Protein AF-A0A0B7NE65-F1 (afdb_monomer)

Solvent-accessible surface area (backbone atoms only — not comparable to full-atom values): 29705 Å² total; per-residue (Å²): 138,86,82,89,79,86,80,83,50,75,72,54,64,51,56,71,70,69,66,91,74,81,71,69,71,64,73,72,73,80,68,88,80,85,67,91,84,66,87,79,91,77,86,83,87,83,93,81,86,91,81,90,82,89,79,88,82,78,85,80,80,84,73,88,73,82,73,85,33,60,54,91,70,78,78,95,78,90,85,87,84,86,86,84,89,81,89,85,83,88,81,86,88,61,82,59,57,63,51,51,24,54,46,53,41,48,52,52,18,42,62,80,30,40,68,38,46,48,52,29,51,49,27,68,76,70,42,53,74,69,39,45,76,51,70,30,49,70,39,45,50,51,24,55,51,48,27,53,50,40,45,46,51,40,60,76,70,49,46,68,35,95,80,60,50,72,69,56,38,52,54,48,50,56,50,50,53,61,46,50,57,51,53,51,52,52,61,44,62,76,53,69,84,60,91,84,93,86,91,89,83,92,90,84,93,90,91,88,87,88,89,88,86,90,82,81,90,69,95,70,88,51,53,46,34,44,31,39,70,38,58,70,64,50,70,74,42,83,54,65,64,29,48,55,32,48,51,48,13,50,43,42,55,73,72,63,61,48,72,26,37,38,34,30,25,38,79,33,57,24,75,61,103,64,32,31,42,24,35,39,33,57,61,52,51,73,33,54,75,72,77,96,68,68,69,71,67,78,68,61,81,80,94,58,35,23,36,39,76,55,29,53,48,52,34,52,37,33,41,73,68,72,41,49,49,48,78,43,78,83,40,38,42,37,47,50,47,39,43,48,56,40,16,43,74,74,40,81,80,61,19,45,24,48,31,37,36,56,61,65,80,56,41,57,60,30,20,50,54,7,47,41,47,28,68,43,53,71,70,48,32,31,50,32,14,20,26,27,59,18,53,23,74,94,46,27,80,80,50,34,96,43,81,48,51,68,68,53,61,48,49,36,49,52,50,48,44,38,50,47,72,50,56,49,70,57,22,53,56,54,55,53,44,48,82,73,38,97,51,28,68,70,30,28,72,62,50,50,34,48,42,19,56,26,25,40,59,24,34,36,50,83,44,55,27,44,78,76,38,82,42,59,55,20,43,35,28,38,44,11,46,21,21,41,62,66,84,88,62,82,72,88,84,72,101,62,88,60,56,91,126

Organism: NCBI:txid35722

Structure (mmCIF, N/CA/C/O backbone):
data_AF-A0A0B7NE65-F1
#
_entry.id   AF-A0A0B7NE65-F1
#
loop_
_atom_site.group_PDB
_atom_site.id
_atom_site.type_symbol
_atom_site.label_atom_id
_atom_site.label_alt_id
_atom_site.label_comp_id
_atom_site.label_asym_id
_atom_site.label_entity_id
_atom_site.label_seq_id
_atom_site.pdbx_PDB_ins_code
_atom_site.Cartn_x
_atom_site.Cartn_y
_atom_site.Cartn_z
_atom_site.occupancy
_atom_site.B_iso_or_equiv
_atom_site.auth_seq_id
_atom_site.auth_comp_id
_atom_site.auth_asym_id
_atom_site.auth_atom_id
_atom_site.pdbx_PDB_model_num
ATOM 1 N N . MET A 1 1 ? 63.600 9.825 -6.329 1.00 33.47 1 MET A N 1
ATOM 2 C CA . MET A 1 1 ? 63.298 9.579 -7.758 1.00 33.47 1 MET A CA 1
ATOM 3 C C . MET A 1 1 ? 61.828 9.212 -7.859 1.00 33.47 1 MET A C 1
ATOM 5 O O . MET A 1 1 ? 61.384 8.433 -7.027 1.00 33.47 1 MET A O 1
ATOM 9 N N . SER A 1 2 ? 61.085 9.791 -8.804 1.00 29.98 2 SER A N 1
ATOM 10 C CA . SER A 1 2 ? 59.698 9.396 -9.095 1.00 29.98 2 SER A CA 1
ATOM 11 C C . SER A 1 2 ? 59.676 8.514 -10.341 1.00 29.98 2 SER A C 1
ATOM 13 O O . SER A 1 2 ? 60.486 8.738 -11.237 1.00 29.98 2 SER A O 1
ATOM 15 N N . ASN A 1 3 ? 58.755 7.553 -10.406 1.00 31.64 3 ASN A N 1
ATOM 16 C CA . ASN A 1 3 ? 58.482 6.758 -11.603 1.00 31.64 3 ASN A CA 1
ATOM 17 C C . ASN A 1 3 ? 56.979 6.804 -11.891 1.00 31.64 3 ASN A C 1
ATOM 19 O O . ASN A 1 3 ? 56.195 6.119 -11.234 1.00 31.64 3 ASN A O 1
ATOM 23 N N . ASN A 1 4 ? 56.586 7.600 -12.885 1.00 34.75 4 ASN A N 1
ATOM 24 C CA . ASN A 1 4 ? 55.219 7.591 -13.393 1.00 34.75 4 ASN A CA 1
ATOM 25 C C . ASN A 1 4 ? 54.920 6.252 -14.085 1.00 34.75 4 ASN A C 1
ATOM 27 O O . ASN A 1 4 ? 55.723 5.752 -14.872 1.00 34.75 4 ASN A O 1
ATOM 31 N N . LYS A 1 5 ? 53.712 5.732 -13.867 1.00 37.12 5 LYS A N 1
ATOM 32 C CA . LYS A 1 5 ? 53.008 4.906 -14.852 1.00 37.12 5 LYS A CA 1
ATOM 33 C C . LYS A 1 5 ? 51.706 5.617 -15.180 1.00 37.12 5 LYS A C 1
ATOM 35 O O . LYS A 1 5 ? 50.824 5.705 -14.331 1.00 37.12 5 LYS A O 1
ATOM 40 N N . GLU A 1 6 ? 51.620 6.159 -16.386 1.00 37.78 6 GLU A N 1
ATOM 41 C CA . GLU A 1 6 ? 50.415 6.832 -16.861 1.00 37.78 6 GLU A CA 1
ATOM 42 C C . GLU A 1 6 ? 49.294 5.806 -17.065 1.00 37.78 6 GLU A C 1
ATOM 44 O O . GLU A 1 6 ? 49.491 4.761 -17.687 1.00 37.78 6 GLU A O 1
ATOM 49 N N . GLN A 1 7 ? 48.108 6.100 -16.533 1.00 41.56 7 GLN A N 1
ATOM 50 C CA . GLN A 1 7 ? 46.897 5.352 -16.852 1.00 41.56 7 GLN A CA 1
ATOM 51 C C . GLN A 1 7 ? 46.282 5.958 -18.116 1.00 41.56 7 GLN A C 1
ATOM 53 O O . GLN A 1 7 ? 45.764 7.073 -18.083 1.00 41.56 7 GLN A O 1
ATOM 58 N N . ALA A 1 8 ? 46.346 5.229 -19.233 1.00 39.53 8 ALA A N 1
ATOM 59 C CA . ALA A 1 8 ? 45.651 5.617 -20.457 1.00 39.53 8 ALA A CA 1
ATOM 60 C C . ALA A 1 8 ? 44.134 5.672 -20.209 1.00 39.53 8 ALA A C 1
ATOM 62 O O . ALA A 1 8 ? 43.569 4.785 -19.565 1.00 39.53 8 ALA A O 1
ATOM 63 N N . SER A 1 9 ? 43.467 6.711 -20.713 1.00 48.25 9 SER A N 1
ATOM 64 C CA . SER A 1 9 ? 42.038 6.898 -20.466 1.00 48.25 9 SER A CA 1
ATOM 65 C C . SER A 1 9 ? 41.181 6.078 -21.437 1.00 48.25 9 SER A C 1
ATOM 67 O O . SER A 1 9 ? 41.606 5.744 -22.547 1.00 48.25 9 SER A O 1
ATOM 69 N N . ALA A 1 10 ? 39.912 5.845 -21.087 1.00 35.72 10 ALA A N 1
ATOM 70 C CA . ALA A 1 10 ? 38.934 5.270 -22.018 1.00 35.72 10 ALA A CA 1
ATOM 71 C C . ALA A 1 10 ? 38.805 6.086 -23.326 1.00 35.72 10 ALA A C 1
ATOM 73 O O . ALA A 1 10 ? 38.468 5.540 -24.374 1.00 35.72 10 ALA A O 1
ATOM 74 N N . ARG A 1 11 ? 39.137 7.386 -23.299 1.00 39.72 11 ARG A N 1
ATOM 75 C CA . ARG A 1 11 ? 39.134 8.266 -24.476 1.00 39.72 11 ARG A CA 1
ATOM 76 C C . ARG A 1 11 ? 40.265 7.949 -25.457 1.00 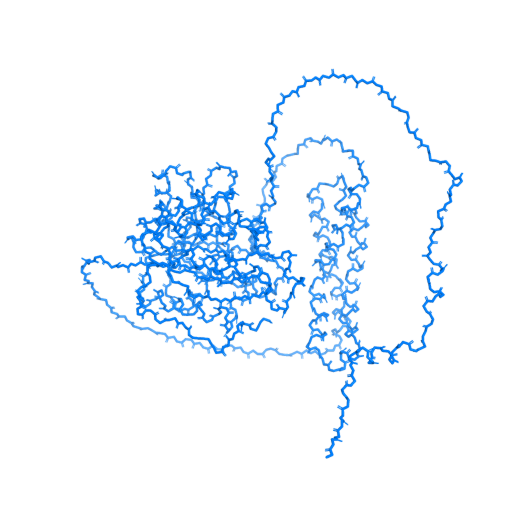39.72 11 ARG A C 1
ATOM 78 O O . ARG A 1 11 ? 40.136 8.254 -26.639 1.00 39.72 11 ARG A O 1
ATOM 85 N N . ASP A 1 12 ? 41.347 7.336 -24.990 1.00 44.00 12 ASP A N 1
ATOM 86 C CA . ASP A 1 12 ? 42.492 6.948 -25.816 1.00 44.00 12 ASP A CA 1
ATOM 87 C C . ASP A 1 12 ? 42.305 5.536 -26.391 1.00 44.00 12 ASP A C 1
ATOM 89 O O . ASP A 1 12 ? 42.650 5.303 -27.547 1.00 44.00 12 ASP A O 1
ATOM 93 N N . TYR A 1 13 ? 41.612 4.655 -25.656 1.00 42.56 13 TYR A N 1
ATOM 94 C CA . TYR A 1 13 ? 41.092 3.378 -26.168 1.00 42.56 13 TYR A CA 1
ATOM 95 C C . TYR A 1 13 ? 40.043 3.560 -27.285 1.00 42.56 13 TYR A C 1
ATOM 97 O O . TYR A 1 13 ? 39.963 2.756 -28.209 1.00 42.56 13 TYR A O 1
ATOM 105 N N . ILE A 1 14 ? 39.261 4.647 -27.249 1.00 41.56 14 ILE A N 1
ATOM 106 C CA . ILE A 1 14 ? 38.345 5.003 -28.347 1.00 41.56 14 ILE A CA 1
ATOM 107 C C . ILE A 1 14 ? 39.122 5.498 -29.581 1.00 41.56 14 ILE A C 1
ATOM 109 O O . ILE A 1 14 ? 38.777 5.139 -30.703 1.00 41.56 14 ILE A O 1
ATOM 113 N N . LYS A 1 15 ? 40.204 6.276 -29.411 1.00 40.56 15 LYS A N 1
ATOM 114 C CA . LYS A 1 15 ? 40.998 6.801 -30.543 1.00 40.56 15 LYS A CA 1
ATOM 115 C C . LYS A 1 15 ? 41.689 5.709 -31.365 1.00 40.56 15 LYS A C 1
ATOM 117 O O . LYS A 1 15 ? 41.863 5.903 -32.566 1.00 40.56 15 LYS A O 1
ATOM 122 N N . SER A 1 16 ? 42.084 4.583 -30.763 1.00 44.62 16 SER A N 1
ATOM 123 C CA . SER A 1 16 ? 42.705 3.476 -31.508 1.00 44.62 16 SER A CA 1
ATOM 124 C C . SER A 1 16 ? 41.733 2.755 -32.449 1.00 44.62 16 SER A C 1
ATOM 126 O O . SER A 1 16 ? 42.187 2.158 -33.418 1.00 44.62 16 SER A O 1
ATOM 128 N N . TYR A 1 17 ? 40.420 2.860 -32.215 1.00 35.50 17 TYR A N 1
ATOM 129 C CA . TYR A 1 17 ? 39.368 2.260 -33.047 1.00 35.50 17 TYR A CA 1
ATOM 130 C C . TYR A 1 17 ? 38.884 3.141 -34.217 1.00 35.50 17 TYR A C 1
ATOM 132 O O . TYR A 1 17 ? 38.036 2.706 -34.988 1.00 35.50 17 TYR A O 1
ATOM 140 N N . VAL A 1 18 ? 39.396 4.372 -34.359 1.00 41.44 18 VAL A N 1
ATOM 141 C CA . VAL A 1 18 ? 38.928 5.362 -35.361 1.00 41.44 18 VAL A CA 1
ATOM 142 C C . VAL A 1 18 ? 39.932 5.546 -36.518 1.00 41.44 18 VAL A C 1
ATOM 144 O O . VAL A 1 18 ? 39.808 6.451 -37.339 1.00 41.44 18 VAL A O 1
ATOM 147 N N . LYS A 1 19 ? 40.926 4.659 -36.642 1.00 43.72 19 LYS A N 1
ATOM 148 C CA . LYS A 1 19 ? 41.647 4.478 -37.911 1.00 43.72 19 LYS A CA 1
ATOM 149 C C . LYS A 1 19 ? 40.949 3.402 -38.743 1.00 43.72 19 LYS A C 1
ATOM 151 O O . LYS A 1 19 ? 40.596 2.360 -38.213 1.00 43.72 19 LYS A O 1
ATOM 156 N N . GLU A 1 20 ? 40.818 3.681 -40.041 1.00 45.44 20 GLU A N 1
ATOM 157 C CA . GLU A 1 20 ? 40.264 2.795 -41.082 1.00 45.44 20 GLU A CA 1
ATOM 158 C C . GLU A 1 20 ? 38.726 2.653 -41.137 1.00 45.44 20 GLU A C 1
ATOM 160 O O . GLU A 1 20 ? 38.174 1.561 -41.213 1.00 45.44 20 GLU A O 1
ATOM 165 N N . SER A 1 21 ? 38.017 3.784 -41.242 1.00 36.94 21 SER A N 1
ATOM 166 C CA . SER A 1 21 ? 36.983 3.967 -42.289 1.00 36.94 21 SER A CA 1
ATOM 167 C C . SER A 1 21 ? 36.576 5.446 -42.432 1.00 36.94 21 SER A C 1
ATOM 169 O O . SER A 1 21 ? 36.473 6.165 -41.442 1.00 36.94 21 SER A O 1
ATOM 171 N N . ASN A 1 22 ? 36.375 5.926 -43.668 1.00 41.88 22 ASN A N 1
ATOM 172 C CA . ASN A 1 22 ? 35.962 7.314 -43.931 1.00 41.88 22 ASN A CA 1
ATOM 173 C C . ASN A 1 22 ? 34.449 7.475 -43.708 1.00 41.88 22 ASN A C 1
ATOM 175 O O . ASN A 1 22 ? 33.655 6.844 -44.404 1.00 41.88 22 ASN A O 1
ATOM 179 N N . SER A 1 23 ? 34.051 8.375 -42.808 1.00 39.97 23 SER A N 1
ATOM 180 C CA . SER A 1 23 ? 32.645 8.715 -42.525 1.00 39.97 23 SER A CA 1
ATOM 181 C C . SER A 1 23 ? 31.916 9.406 -43.683 1.00 39.97 23 SER A C 1
ATOM 183 O O . SER A 1 23 ? 30.690 9.338 -43.787 1.00 39.97 23 SER A O 1
ATOM 185 N N . ASP A 1 24 ? 32.662 10.092 -44.546 1.00 43.69 24 ASP A N 1
ATOM 186 C CA . ASP A 1 24 ? 32.107 11.187 -45.349 1.00 43.69 24 ASP A CA 1
ATOM 187 C C . ASP A 1 24 ? 31.412 10.718 -46.638 1.00 43.69 24 ASP A C 1
ATOM 189 O O . ASP A 1 24 ? 30.569 11.432 -47.179 1.00 43.69 24 ASP A O 1
ATOM 193 N N . ASP A 1 25 ? 31.708 9.501 -47.108 1.00 41.88 25 ASP A N 1
ATOM 194 C CA . ASP A 1 25 ? 31.077 8.917 -48.302 1.00 41.88 25 ASP A CA 1
ATOM 195 C C . ASP A 1 25 ? 29.655 8.386 -48.029 1.00 41.88 25 ASP A C 1
ATOM 197 O O . ASP A 1 25 ? 28.815 8.348 -48.930 1.00 41.88 25 ASP A O 1
ATOM 201 N N . TYR A 1 26 ? 29.350 8.025 -46.776 1.00 37.31 26 TYR A N 1
ATOM 202 C CA . TYR A 1 26 ? 28.028 7.518 -46.388 1.00 37.31 26 TYR A CA 1
ATOM 203 C C . TYR A 1 26 ? 26.978 8.642 -46.342 1.00 37.31 26 TYR A C 1
ATOM 205 O O . TYR A 1 26 ? 25.860 8.489 -46.831 1.00 37.31 26 TYR A O 1
ATOM 213 N N . LEU A 1 27 ? 27.353 9.811 -45.810 1.00 36.09 27 LEU A N 1
ATOM 214 C CA . LEU A 1 27 ? 26.441 10.946 -45.618 1.00 36.09 27 LEU A CA 1
ATOM 215 C C . LEU A 1 27 ? 26.025 11.652 -46.921 1.00 36.09 27 LEU A C 1
ATOM 217 O O . LEU A 1 27 ? 25.054 12.405 -46.911 1.00 36.09 27 LEU A O 1
ATOM 221 N N . GLN A 1 28 ? 26.715 11.414 -48.043 1.00 45.34 28 GLN A N 1
ATOM 222 C CA . GLN A 1 28 ? 26.391 12.049 -49.329 1.00 45.34 28 GLN A CA 1
ATOM 223 C C . GLN A 1 28 ? 25.392 11.266 -50.197 1.00 45.34 28 GLN A C 1
ATOM 225 O O . GLN A 1 28 ? 24.875 11.829 -51.163 1.00 45.34 28 GLN A O 1
ATOM 230 N N . LYS A 1 29 ? 25.119 9.988 -49.892 1.00 44.00 29 LYS A N 1
ATOM 231 C CA . LYS A 1 29 ? 24.385 9.084 -50.801 1.00 44.00 29 LYS A CA 1
ATOM 232 C C . LYS A 1 29 ? 22.888 8.926 -50.512 1.00 44.00 29 LYS A C 1
ATOM 234 O O . LYS A 1 29 ? 22.142 8.686 -51.455 1.00 44.00 29 LYS A O 1
ATOM 239 N N . GLU A 1 30 ? 22.429 9.124 -49.273 1.00 41.19 30 GLU A N 1
ATOM 240 C CA . GLU A 1 30 ? 21.010 8.953 -48.901 1.00 41.19 30 GLU A CA 1
ATOM 241 C C . GLU A 1 30 ? 20.409 10.157 -48.148 1.00 41.19 30 GLU A C 1
ATOM 243 O O . GLU A 1 30 ? 19.975 10.052 -47.002 1.00 41.19 30 GLU A O 1
ATOM 248 N N . GLN A 1 31 ? 20.318 11.315 -48.814 1.00 34.69 31 GLN A N 1
ATOM 249 C CA . GLN A 1 31 ? 19.383 12.378 -48.411 1.00 34.69 31 GLN A CA 1
ATOM 250 C C . GLN A 1 31 ? 18.617 12.940 -49.624 1.00 34.69 31 GLN A C 1
ATOM 252 O O . GLN A 1 31 ? 19.247 13.358 -50.601 1.00 34.69 31 GLN A O 1
ATOM 257 N N . PRO A 1 32 ? 17.269 12.991 -49.592 1.00 36.78 32 PRO A N 1
ATOM 258 C CA . PRO A 1 32 ? 16.486 13.606 -50.657 1.00 36.78 32 PRO A CA 1
ATOM 259 C C . PRO A 1 32 ? 16.660 15.130 -50.628 1.00 36.78 32 PRO A C 1
ATOM 261 O O . PRO A 1 32 ? 16.410 15.778 -49.612 1.00 36.78 32 PRO A O 1
ATOM 264 N N . ARG A 1 33 ? 17.068 15.723 -51.755 1.00 38.75 33 ARG A N 1
ATOM 265 C CA . ARG A 1 33 ? 17.182 17.183 -51.877 1.00 38.75 33 ARG A CA 1
ATOM 266 C C . ARG A 1 33 ? 15.801 17.819 -52.029 1.00 38.75 33 ARG A C 1
ATOM 268 O O . ARG A 1 33 ? 15.032 17.433 -52.905 1.00 38.75 33 ARG A O 1
ATOM 275 N N . TYR A 1 34 ? 15.525 18.822 -51.200 1.00 41.94 34 TYR A N 1
ATOM 276 C CA . TYR A 1 34 ? 14.385 19.719 -51.369 1.00 41.94 34 TYR A CA 1
ATOM 277 C C . TYR A 1 34 ? 14.595 20.609 -52.603 1.00 41.94 34 TYR A C 1
ATOM 279 O O . TYR A 1 34 ? 15.663 21.201 -52.765 1.00 41.94 34 TYR A O 1
ATOM 287 N N . ASP A 1 35 ? 13.579 20.699 -53.458 1.00 47.12 35 ASP A N 1
ATOM 288 C CA . ASP A 1 35 ? 13.567 21.533 -54.661 1.00 47.12 35 ASP A CA 1
ATOM 289 C C . ASP A 1 35 ? 12.651 22.749 -54.424 1.00 47.12 35 ASP A C 1
ATOM 291 O O . ASP A 1 35 ? 11.429 22.582 -54.376 1.00 47.12 35 ASP A O 1
ATOM 295 N N . PRO A 1 36 ? 13.203 23.969 -54.268 1.00 41.38 36 PRO A N 1
ATOM 296 C CA . PRO A 1 36 ? 12.419 25.171 -53.991 1.00 41.38 36 PRO A CA 1
ATOM 297 C C . PRO A 1 36 ? 11.637 25.698 -55.207 1.00 41.38 36 PRO A C 1
ATOM 299 O O . PRO A 1 36 ? 10.967 26.720 -55.081 1.00 41.38 36 PRO A O 1
ATOM 302 N N . THR A 1 37 ? 11.722 25.059 -56.382 1.00 45.84 37 THR A N 1
ATOM 303 C CA . THR A 1 37 ? 11.039 25.523 -57.605 1.00 45.84 37 THR A CA 1
ATOM 304 C C . THR A 1 37 ? 9.625 24.965 -57.787 1.00 45.84 37 THR A C 1
ATOM 306 O O . THR A 1 37 ? 8.898 25.434 -58.662 1.00 45.84 37 THR A O 1
ATOM 309 N N . LYS A 1 38 ? 9.195 23.998 -56.962 1.00 38.34 38 LYS A N 1
ATOM 310 C CA . LYS A 1 38 ? 7.837 23.433 -57.021 1.00 38.34 38 LYS A CA 1
ATOM 311 C C . LYS A 1 38 ? 6.830 24.274 -56.222 1.00 38.34 38 LYS A C 1
ATOM 313 O O . LYS A 1 38 ? 6.997 24.397 -55.008 1.00 38.34 38 LYS A O 1
ATOM 318 N N . PRO A 1 39 ? 5.756 24.793 -56.849 1.00 36.12 39 PRO A N 1
ATOM 319 C CA . PRO A 1 39 ? 4.655 25.413 -56.121 1.00 36.12 39 PRO A CA 1
ATOM 320 C C . PRO A 1 39 ? 3.944 24.402 -55.215 1.00 36.12 39 PRO A C 1
ATOM 322 O O . PRO A 1 39 ? 3.766 23.242 -55.586 1.00 36.12 39 PRO A O 1
ATOM 325 N N . ILE A 1 40 ? 3.495 24.868 -54.052 1.00 42.94 40 ILE A N 1
ATOM 326 C CA . ILE A 1 40 ? 2.564 24.148 -53.179 1.00 42.94 40 ILE A CA 1
ATOM 327 C C . ILE A 1 40 ? 1.201 24.821 -53.353 1.00 42.94 40 ILE A C 1
ATOM 329 O O . ILE A 1 40 ? 1.088 26.030 -53.153 1.00 42.94 40 ILE A O 1
ATOM 333 N N . GLU A 1 41 ? 0.181 24.064 -53.757 1.00 33.12 41 GLU A N 1
ATOM 334 C CA . GLU A 1 41 ? -1.177 24.595 -53.894 1.00 33.12 41 GLU A CA 1
ATOM 335 C C . GLU A 1 41 ? -1.814 24.835 -52.517 1.00 33.12 41 GLU A C 1
ATOM 337 O O . GLU A 1 41 ? -1.786 23.970 -51.640 1.00 33.12 41 GLU A O 1
ATOM 342 N N . SER A 1 42 ? -2.409 26.017 -52.345 1.00 35.34 42 SER A N 1
ATOM 343 C CA . SER A 1 42 ? -3.073 26.447 -51.111 1.00 35.34 42 SER A CA 1
ATOM 344 C C . SER A 1 42 ? -4.588 26.542 -51.328 1.00 35.34 42 SER A C 1
ATOM 346 O O . SER A 1 42 ? -5.008 27.282 -52.223 1.00 35.34 42 SER A O 1
ATOM 348 N N . PRO A 1 43 ? -5.428 25.868 -50.519 1.00 33.25 43 PRO A N 1
ATOM 349 C CA . PRO A 1 43 ? -6.880 26.020 -50.596 1.00 33.25 43 PRO A CA 1
ATOM 350 C C . PRO A 1 43 ? -7.336 27.445 -50.244 1.00 33.25 43 PRO A C 1
ATOM 352 O O . PRO A 1 43 ? -6.836 28.055 -49.299 1.00 33.25 43 PRO A O 1
ATOM 355 N N . GLN A 1 44 ? -8.320 27.963 -50.982 1.00 31.06 44 GLN A N 1
ATOM 356 C CA . GLN A 1 44 ? -9.018 29.213 -50.654 1.00 31.06 44 GLN A CA 1
ATOM 357 C C . GLN A 1 44 ? -10.027 28.989 -49.505 1.00 31.06 44 GLN A C 1
ATOM 359 O O . GLN A 1 44 ? -10.695 27.954 -49.496 1.00 31.06 44 GLN A O 1
ATOM 364 N N . PRO A 1 45 ? -10.194 29.939 -48.565 1.00 36.22 45 PRO A N 1
ATOM 365 C CA . PRO A 1 45 ? -11.204 29.853 -47.512 1.00 36.22 45 PRO A CA 1
ATOM 366 C C . PRO A 1 45 ? -12.572 30.397 -47.963 1.00 36.22 45 PRO A C 1
ATOM 368 O O . PRO A 1 45 ? -12.660 31.473 -48.553 1.00 36.22 45 PRO A O 1
ATOM 371 N N . THR A 1 46 ? -13.655 29.704 -47.606 1.00 30.39 46 THR A N 1
ATOM 372 C CA . THR A 1 46 ? -15.038 30.218 -47.681 1.00 30.39 46 THR A CA 1
ATOM 373 C C . THR A 1 46 ? -15.516 30.697 -46.300 1.00 30.39 46 THR A C 1
ATOM 375 O O . THR A 1 46 ? -15.318 29.958 -45.334 1.00 30.39 46 THR A O 1
ATOM 378 N N . PRO A 1 47 ? -16.149 31.881 -46.169 1.00 38.78 47 PRO A N 1
ATOM 379 C CA . PRO A 1 47 ? -16.491 32.461 -44.866 1.00 38.78 47 PRO A CA 1
ATOM 380 C C . PRO A 1 47 ? -17.941 32.199 -44.413 1.00 38.78 47 PRO A C 1
ATOM 382 O O . PRO A 1 47 ? -18.882 32.556 -45.116 1.00 38.78 47 PRO A O 1
ATOM 385 N N . VAL A 1 48 ? -18.097 31.665 -43.197 1.00 30.61 48 VAL A N 1
ATOM 386 C CA . VAL A 1 48 ? -19.309 31.676 -42.345 1.00 30.61 48 VAL A CA 1
ATOM 387 C C . VAL A 1 48 ? -18.760 31.682 -40.906 1.00 30.61 48 VAL A C 1
ATOM 389 O O . VAL A 1 48 ? -18.075 30.736 -40.535 1.00 30.61 48 VAL A O 1
ATOM 392 N N . GLU A 1 49 ? -18.686 32.801 -40.183 1.00 29.14 49 GLU A N 1
ATOM 393 C CA . GLU A 1 49 ? -19.730 33.602 -39.500 1.00 29.14 49 GLU A CA 1
ATOM 394 C C . GLU A 1 49 ? -19.587 33.394 -37.975 1.00 29.14 49 GLU A C 1
ATOM 396 O O . GLU A 1 49 ? -19.104 32.351 -37.536 1.00 29.14 49 GLU A O 1
ATOM 401 N N . GLN A 1 50 ? -19.860 34.422 -37.164 1.00 33.91 50 GLN A N 1
ATOM 402 C CA . GLN A 1 50 ? -19.488 34.447 -35.742 1.00 33.91 50 GLN A CA 1
ATOM 403 C C . GLN A 1 50 ? -20.714 34.357 -34.830 1.00 33.91 50 GLN A C 1
ATOM 405 O O . GLN A 1 50 ? -21.548 35.256 -34.853 1.00 33.91 50 GLN A O 1
ATOM 410 N N . GLU A 1 51 ? -20.733 33.382 -33.919 1.00 27.89 51 GLU A N 1
ATOM 411 C CA . GLU A 1 51 ? -21.522 33.476 -32.687 1.00 27.89 51 GLU A CA 1
ATOM 412 C C . GLU A 1 51 ? -20.621 33.385 -31.450 1.00 27.89 51 GLU A C 1
ATOM 414 O O . GLU A 1 51 ? -19.651 32.627 -31.396 1.00 27.89 51 GLU A O 1
ATOM 419 N N . LEU A 1 52 ? -20.943 34.210 -30.454 1.00 29.84 52 LEU A N 1
ATOM 420 C CA . LEU A 1 52 ? -20.280 34.268 -29.156 1.00 29.84 52 LEU A CA 1
ATOM 421 C C . LEU A 1 52 ? -21.087 33.455 -28.146 1.00 29.84 52 LEU A C 1
ATOM 423 O O . LEU A 1 52 ? -22.164 33.886 -27.740 1.00 29.84 52 LEU A O 1
ATOM 427 N N . ILE A 1 53 ? -20.529 32.345 -27.663 1.00 26.36 53 ILE A N 1
ATOM 428 C CA . ILE A 1 53 ? -20.959 31.739 -26.398 1.00 26.36 53 ILE A CA 1
ATOM 429 C C . ILE A 1 53 ? -19.734 31.574 -25.505 1.00 26.36 53 ILE A C 1
ATOM 431 O O . ILE A 1 53 ? -18.779 30.873 -25.835 1.00 26.36 53 ILE A O 1
ATOM 435 N N . SER A 1 54 ? -19.769 32.252 -24.364 1.00 29.77 54 SER A N 1
ATOM 436 C CA . SER A 1 54 ? -18.823 32.082 -23.270 1.00 29.77 54 SER A CA 1
ATOM 437 C C . SER A 1 54 ? -19.384 31.094 -22.255 1.00 29.77 54 SER A C 1
ATOM 439 O O . SER A 1 54 ? -20.448 31.372 -21.711 1.00 29.77 54 SER A O 1
ATOM 441 N N . GLU A 1 55 ? -18.645 30.039 -21.911 1.00 26.95 55 GLU A N 1
ATOM 442 C CA . GLU A 1 55 ? -18.654 29.502 -20.543 1.00 26.95 55 GLU A CA 1
ATOM 443 C C . GLU A 1 55 ? -17.449 28.592 -20.261 1.00 26.95 55 GLU A C 1
ATOM 445 O O . GLU A 1 55 ? -16.666 28.255 -21.151 1.00 26.95 55 GLU A O 1
ATOM 450 N N . SER A 1 56 ? -17.228 28.285 -18.982 1.00 34.44 56 SER A N 1
ATOM 451 C CA . SER A 1 56 ? -15.995 27.675 -18.479 1.00 34.44 56 SER A CA 1
ATOM 452 C C . SER A 1 56 ? -15.978 26.150 -18.610 1.00 34.44 56 SER A C 1
ATOM 454 O O . SER A 1 56 ? -16.713 25.460 -17.904 1.00 34.44 56 SER A O 1
ATOM 456 N N . ALA A 1 57 ? -15.058 25.613 -19.411 1.00 25.53 57 ALA A N 1
ATOM 457 C CA . ALA A 1 57 ? -14.759 24.183 -19.427 1.00 25.53 57 ALA A CA 1
ATOM 458 C C . ALA A 1 57 ? -13.715 23.824 -18.351 1.00 25.53 57 ALA A C 1
ATOM 460 O O . ALA A 1 57 ? -12.533 24.143 -18.485 1.00 25.53 57 ALA A O 1
ATOM 461 N N . GLN A 1 58 ? -14.137 23.125 -17.293 1.00 27.27 58 GLN A N 1
ATOM 462 C CA . GLN A 1 58 ? -13.209 22.393 -16.427 1.00 27.27 58 GLN A CA 1
ATOM 463 C C . GLN A 1 58 ? -12.692 21.169 -17.191 1.00 27.27 58 GLN A C 1
ATOM 465 O O . GLN A 1 58 ? -13.477 20.328 -17.622 1.00 27.27 58 GLN A O 1
ATOM 470 N N . THR A 1 59 ? -11.376 21.052 -17.369 1.00 25.25 59 THR A N 1
ATOM 471 C CA . THR A 1 59 ? -10.767 19.915 -18.072 1.00 25.25 59 THR A CA 1
ATOM 472 C C . THR A 1 59 ? -10.704 18.685 -17.167 1.00 25.25 59 THR A C 1
ATOM 474 O O . THR A 1 59 ? -9.698 18.453 -16.495 1.00 25.25 59 THR A O 1
ATOM 477 N N . SER A 1 60 ? -11.771 17.884 -17.151 1.00 26.11 60 SER A N 1
ATOM 478 C CA . SER A 1 60 ? -11.753 16.532 -16.583 1.00 26.11 60 SER A CA 1
ATOM 479 C C . SER A 1 60 ? -10.871 15.625 -17.447 1.00 26.11 60 SER A C 1
ATOM 481 O O . SER A 1 60 ? -11.286 15.186 -18.521 1.00 26.11 60 SER A O 1
ATOM 483 N N . VAL A 1 61 ? -9.641 15.364 -17.001 1.00 27.61 61 VAL A N 1
ATOM 484 C CA . VAL A 1 61 ? -8.729 14.450 -17.698 1.00 27.61 61 VAL A CA 1
ATOM 485 C C . VAL A 1 61 ? -9.041 13.021 -17.263 1.00 27.61 61 VAL A C 1
ATOM 487 O O . VAL A 1 61 ? -8.670 12.613 -16.166 1.00 27.61 61 VAL A O 1
ATOM 490 N N . HIS A 1 62 ? -9.725 12.262 -18.119 1.00 25.28 62 HIS A N 1
ATOM 491 C CA . HIS A 1 62 ? -9.818 10.814 -17.951 1.00 25.28 62 HIS A CA 1
ATOM 492 C C . HIS A 1 62 ? -8.494 10.160 -18.358 1.00 25.28 62 HIS A C 1
ATOM 494 O O . HIS A 1 62 ? -7.968 10.423 -19.441 1.00 25.28 62 HIS A O 1
ATOM 500 N N . TYR A 1 63 ? -7.989 9.281 -17.496 1.00 29.58 63 TYR A N 1
ATOM 501 C CA . TYR A 1 63 ? -6.860 8.398 -17.772 1.00 29.58 63 TYR A CA 1
ATOM 502 C C . TYR A 1 63 ? -7.348 6.947 -17.892 1.00 29.58 63 TYR A C 1
ATOM 504 O O . TYR A 1 63 ? -8.441 6.605 -17.441 1.00 29.58 63 TYR A O 1
ATOM 512 N N . ASN A 1 64 ? -6.548 6.088 -18.527 1.00 28.70 64 ASN A N 1
ATOM 513 C CA . ASN A 1 64 ? -6.906 4.684 -18.724 1.00 28.70 64 ASN A CA 1
ATOM 514 C C . ASN A 1 64 ? -6.887 3.930 -17.388 1.00 28.70 64 ASN A C 1
ATOM 516 O O . ASN A 1 64 ? -5.818 3.649 -16.852 1.00 28.70 64 ASN A O 1
ATOM 520 N N . VAL A 1 65 ? -8.068 3.561 -16.890 1.00 32.16 65 VAL A N 1
ATOM 521 C CA . VAL A 1 65 ? -8.224 2.670 -15.732 1.00 32.16 65 VAL A CA 1
ATOM 522 C C . VAL A 1 65 ? -7.535 1.332 -16.021 1.00 32.16 65 VAL A C 1
ATOM 524 O O . VAL A 1 65 ? -7.759 0.733 -17.076 1.00 32.16 65 VAL A O 1
ATOM 527 N N . HIS A 1 66 ? -6.739 0.827 -15.075 1.00 35.59 66 HIS A N 1
ATOM 528 C CA . HIS A 1 66 ? -6.212 -0.535 -15.143 1.00 35.59 66 HIS A CA 1
ATOM 529 C C . HIS A 1 66 ? -7.367 -1.547 -15.063 1.00 35.59 66 HIS A C 1
ATOM 531 O O . HIS A 1 66 ? -7.919 -1.817 -13.996 1.00 35.59 66 HIS A O 1
ATOM 537 N N . LEU A 1 67 ? -7.761 -2.085 -16.221 1.00 32.97 67 LEU A N 1
ATOM 538 C CA . LEU A 1 67 ? -8.837 -3.068 -16.326 1.00 32.97 67 LEU A CA 1
ATOM 539 C C . LEU A 1 67 ? -8.427 -4.373 -15.615 1.00 32.97 67 LEU A C 1
ATOM 541 O O . LEU A 1 67 ? -7.404 -4.957 -15.981 1.00 32.97 67 LEU A O 1
ATOM 545 N N . PRO A 1 68 ? -9.201 -4.860 -14.626 1.00 34.41 68 PRO A N 1
ATOM 546 C CA . PRO A 1 68 ? -8.823 -6.035 -13.851 1.00 34.41 68 PRO A CA 1
ATOM 547 C C . PRO A 1 68 ? -8.894 -7.305 -14.705 1.00 34.41 68 PRO A C 1
ATOM 549 O O . PRO A 1 68 ? -9.956 -7.693 -15.195 1.00 34.41 68 PRO A O 1
ATOM 552 N N . THR A 1 69 ? -7.762 -7.993 -14.838 1.00 35.75 69 THR A N 1
ATOM 553 C CA . THR A 1 69 ? -7.662 -9.283 -15.523 1.00 35.75 69 THR A CA 1
ATOM 554 C C . THR A 1 69 ? -7.654 -10.437 -14.524 1.00 35.75 69 THR A C 1
ATOM 556 O O . THR A 1 69 ? -6.751 -10.567 -13.693 1.00 35.75 69 THR A O 1
ATOM 559 N N . GLN A 1 70 ? -8.638 -11.333 -14.644 1.00 46.22 70 GLN A N 1
ATOM 560 C CA . GLN A 1 70 ? -8.521 -12.687 -14.089 1.00 46.22 70 GLN A CA 1
ATOM 561 C C . GLN A 1 70 ? -7.355 -13.429 -14.769 1.00 46.22 70 GLN A C 1
ATOM 563 O O . GLN A 1 70 ? -6.832 -12.961 -15.781 1.00 46.22 70 GLN A O 1
ATOM 568 N N . ASN A 1 71 ? -6.935 -14.569 -14.205 1.00 39.66 71 ASN A N 1
ATOM 569 C CA . ASN A 1 71 ? -5.758 -15.311 -14.670 1.00 39.66 71 ASN A CA 1
ATOM 570 C C . ASN A 1 71 ? -5.740 -15.448 -16.215 1.00 39.66 71 ASN A C 1
ATOM 572 O O . ASN A 1 71 ? -6.684 -16.014 -16.774 1.00 39.66 71 ASN A O 1
ATOM 576 N N . PRO A 1 72 ? -4.691 -14.963 -16.916 1.00 43.66 72 PRO A N 1
ATOM 577 C CA . PRO A 1 72 ? -4.625 -15.006 -18.380 1.00 43.66 72 PRO A CA 1
ATOM 578 C C . PRO A 1 72 ? -4.547 -16.435 -18.950 1.00 43.66 72 PRO A C 1
ATOM 580 O O . PRO A 1 72 ? -4.676 -16.626 -20.160 1.00 43.66 72 PRO A O 1
ATOM 583 N N . ILE A 1 73 ? -4.351 -17.446 -18.097 1.00 38.53 73 ILE A N 1
ATOM 584 C CA . ILE A 1 73 ? -4.511 -18.863 -18.418 1.00 38.53 73 ILE A CA 1
ATOM 585 C C . ILE A 1 73 ? -5.955 -19.272 -18.061 1.00 38.53 73 ILE A C 1
ATOM 587 O O . ILE A 1 73 ? -6.275 -19.378 -16.875 1.00 38.53 73 ILE A O 1
ATOM 591 N N . PRO A 1 74 ? -6.842 -19.528 -19.043 1.00 37.03 74 PRO A N 1
ATOM 592 C CA . PRO A 1 74 ? -8.248 -19.796 -18.762 1.00 37.03 74 PRO A CA 1
ATOM 593 C C . PRO A 1 74 ? -8.454 -21.141 -18.056 1.00 37.03 74 PRO A C 1
ATOM 595 O O . PRO A 1 74 ? -8.063 -22.199 -18.560 1.00 37.03 74 PRO A O 1
ATOM 598 N N . SER A 1 75 ? -9.169 -21.114 -16.932 1.00 41.66 75 SER A N 1
ATOM 599 C CA . SER A 1 75 ? -9.895 -22.281 -16.435 1.00 41.66 75 SER A CA 1
ATOM 600 C C . SER A 1 75 ? -11.031 -22.618 -17.412 1.00 41.66 75 SER A C 1
ATOM 602 O O . SER A 1 75 ? -11.771 -21.746 -17.865 1.00 41.66 75 SER A O 1
ATOM 604 N N . ASN A 1 76 ? -11.156 -23.893 -17.786 1.00 35.56 76 ASN A N 1
ATOM 605 C CA . ASN A 1 76 ? -12.165 -24.331 -18.753 1.00 35.56 76 ASN A CA 1
ATOM 606 C C . ASN A 1 76 ? -13.563 -24.384 -18.118 1.00 35.56 76 ASN A C 1
ATOM 608 O O . ASN A 1 76 ? -13.922 -25.416 -17.559 1.00 35.56 76 ASN A O 1
ATOM 612 N N . ASP A 1 77 ? -14.378 -23.342 -18.301 1.00 33.41 77 ASP A N 1
ATOM 613 C CA . ASP A 1 77 ? -15.842 -23.475 -18.278 1.00 33.41 77 ASP A CA 1
ATOM 614 C C . ASP A 1 77 ? -16.558 -22.449 -19.187 1.00 33.41 77 ASP A C 1
ATOM 616 O O . ASP A 1 77 ? -15.904 -21.683 -19.897 1.00 33.41 77 ASP A O 1
ATOM 620 N N . ARG A 1 78 ? -17.893 -22.548 -19.339 1.00 34.19 78 ARG A N 1
ATOM 621 C CA . ARG A 1 78 ? -18.522 -22.365 -20.671 1.00 34.19 78 ARG A CA 1
ATOM 622 C C . ARG A 1 78 ? -19.818 -21.518 -20.750 1.00 34.19 78 ARG A C 1
ATOM 624 O O . ARG A 1 78 ? -20.799 -21.864 -20.098 1.00 34.19 78 ARG A O 1
ATOM 631 N N . LYS A 1 79 ? -19.866 -20.634 -21.775 1.00 32.78 79 LYS A N 1
ATOM 632 C CA . LYS A 1 79 ? -21.022 -20.071 -22.556 1.00 32.78 79 LYS A CA 1
ATOM 633 C C . LYS A 1 79 ? -21.496 -18.623 -22.283 1.00 32.78 79 LYS A C 1
ATOM 635 O O . LYS A 1 79 ? -21.886 -18.284 -21.175 1.00 32.78 79 LYS A O 1
ATOM 640 N N . ASP A 1 80 ? -21.626 -17.857 -23.376 1.00 32.75 80 ASP A N 1
ATOM 641 C CA . ASP A 1 80 ? -22.358 -16.577 -23.502 1.00 32.75 80 ASP A CA 1
ATOM 642 C C . ASP A 1 80 ? -23.895 -16.738 -23.569 1.00 32.75 80 ASP A C 1
ATOM 644 O O . ASP A 1 80 ? -24.399 -17.841 -23.821 1.00 32.75 80 ASP A O 1
ATOM 648 N N . PRO A 1 81 ? -24.650 -15.615 -23.522 1.00 37.25 81 PRO A N 1
ATOM 649 C CA . PRO A 1 81 ? -25.376 -15.221 -24.743 1.00 37.25 81 PRO A CA 1
ATOM 650 C C . PRO A 1 81 ? -25.470 -13.699 -25.054 1.00 37.25 81 PRO A C 1
ATOM 652 O O . PRO A 1 81 ? -26.103 -12.939 -24.334 1.00 37.25 81 PRO A O 1
ATOM 655 N N . LYS A 1 82 ? -24.942 -13.318 -26.231 1.00 33.41 82 LYS A N 1
ATOM 656 C CA . LYS A 1 82 ? -25.374 -12.267 -27.200 1.00 33.41 82 LYS A CA 1
ATOM 657 C C . LYS A 1 82 ? -26.139 -11.001 -26.732 1.00 33.41 82 LYS A C 1
ATOM 659 O O . LYS A 1 82 ? -27.292 -11.082 -26.321 1.00 33.41 82 LYS A O 1
ATOM 664 N N . LEU A 1 83 ? -25.609 -9.828 -27.115 1.00 29.80 83 LEU A N 1
ATOM 665 C CA . LEU A 1 83 ? -26.357 -8.565 -27.313 1.00 29.80 83 LEU A CA 1
ATOM 666 C C . LEU A 1 83 ? -26.515 -8.197 -28.812 1.00 29.80 83 LEU A C 1
ATOM 668 O O . LEU A 1 83 ? -25.904 -8.827 -29.679 1.00 29.80 83 LEU A O 1
ATOM 672 N N . GLN A 1 84 ? -27.352 -7.194 -29.114 1.00 31.61 84 GLN A N 1
ATOM 673 C CA . GLN A 1 84 ? -27.629 -6.669 -30.468 1.00 31.61 84 GLN A CA 1
ATOM 674 C C . GLN A 1 84 ? -26.785 -5.411 -30.801 1.00 31.61 84 GLN A C 1
ATOM 676 O O . GLN A 1 84 ? -26.271 -4.785 -29.876 1.00 31.61 84 GLN A O 1
ATOM 681 N N . PRO A 1 85 ? -26.602 -5.041 -32.090 1.00 37.22 85 PRO A N 1
ATOM 682 C CA . PRO A 1 85 ? -25.682 -3.971 -32.492 1.00 37.22 85 PRO A CA 1
ATOM 683 C C . PRO A 1 85 ? -26.306 -2.565 -32.506 1.00 37.22 85 PRO A C 1
ATOM 685 O O . PRO A 1 85 ? -27.442 -2.374 -32.939 1.00 37.22 85 PRO A O 1
ATOM 688 N N . GLU A 1 86 ? -25.503 -1.572 -32.126 1.00 30.38 86 GLU A N 1
ATOM 689 C CA . GLU A 1 86 ? -25.822 -0.142 -32.203 1.00 30.38 86 GLU A CA 1
ATOM 690 C C . GLU A 1 86 ? -25.259 0.509 -33.490 1.00 30.38 86 GLU A C 1
ATOM 692 O O . GLU A 1 86 ? -24.415 -0.070 -34.183 1.00 30.38 86 GLU A O 1
ATOM 697 N N . LYS A 1 87 ? -25.776 1.688 -33.866 1.00 33.28 87 LYS A N 1
ATOM 698 C CA . LYS A 1 87 ? -25.503 2.334 -35.164 1.00 33.28 87 LYS A CA 1
ATOM 699 C C . LYS A 1 87 ? -24.124 3.002 -35.224 1.00 33.28 87 LYS A C 1
ATOM 701 O O . LYS A 1 87 ? -23.652 3.570 -34.249 1.00 33.28 87 LYS A O 1
ATOM 706 N N . GLN A 1 88 ? -23.524 2.996 -36.414 1.00 35.53 88 GLN A N 1
ATOM 707 C CA . GLN A 1 88 ? -22.264 3.685 -36.708 1.00 35.53 88 GLN A CA 1
ATOM 708 C C . GLN A 1 88 ? -22.501 5.088 -37.284 1.00 35.53 88 GLN A C 1
ATOM 710 O O . GLN A 1 88 ? -23.440 5.294 -38.051 1.00 35.53 88 GLN A O 1
ATOM 715 N N . GLN A 1 89 ? -21.597 6.011 -36.958 1.00 35.28 89 GLN A N 1
ATOM 716 C CA . GLN A 1 89 ? -21.324 7.235 -37.719 1.00 35.28 89 GLN A CA 1
ATOM 717 C C . GLN A 1 89 ? -19.982 7.069 -38.457 1.00 35.28 89 GLN A C 1
ATOM 719 O O . GLN A 1 89 ? -19.171 6.222 -38.073 1.00 35.28 89 GLN A O 1
ATOM 724 N N . GLU A 1 90 ? -19.757 7.833 -39.527 1.00 36.81 90 GLU A N 1
ATOM 725 C CA . GLU A 1 90 ? -18.538 7.736 -40.345 1.00 36.81 90 GLU A CA 1
ATOM 726 C C . GLU A 1 90 ? -17.417 8.667 -39.829 1.00 36.81 90 GLU A C 1
ATOM 728 O O . GLU A 1 90 ? -17.707 9.806 -39.458 1.00 36.81 90 GLU A O 1
ATOM 733 N N . PRO A 1 91 ? -16.146 8.216 -39.795 1.00 47.88 91 PRO A N 1
ATOM 734 C CA . PRO A 1 91 ? -15.023 9.005 -39.288 1.00 47.88 91 PRO A CA 1
ATOM 735 C C . PRO A 1 91 ? -14.324 9.853 -40.367 1.00 47.88 91 PRO A C 1
ATOM 737 O O . PRO A 1 91 ? -14.262 9.489 -41.542 1.00 47.88 91 PRO A O 1
ATOM 740 N N . VAL A 1 92 ? -13.706 10.953 -39.930 1.00 47.34 92 VAL A N 1
ATOM 741 C CA . VAL A 1 92 ? -12.793 11.796 -40.725 1.00 47.34 92 VAL A CA 1
ATOM 742 C C . VAL A 1 92 ? -11.352 11.524 -40.276 1.00 47.34 92 VAL A C 1
ATOM 744 O O . VAL A 1 92 ? -11.108 11.359 -39.086 1.00 47.34 92 VAL A O 1
ATOM 747 N N . TRP A 1 93 ? -10.406 11.467 -41.217 1.00 51.53 93 TRP A N 1
ATOM 748 C CA . TRP A 1 93 ? -9.016 11.044 -40.989 1.00 51.53 93 TRP A CA 1
ATOM 749 C C . TRP A 1 93 ? -8.015 12.209 -41.014 1.00 51.53 93 TRP A C 1
ATOM 751 O O . TRP A 1 93 ? -8.175 13.167 -41.771 1.00 51.53 93 TRP A O 1
ATOM 761 N N . ALA A 1 94 ? -6.929 12.094 -40.246 1.00 53.09 94 ALA A N 1
ATOM 762 C CA . ALA A 1 94 ? -5.823 13.046 -40.223 1.00 53.09 94 ALA A CA 1
ATOM 763 C C . ALA A 1 94 ? -4.435 12.369 -40.239 1.00 53.09 94 ALA A C 1
ATOM 765 O O . ALA A 1 94 ? -4.243 11.190 -39.951 1.00 53.09 94 ALA A O 1
ATOM 766 N N . ALA A 1 95 ? -3.403 13.148 -40.580 1.00 50.69 95 ALA A N 1
ATOM 767 C CA . ALA A 1 95 ? -2.024 12.655 -40.677 1.00 50.69 95 ALA A CA 1
ATOM 768 C C . ALA A 1 95 ? -1.349 12.364 -39.315 1.00 50.69 95 ALA A C 1
ATOM 770 O O . ALA A 1 95 ? -0.232 11.842 -39.287 1.00 50.69 95 ALA A O 1
ATOM 771 N N . ARG A 1 96 ? -1.996 12.712 -38.191 1.00 45.84 96 ARG A N 1
ATOM 772 C CA . ARG A 1 96 ? -1.524 12.397 -36.829 1.00 45.84 96 ARG A CA 1
ATOM 773 C C . ARG A 1 96 ? -1.835 10.946 -36.475 1.00 45.84 96 ARG A C 1
ATOM 775 O O . ARG A 1 96 ? -0.932 10.217 -36.077 1.00 45.84 96 ARG A O 1
ATOM 782 N N . ASP A 1 97 ? -3.045 10.510 -36.794 1.00 62.66 97 ASP A N 1
ATOM 783 C CA . ASP A 1 97 ? -3.590 9.175 -36.563 1.00 62.66 97 ASP A CA 1
ATOM 784 C C . ASP A 1 97 ? -2.662 8.101 -37.162 1.00 62.66 97 ASP A C 1
ATOM 786 O O . ASP A 1 97 ? -2.258 7.159 -36.489 1.00 62.66 97 ASP A O 1
ATOM 790 N N . PHE A 1 98 ? -2.192 8.299 -38.401 1.00 69.88 98 PHE A N 1
ATOM 791 C CA . PHE A 1 98 ? -1.229 7.401 -39.057 1.00 69.88 98 PHE A CA 1
ATOM 792 C C . PHE A 1 98 ? 0.185 7.415 -38.443 1.00 69.88 98 PHE A C 1
ATOM 794 O O . PHE A 1 98 ? 0.962 6.478 -38.655 1.00 69.88 98 PHE A O 1
ATOM 801 N N . LYS A 1 99 ? 0.568 8.464 -37.705 1.00 71.06 99 LYS A N 1
ATOM 802 C CA . LYS A 1 99 ? 1.826 8.500 -36.939 1.00 71.06 99 LYS A CA 1
ATOM 803 C C . LYS A 1 99 ? 1.667 7.734 -35.626 1.00 71.06 99 LYS A C 1
ATOM 805 O O . LYS A 1 99 ? 2.559 6.964 -35.275 1.00 71.06 99 LYS A O 1
ATOM 810 N N . GLU A 1 100 ? 0.539 7.913 -34.950 1.00 72.94 100 GLU A N 1
ATOM 811 C CA . GLU A 1 100 ? 0.179 7.217 -33.712 1.00 72.94 100 GLU A CA 1
ATOM 812 C C . GLU A 1 100 ? -0.010 5.715 -33.970 1.00 72.94 100 GLU A C 1
ATOM 814 O O . GLU A 1 100 ? 0.692 4.916 -33.355 1.00 72.94 100 GLU A O 1
ATOM 819 N N . GLN A 1 101 ? -0.761 5.321 -35.007 1.00 83.62 101 GLN A N 1
ATOM 820 C CA . GLN A 1 101 ? -0.859 3.936 -35.497 1.00 83.62 101 GLN A CA 1
ATOM 821 C C . GLN A 1 101 ? 0.521 3.305 -35.761 1.00 83.62 101 GLN A C 1
ATOM 823 O O . GLN A 1 101 ? 0.766 2.143 -35.438 1.00 83.62 101 GLN A O 1
ATOM 828 N N . ARG A 1 102 ? 1.467 4.056 -36.344 1.00 80.88 102 ARG A N 1
ATOM 829 C CA . ARG A 1 102 ? 2.837 3.562 -36.579 1.00 80.88 102 ARG A CA 1
ATOM 830 C C . ARG A 1 102 ? 3.648 3.388 -35.293 1.00 80.88 102 ARG A C 1
ATOM 832 O O . ARG A 1 102 ? 4.589 2.592 -35.312 1.00 80.88 102 ARG A O 1
ATOM 839 N N . SER A 1 103 ? 3.303 4.106 -34.226 1.00 77.19 103 SER A N 1
ATOM 840 C CA . SER A 1 103 ? 3.846 3.905 -32.881 1.00 77.19 103 SER A CA 1
ATOM 841 C C . SER A 1 103 ? 3.207 2.677 -32.232 1.00 77.19 103 SER A C 1
ATOM 843 O O . SER A 1 103 ? 3.924 1.763 -31.851 1.00 77.19 103 SER A O 1
ATOM 845 N N . GLU A 1 104 ? 1.877 2.576 -32.240 1.00 85.12 104 GLU A N 1
ATOM 846 C CA . GLU A 1 104 ? 1.115 1.418 -31.746 1.00 85.12 104 GLU A CA 1
ATOM 847 C C . GLU A 1 104 ? 1.579 0.093 -32.371 1.00 85.12 104 GLU A C 1
ATOM 849 O O . GLU A 1 104 ? 1.855 -0.878 -31.667 1.00 85.12 104 GLU A O 1
ATOM 854 N N . ILE A 1 105 ? 1.748 0.057 -33.699 1.00 85.62 105 ILE A N 1
ATOM 855 C CA . ILE A 1 105 ? 2.304 -1.100 -34.417 1.00 85.62 105 ILE A CA 1
ATOM 856 C C . ILE A 1 105 ? 3.751 -1.376 -33.983 1.00 85.62 105 ILE A C 1
ATOM 858 O O . ILE A 1 105 ? 4.153 -2.538 -33.924 1.00 85.62 105 ILE A O 1
ATOM 862 N N . HIS A 1 106 ? 4.557 -0.348 -33.693 1.00 82.75 106 HIS A N 1
ATOM 863 C CA . HIS A 1 106 ? 5.932 -0.538 -33.233 1.00 82.75 106 HIS A CA 1
ATOM 864 C C . HIS A 1 106 ? 5.980 -1.154 -31.835 1.00 82.75 106 HIS A C 1
ATOM 866 O O . HIS A 1 106 ? 6.650 -2.177 -31.680 1.00 82.75 106 HIS A O 1
ATOM 872 N N . GLU A 1 107 ? 5.280 -0.561 -30.869 1.00 80.19 107 GLU A N 1
ATOM 873 C CA . GLU A 1 107 ? 5.253 -1.022 -29.481 1.00 80.19 107 GLU A CA 1
ATOM 874 C C . GLU A 1 107 ? 4.632 -2.414 -29.397 1.00 80.19 107 GLU A C 1
ATOM 876 O O . GLU A 1 107 ? 5.273 -3.336 -28.906 1.00 80.19 107 GLU A O 1
ATOM 881 N N . THR A 1 108 ? 3.472 -2.637 -30.025 1.00 82.81 108 THR A N 1
ATOM 882 C CA . THR A 1 108 ? 2.813 -3.956 -30.046 1.00 82.81 108 THR A CA 1
ATOM 883 C C . THR A 1 108 ? 3.710 -5.042 -30.665 1.00 82.81 108 THR A C 1
ATOM 885 O O . THR A 1 108 ? 3.720 -6.181 -30.198 1.00 82.81 108 THR A O 1
ATOM 888 N N . SER A 1 109 ? 4.532 -4.705 -31.671 1.00 83.38 109 SER A N 1
ATOM 889 C CA . SER A 1 109 ? 5.517 -5.647 -32.238 1.00 83.38 109 SER A CA 1
ATOM 890 C C . SER A 1 109 ? 6.675 -5.964 -31.289 1.00 83.38 109 SER A C 1
ATOM 892 O O . SER A 1 109 ? 7.254 -7.045 -31.393 1.00 83.38 109 SER A O 1
ATOM 894 N N . LEU A 1 110 ? 7.038 -5.041 -30.390 1.00 77.69 110 LEU A N 1
ATOM 895 C CA . LEU A 1 110 ? 7.981 -5.309 -29.304 1.00 77.69 110 LEU A CA 1
ATOM 896 C C . LEU A 1 110 ? 7.306 -6.165 -28.224 1.00 77.69 110 LEU A C 1
ATOM 898 O O . LEU A 1 110 ? 7.862 -7.195 -27.860 1.00 77.69 110 LEU A O 1
ATOM 902 N N . THR A 1 111 ? 6.090 -5.812 -27.789 1.00 78.94 111 THR A N 1
ATOM 903 C CA . THR A 1 111 ? 5.315 -6.530 -26.759 1.00 78.94 111 THR A CA 1
ATOM 904 C C . THR A 1 111 ? 5.118 -8.010 -27.096 1.00 78.94 111 THR A C 1
ATOM 906 O O . THR A 1 111 ? 5.411 -8.868 -26.269 1.00 78.94 111 THR A O 1
ATOM 909 N N . ILE A 1 112 ? 4.694 -8.342 -28.323 1.00 83.75 112 ILE A N 1
ATOM 910 C CA . ILE A 1 112 ? 4.449 -9.742 -28.735 1.00 83.75 112 ILE A CA 1
ATOM 911 C C . ILE A 1 112 ? 5.737 -10.595 -28.720 1.00 83.75 112 ILE A C 1
ATOM 913 O O . ILE A 1 112 ? 5.672 -11.820 -28.572 1.00 83.75 112 ILE A O 1
ATOM 917 N N . CYS A 1 113 ? 6.901 -9.955 -28.865 1.00 89.31 113 CYS A N 1
ATOM 918 C CA . CYS A 1 113 ? 8.222 -10.580 -28.959 1.00 89.31 113 CYS A CA 1
ATOM 919 C C . CYS A 1 113 ? 9.131 -10.244 -27.756 1.00 89.31 113 CYS A C 1
ATOM 921 O O . CYS A 1 113 ? 10.354 -10.390 -27.851 1.00 89.31 113 CYS A O 1
ATOM 923 N N . ALA A 1 114 ? 8.556 -9.762 -26.646 1.00 80.19 114 ALA A N 1
ATOM 924 C CA . ALA A 1 114 ? 9.301 -9.194 -25.523 1.00 80.19 114 ALA A CA 1
ATOM 925 C C . ALA A 1 114 ? 10.175 -10.226 -24.794 1.00 80.19 114 ALA A C 1
ATOM 927 O O . ALA A 1 114 ? 11.292 -9.907 -24.400 1.00 80.19 114 ALA A O 1
ATOM 928 N N . ASP A 1 115 ? 9.735 -11.480 -24.700 1.00 80.94 115 ASP A N 1
ATOM 929 C CA . ASP A 1 115 ? 10.518 -12.579 -24.125 1.00 80.94 115 ASP A CA 1
ATOM 930 C C . ASP A 1 115 ? 11.743 -12.932 -24.986 1.00 80.94 115 ASP A C 1
ATOM 932 O O . ASP A 1 115 ? 12.806 -13.270 -24.466 1.00 80.94 115 ASP A O 1
ATOM 936 N N . LEU A 1 116 ? 11.654 -12.801 -26.313 1.00 82.69 116 LEU A N 1
ATOM 937 C CA . LEU A 1 116 ? 12.814 -12.968 -27.195 1.00 82.69 116 LEU A CA 1
ATOM 938 C C . LEU A 1 116 ? 13.795 -11.790 -27.075 1.00 82.69 116 LEU A C 1
ATOM 940 O O . LEU A 1 116 ? 15.001 -11.986 -27.236 1.00 82.69 116 LEU A O 1
ATOM 944 N N . HIS A 1 117 ? 13.299 -10.590 -26.753 1.00 81.69 117 HIS A N 1
ATOM 945 C CA . HIS A 1 117 ? 14.133 -9.437 -26.410 1.00 81.69 117 HIS A CA 1
ATOM 946 C C . HIS A 1 117 ? 14.824 -9.623 -25.048 1.00 81.69 117 HIS A C 1
ATOM 948 O O . HIS A 1 117 ? 16.031 -9.417 -24.945 1.00 81.69 117 HIS A O 1
ATOM 954 N N . GLU A 1 118 ? 14.097 -10.094 -24.031 1.00 81.69 118 GLU A N 1
ATOM 955 C CA . GLU A 1 118 ? 14.639 -10.469 -22.719 1.00 81.69 118 GLU A CA 1
ATOM 956 C C . GLU A 1 118 ? 15.775 -11.489 -22.882 1.00 81.69 118 GLU A C 1
ATOM 958 O O . GLU A 1 118 ? 16.908 -11.203 -22.508 1.00 81.69 118 GLU A O 1
ATOM 963 N N . ASN A 1 119 ? 15.530 -12.609 -23.575 1.00 81.88 119 ASN A N 1
ATOM 964 C CA . ASN A 1 119 ? 16.541 -13.640 -23.850 1.00 81.88 119 ASN A CA 1
ATOM 965 C C . ASN A 1 119 ? 17.809 -13.098 -24.548 1.00 81.88 119 ASN A C 1
ATOM 967 O O . ASN A 1 119 ? 18.911 -13.601 -24.309 1.00 81.88 119 ASN A O 1
ATOM 971 N N . LEU A 1 120 ? 17.679 -12.082 -25.409 1.00 84.94 120 LEU A N 1
ATOM 972 C CA . LEU A 1 120 ? 18.815 -11.401 -26.034 1.00 84.94 120 LEU A CA 1
ATOM 973 C C . LEU A 1 120 ? 19.618 -10.582 -25.011 1.00 84.94 120 LEU A C 1
ATOM 975 O O . LEU A 1 120 ? 20.844 -10.700 -24.958 1.00 84.94 120 LEU A O 1
ATOM 979 N N . MET A 1 121 ? 18.943 -9.801 -24.168 1.00 81.19 121 MET A N 1
ATOM 980 C CA . MET A 1 121 ? 19.585 -8.992 -23.126 1.00 81.19 121 MET A CA 1
ATOM 981 C C . MET A 1 121 ? 20.236 -9.875 -22.050 1.00 81.19 121 MET A C 1
ATOM 983 O O . MET A 1 121 ? 21.414 -9.685 -21.738 1.00 81.19 121 MET A O 1
ATOM 987 N N . THR A 1 122 ? 19.547 -10.928 -21.594 1.00 83.88 122 THR A N 1
ATOM 988 C CA . THR A 1 122 ? 20.089 -11.949 -20.683 1.00 83.88 122 THR A CA 1
ATOM 989 C C . THR A 1 122 ? 21.333 -12.621 -21.265 1.00 83.88 122 THR A C 1
ATOM 991 O O . THR A 1 122 ? 22.275 -12.900 -20.528 1.00 83.88 122 THR A O 1
ATOM 994 N N . CYS A 1 123 ? 21.403 -12.842 -22.582 1.00 77.56 123 CYS A N 1
ATOM 995 C CA . CYS A 1 123 ? 22.616 -13.359 -23.215 1.00 77.56 123 CYS A CA 1
ATOM 996 C C . CYS A 1 123 ? 23.784 -12.352 -23.147 1.00 77.56 123 CYS A C 1
ATOM 998 O O . CYS A 1 123 ? 24.901 -12.731 -22.781 1.00 77.56 123 CYS A O 1
ATOM 1000 N N . PHE A 1 124 ? 23.553 -11.060 -23.399 1.00 75.94 124 PHE A N 1
ATOM 1001 C CA . PHE A 1 124 ? 24.603 -10.042 -23.242 1.00 75.94 124 PHE A CA 1
ATOM 1002 C C . PHE A 1 124 ? 25.060 -9.873 -21.782 1.00 75.94 124 PHE A C 1
ATOM 1004 O O . PHE A 1 124 ? 26.250 -9.662 -21.529 1.00 75.94 124 PHE A O 1
ATOM 1011 N N . GLN A 1 125 ? 24.156 -10.023 -20.811 1.00 77.44 125 GLN A N 1
ATOM 1012 C CA . GLN A 1 125 ? 24.451 -9.911 -19.377 1.00 77.44 125 GLN A CA 1
ATOM 1013 C C . GLN A 1 125 ? 25.105 -11.182 -18.800 1.00 77.44 125 GLN A C 1
ATOM 1015 O O . GLN A 1 125 ? 26.149 -11.089 -18.151 1.00 77.44 125 GLN A O 1
ATOM 1020 N N . HIS A 1 126 ? 24.593 -12.374 -19.117 1.00 81.69 126 HIS A N 1
ATOM 1021 C CA . HIS A 1 126 ? 24.925 -13.642 -18.441 1.00 81.69 126 HIS A CA 1
ATOM 1022 C C . HIS A 1 126 ? 25.319 -14.808 -19.371 1.00 81.69 126 HIS A C 1
ATOM 1024 O O . HIS A 1 126 ? 25.704 -15.866 -18.877 1.00 81.69 126 HIS A O 1
ATOM 1030 N N . GLY A 1 127 ? 25.258 -14.640 -20.697 1.00 76.00 127 GLY A N 1
ATOM 1031 C CA . GLY A 1 127 ? 25.698 -15.652 -21.668 1.00 76.00 127 GLY A CA 1
ATOM 1032 C C . GLY A 1 127 ? 27.192 -15.982 -21.565 1.00 76.00 127 GLY A C 1
ATOM 1033 O O . GLY A 1 127 ? 27.968 -15.249 -20.943 1.00 76.00 127 GLY A O 1
ATOM 1034 N N . SER A 1 128 ? 27.624 -17.086 -22.182 1.00 82.50 128 SER A N 1
ATOM 1035 C CA . SER A 1 128 ? 29.033 -17.487 -22.125 1.00 82.50 128 SER A CA 1
ATOM 1036 C C . SER A 1 128 ? 29.932 -16.491 -22.863 1.00 82.50 128 SER A C 1
ATOM 1038 O O . SER A 1 128 ? 29.484 -15.716 -23.712 1.00 82.50 128 SER A O 1
ATOM 1040 N N . TRP A 1 129 ? 31.239 -16.541 -22.590 1.00 60.16 129 TRP A N 1
ATOM 1041 C CA . TRP A 1 129 ? 32.222 -15.726 -23.313 1.00 60.16 129 TRP A CA 1
ATOM 1042 C C . TRP A 1 129 ? 32.119 -15.900 -24.840 1.00 60.16 129 TRP A C 1
ATOM 1044 O O . TRP A 1 129 ? 32.225 -14.920 -25.573 1.00 60.16 129 TRP A O 1
ATOM 1054 N N . TRP A 1 130 ? 31.823 -17.115 -25.317 1.00 51.19 130 TRP A N 1
ATOM 1055 C CA . TRP A 1 130 ? 31.620 -17.399 -26.741 1.00 51.19 130 TRP A CA 1
ATOM 1056 C C . TRP A 1 130 ? 30.326 -16.803 -27.306 1.00 51.19 130 TRP A C 1
ATOM 1058 O O . TRP A 1 130 ? 30.326 -16.361 -28.455 1.00 51.19 130 TRP A O 1
ATOM 1068 N N . ASP A 1 131 ? 29.244 -16.758 -26.525 1.00 64.50 131 ASP A N 1
ATOM 1069 C CA . ASP A 1 131 ? 27.974 -16.159 -26.959 1.00 64.50 131 ASP A CA 1
ATOM 1070 C C . ASP A 1 131 ? 28.114 -14.640 -27.080 1.00 64.50 131 ASP A C 1
ATOM 1072 O O . ASP A 1 131 ? 27.734 -14.051 -28.094 1.00 64.50 131 ASP A O 1
ATOM 1076 N N . LYS A 1 132 ? 28.759 -14.010 -26.089 1.00 70.56 132 LYS A N 1
ATOM 1077 C CA . LYS A 1 132 ? 29.049 -12.570 -26.092 1.00 70.56 132 LYS A CA 1
ATOM 1078 C C . LYS A 1 132 ? 30.039 -12.183 -27.193 1.00 70.56 132 LYS A C 1
ATOM 1080 O O . LYS A 1 132 ? 29.815 -11.191 -27.878 1.00 70.56 132 LYS A O 1
ATOM 1085 N N . ALA A 1 133 ? 31.078 -12.989 -27.434 1.00 59.50 133 ALA A N 1
ATOM 1086 C CA . ALA A 1 133 ? 32.003 -12.797 -28.557 1.00 59.50 133 ALA A CA 1
ATOM 1087 C C . ALA A 1 133 ? 31.317 -12.934 -29.933 1.00 59.50 133 ALA A C 1
ATOM 1089 O O . ALA A 1 133 ? 31.774 -12.347 -30.910 1.00 59.50 133 ALA A O 1
ATOM 1090 N N . LYS A 1 134 ? 30.198 -13.668 -30.007 1.00 73.69 134 LYS A N 1
ATOM 1091 C CA . LYS A 1 134 ? 29.309 -13.753 -31.177 1.00 73.69 134 LYS A CA 1
ATOM 1092 C C . LYS A 1 134 ? 28.123 -12.781 -31.113 1.00 73.69 134 LYS A C 1
ATOM 1094 O O . LYS A 1 134 ? 27.147 -12.988 -31.826 1.00 73.69 134 LYS A O 1
ATOM 1099 N N . MET A 1 135 ? 28.167 -11.751 -30.264 1.00 75.19 135 MET A N 1
ATOM 1100 C CA . MET A 1 135 ? 27.103 -10.746 -30.110 1.00 75.19 135 MET A CA 1
ATOM 1101 C C . MET A 1 135 ? 25.690 -11.339 -29.918 1.00 75.19 135 MET A C 1
ATOM 1103 O O . MET A 1 135 ? 24.701 -10.762 -30.374 1.00 75.19 135 MET A O 1
ATOM 1107 N N . CYS A 1 136 ? 25.597 -12.500 -29.257 1.00 78.88 136 CYS A N 1
ATOM 1108 C CA . CYS A 1 136 ? 24.349 -13.222 -28.999 1.00 78.88 136 CYS A CA 1
ATOM 1109 C C . CYS A 1 136 ? 23.510 -13.493 -30.263 1.00 78.88 136 CYS A C 1
ATOM 1111 O O . CYS A 1 136 ? 22.281 -13.390 -30.245 1.00 78.88 136 CYS A O 1
ATOM 1113 N N . GLU A 1 137 ? 24.177 -13.826 -31.378 1.00 81.44 137 GLU A N 1
ATOM 1114 C CA . GLU A 1 137 ? 23.557 -13.879 -32.708 1.00 81.44 137 GLU A CA 1
ATOM 1115 C C . GLU A 1 137 ? 22.333 -14.810 -32.798 1.00 81.44 137 GLU A C 1
ATOM 1117 O O . GLU A 1 137 ? 21.386 -14.474 -33.502 1.00 81.44 137 GLU A O 1
ATOM 1122 N N . GLU A 1 138 ? 22.278 -15.933 -32.064 1.00 82.25 138 GLU A N 1
ATOM 1123 C CA . GLU A 1 138 ? 21.097 -16.815 -32.100 1.00 82.25 138 GLU A CA 1
ATOM 1124 C C . GLU A 1 138 ? 19.870 -16.146 -31.454 1.00 82.25 138 GLU A C 1
ATOM 1126 O O . GLU A 1 138 ? 18.780 -16.144 -32.025 1.00 82.25 138 GLU A O 1
ATOM 1131 N N . GLN A 1 139 ? 20.029 -15.550 -30.271 1.00 86.94 139 GLN A N 1
ATOM 1132 C CA . GLN A 1 139 ? 18.964 -14.835 -29.563 1.00 86.94 139 GLN A CA 1
ATOM 1133 C C . GLN A 1 139 ? 18.529 -13.596 -30.363 1.00 86.94 139 GLN A C 1
ATOM 1135 O O . GLN A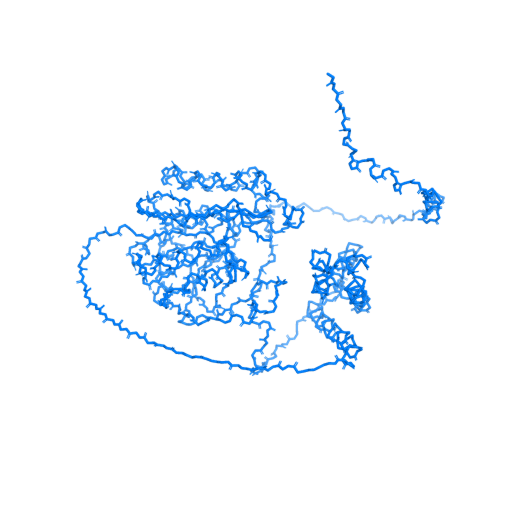 1 139 ? 17.337 -13.352 -30.554 1.00 86.94 139 GLN A O 1
ATOM 1140 N N . LYS A 1 140 ? 19.509 -12.878 -30.923 1.00 83.50 140 LYS A N 1
ATOM 1141 C CA . LYS A 1 140 ? 19.337 -11.713 -31.798 1.00 83.50 140 LYS A CA 1
ATOM 1142 C C . LYS A 1 140 ? 18.535 -12.071 -33.045 1.00 83.50 140 LYS A C 1
ATOM 1144 O O . LYS A 1 140 ? 17.557 -11.393 -33.356 1.00 83.50 140 LYS A O 1
ATOM 1149 N N . GLN A 1 141 ? 18.888 -13.164 -33.721 1.00 86.50 141 GLN A N 1
ATOM 1150 C CA . GLN A 1 141 ? 18.169 -13.646 -34.896 1.00 86.50 141 GLN A CA 1
ATOM 1151 C C . GLN A 1 141 ? 16.712 -13.993 -34.561 1.00 86.50 141 GLN A C 1
ATOM 1153 O O . GLN A 1 141 ? 15.818 -13.623 -35.323 1.00 86.50 141 GLN A O 1
ATOM 1158 N N . LYS A 1 142 ? 16.443 -14.642 -33.419 1.00 86.81 142 LYS A N 1
ATOM 1159 C CA . LYS A 1 142 ? 15.073 -14.994 -32.998 1.00 86.81 142 LYS A CA 1
ATOM 1160 C C . LYS A 1 142 ? 14.221 -13.758 -32.729 1.00 86.81 142 LYS A C 1
ATOM 1162 O O . LYS A 1 142 ? 13.141 -13.644 -33.312 1.00 86.81 142 LYS A O 1
ATOM 1167 N N . PHE A 1 143 ? 14.730 -12.816 -31.930 1.00 89.00 143 PHE A N 1
ATOM 1168 C CA . PHE A 1 143 ? 14.060 -11.545 -31.651 1.00 89.00 143 PHE A CA 1
ATOM 1169 C C . PHE A 1 143 ? 13.720 -10.791 -32.943 1.00 89.00 143 PHE A C 1
ATOM 1171 O O . PHE A 1 143 ? 12.550 -10.510 -33.198 1.00 89.00 143 PHE A O 1
ATOM 1178 N N . TRP A 1 144 ? 14.710 -10.542 -33.807 1.00 87.19 144 TRP A N 1
ATOM 1179 C CA . TRP A 1 144 ? 14.488 -9.814 -35.060 1.00 87.19 144 TRP A CA 1
ATOM 1180 C C . TRP A 1 144 ? 13.594 -10.572 -36.050 1.00 87.19 144 TRP A C 1
ATOM 1182 O O . TRP A 1 144 ? 12.865 -9.933 -36.808 1.00 87.19 144 TRP A O 1
ATOM 1192 N N . THR A 1 145 ? 13.582 -11.909 -36.033 1.00 90.62 145 THR A N 1
ATOM 1193 C CA . THR A 1 145 ? 12.641 -12.708 -36.841 1.00 90.62 145 THR A CA 1
ATOM 1194 C C . THR A 1 145 ? 11.202 -12.510 -36.365 1.00 90.62 145 THR A C 1
ATOM 1196 O O . THR A 1 145 ? 10.330 -12.230 -37.187 1.00 90.62 145 THR A O 1
ATOM 1199 N N . CYS A 1 146 ? 10.950 -12.598 -35.054 1.00 88.25 146 CYS A N 1
ATOM 1200 C CA . CYS A 1 146 ? 9.624 -12.362 -34.479 1.00 88.25 146 CYS A CA 1
ATOM 1201 C C . CYS A 1 146 ? 9.164 -10.916 -34.717 1.00 88.25 146 CYS A C 1
ATOM 1203 O O . CYS A 1 146 ? 8.118 -10.692 -35.327 1.00 88.25 146 CYS A O 1
ATOM 1205 N N . TYR A 1 147 ? 9.973 -9.934 -34.312 1.00 90.75 147 TYR A N 1
ATOM 1206 C CA . TYR A 1 147 ? 9.626 -8.515 -34.376 1.00 90.75 147 TYR A CA 1
ATOM 1207 C C . TYR A 1 147 ? 9.330 -8.051 -35.809 1.00 90.75 147 TYR A C 1
ATOM 1209 O O . TYR A 1 147 ? 8.312 -7.400 -36.046 1.00 90.75 147 TYR A O 1
ATOM 1217 N N . ASN A 1 148 ? 10.157 -8.429 -36.793 1.00 91.31 148 ASN A N 1
ATOM 1218 C CA . ASN A 1 148 ? 9.905 -8.058 -38.189 1.00 91.31 148 ASN A CA 1
ATOM 1219 C C . ASN A 1 148 ? 8.662 -8.759 -38.763 1.00 91.31 148 ASN A C 1
ATOM 1221 O O . ASN A 1 148 ? 7.935 -8.148 -39.549 1.00 91.31 148 ASN A O 1
ATOM 1225 N N . ALA A 1 149 ? 8.380 -10.005 -38.363 1.00 91.38 149 ALA A N 1
ATOM 1226 C CA . ALA A 1 149 ? 7.164 -10.705 -38.774 1.00 91.38 149 ALA A CA 1
ATOM 1227 C C . ALA A 1 149 ? 5.898 -10.053 -38.192 1.00 91.38 149 ALA A C 1
ATOM 1229 O O . ALA A 1 149 ? 4.938 -9.843 -38.932 1.00 91.38 149 ALA A O 1
ATOM 1230 N N . GLN A 1 150 ? 5.911 -9.663 -36.913 1.00 92.25 150 GLN A N 1
ATOM 1231 C CA . GLN A 1 150 ? 4.785 -8.969 -36.275 1.00 92.25 150 GLN A CA 1
ATOM 1232 C C . GLN A 1 150 ? 4.582 -7.561 -36.840 1.00 92.25 150 GLN A C 1
ATOM 1234 O O . GLN A 1 150 ? 3.472 -7.209 -37.233 1.00 92.25 150 GLN A O 1
ATOM 1239 N N . LYS A 1 151 ? 5.663 -6.789 -37.001 1.00 90.69 151 LYS A N 1
ATOM 1240 C CA . LYS A 1 151 ? 5.617 -5.433 -37.569 1.00 90.69 151 LYS A CA 1
ATOM 1241 C C . LYS A 1 151 ? 5.137 -5.411 -39.017 1.00 90.69 151 LYS A C 1
ATOM 1243 O O . LYS A 1 151 ? 4.501 -4.447 -39.442 1.00 90.69 151 LYS A O 1
ATOM 1248 N N . LYS A 1 152 ? 5.409 -6.483 -39.768 1.00 92.56 152 LYS A N 1
ATOM 1249 C CA . LYS A 1 152 ? 4.816 -6.723 -41.085 1.00 92.56 152 LYS A CA 1
ATOM 1250 C C . LYS A 1 152 ? 3.330 -7.080 -40.964 1.00 92.56 152 LYS A C 1
ATOM 1252 O O . LYS A 1 152 ? 2.510 -6.373 -41.541 1.00 92.56 152 LYS A O 1
ATOM 1257 N N . PHE A 1 153 ? 2.984 -8.111 -40.189 1.00 93.25 153 PHE A N 1
ATOM 1258 C CA . PHE A 1 153 ? 1.610 -8.600 -40.036 1.00 93.25 153 PHE A CA 1
ATOM 1259 C C . PHE A 1 153 ? 0.637 -7.502 -39.585 1.00 93.25 153 PHE A C 1
ATOM 1261 O O . PHE A 1 153 ? -0.344 -7.244 -40.275 1.00 93.25 153 PHE A O 1
ATOM 1268 N N . LEU A 1 154 ? 0.937 -6.811 -38.480 1.00 89.12 154 LEU A N 1
ATOM 1269 C CA . LEU A 1 154 ? 0.090 -5.756 -37.911 1.00 89.12 154 LEU A CA 1
ATOM 1270 C C . LEU A 1 154 ? -0.135 -4.596 -38.895 1.00 89.12 154 LEU A C 1
ATOM 1272 O O . LEU A 1 154 ? -1.225 -4.030 -38.941 1.00 89.12 154 LEU A O 1
ATOM 1276 N N . LYS A 1 155 ? 0.864 -4.282 -39.732 1.00 89.69 155 LYS A N 1
ATOM 1277 C CA . LYS A 1 155 ? 0.737 -3.290 -40.807 1.00 89.69 155 LYS A CA 1
ATOM 1278 C C . LYS A 1 155 ? -0.114 -3.800 -41.977 1.00 89.69 155 LYS A C 1
ATOM 1280 O O . LYS A 1 155 ? -0.897 -3.032 -42.523 1.00 89.69 155 LYS A O 1
ATOM 1285 N N . GLU A 1 156 ? 0.028 -5.066 -42.368 1.00 90.25 156 GLU A N 1
ATOM 1286 C CA . GLU A 1 156 ? -0.746 -5.676 -43.463 1.00 90.25 156 GLU A CA 1
ATOM 1287 C C . GLU A 1 156 ? -2.236 -5.841 -43.123 1.00 90.25 156 GLU A C 1
ATOM 1289 O O . GLU A 1 156 ? -3.071 -5.763 -44.019 1.00 90.25 156 GLU A O 1
ATOM 1294 N N . VAL A 1 157 ? -2.582 -6.008 -41.841 1.00 89.06 157 VAL A N 1
ATOM 1295 C CA . VAL A 1 157 ? -3.978 -6.098 -41.364 1.00 89.06 157 VAL A CA 1
ATOM 1296 C C . VAL A 1 157 ? -4.536 -4.780 -40.806 1.00 89.06 157 VAL A C 1
ATOM 1298 O O . VAL A 1 157 ? -5.608 -4.786 -40.209 1.00 89.06 157 VAL A O 1
ATOM 1301 N N . ASN A 1 158 ? -3.832 -3.657 -41.000 1.00 87.44 158 ASN A N 1
ATOM 1302 C CA . ASN A 1 158 ? -4.242 -2.318 -40.554 1.00 87.44 158 ASN A CA 1
ATOM 1303 C C . ASN A 1 158 ? -4.562 -2.218 -39.044 1.00 87.44 158 ASN A C 1
ATOM 1305 O O . ASN A 1 158 ? -5.514 -1.544 -38.662 1.00 87.44 158 ASN A O 1
ATOM 1309 N N . TYR A 1 159 ? -3.793 -2.878 -38.172 1.00 87.88 159 TYR A N 1
ATOM 1310 C CA . TYR A 1 159 ? -3.955 -2.773 -36.712 1.00 87.88 159 TYR A CA 1
ATOM 1311 C C . TYR A 1 159 ? -3.925 -1.310 -36.240 1.00 87.88 159 TYR A C 1
ATOM 1313 O O . TYR A 1 159 ? -3.113 -0.531 -36.747 1.00 87.88 159 TYR A O 1
ATOM 1321 N N . LYS A 1 160 ? -4.794 -0.942 -35.288 1.00 84.69 160 LYS A N 1
ATOM 1322 C CA . LYS A 1 160 ? -4.978 0.431 -34.775 1.00 84.69 160 LYS A CA 1
ATOM 1323 C C . LYS A 1 160 ? -5.261 1.462 -35.875 1.00 84.69 160 LYS A C 1
ATOM 1325 O O . LYS A 1 160 ? -4.881 2.625 -35.773 1.00 84.69 160 LYS A O 1
ATOM 1330 N N . GLY A 1 161 ? -5.893 1.025 -36.965 1.00 83.06 161 GLY A N 1
ATOM 1331 C CA . GLY A 1 161 ? -6.286 1.902 -38.063 1.00 83.06 161 GLY A CA 1
ATOM 1332 C C . GLY A 1 161 ? -7.438 2.835 -37.674 1.00 83.06 161 GLY A C 1
ATOM 1333 O O . GLY A 1 161 ? -8.296 2.429 -36.893 1.00 83.06 161 GLY A O 1
ATOM 1334 N N . PRO A 1 162 ? -7.532 4.044 -38.263 1.00 72.44 162 PRO A N 1
ATOM 1335 C CA . PRO A 1 162 ? -8.500 5.083 -37.870 1.00 72.44 162 PRO A CA 1
ATOM 1336 C C . PRO A 1 162 ? -9.982 4.744 -38.141 1.00 72.44 162 PRO A C 1
ATOM 1338 O O . PRO A 1 162 ? -10.861 5.567 -37.902 1.00 72.44 162 PRO A O 1
ATOM 1341 N N . VAL A 1 163 ? -10.271 3.544 -38.654 1.00 73.88 163 VAL A N 1
ATOM 1342 C CA . VAL A 1 163 ? -11.627 3.015 -38.891 1.00 73.88 163 VAL A CA 1
ATOM 1343 C C . VAL A 1 163 ? -11.905 1.707 -38.140 1.00 73.88 163 VAL A C 1
ATOM 1345 O O . VAL A 1 163 ? -13.031 1.215 -38.189 1.00 73.88 163 VAL A O 1
ATOM 1348 N N . ASN A 1 164 ? -10.903 1.129 -37.468 1.00 77.44 164 ASN A N 1
ATOM 1349 C CA . ASN A 1 164 ? -11.059 -0.121 -36.730 1.00 77.44 164 ASN A CA 1
ATOM 1350 C C . ASN A 1 164 ? -11.840 0.134 -35.439 1.00 77.44 164 ASN A C 1
ATOM 1352 O O . ASN A 1 164 ? -11.564 1.083 -34.704 1.00 77.44 164 ASN A O 1
ATOM 1356 N N . LYS A 1 165 ? -12.753 -0.771 -35.095 1.00 78.19 165 LYS A N 1
ATOM 1357 C CA . LYS A 1 165 ? -13.297 -0.844 -33.736 1.00 78.19 165 LYS A CA 1
ATOM 1358 C C . LYS A 1 165 ? -12.309 -1.565 -32.825 1.00 78.19 165 LYS A C 1
ATOM 1360 O O . LYS A 1 165 ? -11.622 -2.492 -33.246 1.00 78.19 165 LYS A O 1
ATOM 1365 N N . GLU A 1 166 ? -12.326 -1.234 -31.538 1.00 75.38 166 GLU A N 1
ATOM 1366 C CA . GLU A 1 166 ? -11.488 -1.881 -30.517 1.00 75.38 166 GLU A CA 1
ATOM 1367 C C . GLU A 1 166 ? -11.594 -3.421 -30.542 1.00 75.38 166 GLU A C 1
ATOM 1369 O O . GLU A 1 166 ? -10.596 -4.129 -30.441 1.00 75.38 166 GLU A O 1
ATOM 1374 N N . LYS A 1 167 ? -12.798 -3.960 -30.779 1.00 71.62 167 LYS A N 1
ATOM 1375 C CA . LYS A 1 167 ? -13.013 -5.404 -30.950 1.00 71.62 167 LYS A CA 1
ATOM 1376 C C . LYS A 1 167 ? -12.230 -5.994 -32.133 1.00 71.62 167 LYS A C 1
ATOM 1378 O O . LYS A 1 167 ? -11.743 -7.118 -32.038 1.00 71.62 167 LYS A O 1
ATOM 1383 N N . GLU A 1 168 ? -12.128 -5.268 -33.240 1.00 76.44 168 GLU A N 1
ATOM 1384 C CA . GLU A 1 168 ? -11.431 -5.711 -34.452 1.00 76.44 168 GLU A CA 1
ATOM 1385 C C . GLU A 1 168 ? -9.913 -5.676 -34.232 1.00 76.44 168 GLU A C 1
ATOM 1387 O O . GLU A 1 168 ? -9.231 -6.640 -34.580 1.00 76.44 168 GLU A O 1
ATOM 1392 N N . ASP A 1 169 ? -9.402 -4.651 -33.541 1.00 81.69 169 ASP A N 1
ATOM 1393 C CA . ASP A 1 169 ? -8.016 -4.609 -33.055 1.00 81.69 169 ASP A CA 1
ATOM 1394 C C . ASP A 1 169 ? -7.702 -5.760 -32.089 1.00 81.69 169 ASP A C 1
ATOM 1396 O O . ASP A 1 169 ? -6.668 -6.410 -32.228 1.00 81.69 169 ASP A O 1
ATOM 1400 N N . ASN A 1 170 ? -8.600 -6.070 -31.150 1.00 76.75 170 ASN A N 1
ATOM 1401 C CA . ASN A 1 170 ? -8.431 -7.181 -30.208 1.00 76.75 170 ASN A CA 1
ATOM 1402 C C . ASN A 1 170 ? -8.459 -8.548 -30.926 1.00 76.75 170 ASN A C 1
ATOM 1404 O O . ASN A 1 170 ? -7.674 -9.445 -30.603 1.00 76.75 170 ASN A O 1
ATOM 1408 N N . GLU A 1 171 ? -9.289 -8.714 -31.963 1.00 82.06 171 GLU A N 1
ATOM 1409 C CA . GLU A 1 171 ? -9.244 -9.892 -32.838 1.00 82.06 171 GLU A CA 1
ATOM 1410 C C . GLU A 1 171 ? -7.958 -9.967 -33.676 1.00 82.06 171 GLU A C 1
ATOM 1412 O O . GLU A 1 171 ? -7.432 -11.065 -33.885 1.00 82.06 171 GLU A O 1
ATOM 1417 N N . ILE A 1 172 ? -7.437 -8.834 -34.155 1.00 85.94 172 ILE A N 1
ATOM 1418 C CA . ILE A 1 172 ? -6.152 -8.740 -34.859 1.00 85.94 172 ILE A CA 1
ATOM 1419 C C . ILE A 1 172 ? -4.997 -9.120 -33.927 1.00 85.94 172 ILE A C 1
ATOM 1421 O O . ILE A 1 172 ? -4.167 -9.954 -34.293 1.00 85.94 172 ILE A O 1
ATOM 1425 N N . LEU A 1 173 ? -4.970 -8.580 -32.710 1.00 84.19 173 LEU A N 1
ATOM 1426 C CA . LEU A 1 173 ? -3.953 -8.852 -31.698 1.00 84.19 173 LEU A CA 1
ATOM 1427 C C . LEU A 1 173 ? -3.938 -10.340 -31.313 1.00 84.19 173 LEU A C 1
ATOM 1429 O O . LEU A 1 173 ? -2.883 -10.975 -31.287 1.00 84.19 173 LEU A O 1
ATOM 1433 N N . LEU A 1 174 ? -5.114 -10.955 -31.147 1.00 82.62 174 LEU A N 1
ATOM 1434 C CA . LEU A 1 174 ? -5.237 -12.399 -30.927 1.00 82.62 174 LEU A CA 1
ATOM 1435 C C . LEU A 1 174 ? -4.734 -13.237 -32.122 1.00 82.62 174 LEU A C 1
ATOM 1437 O O . LEU A 1 174 ? -4.243 -14.353 -31.932 1.00 82.62 174 LEU A O 1
ATOM 1441 N N . ARG A 1 175 ? -4.833 -12.732 -33.361 1.00 88.88 175 ARG A N 1
ATOM 1442 C CA . ARG A 1 175 ? -4.229 -13.368 -34.551 1.00 88.88 175 ARG A CA 1
ATOM 1443 C C . ARG A 1 175 ? -2.706 -13.171 -34.583 1.00 88.88 175 ARG A C 1
ATOM 1445 O O . ARG A 1 175 ? -2.007 -14.091 -35.000 1.00 88.88 175 ARG A O 1
ATOM 1452 N N . ALA A 1 176 ? -2.203 -12.037 -34.092 1.00 83.44 176 ALA A N 1
ATOM 1453 C CA . ALA A 1 176 ? -0.779 -11.716 -33.992 1.00 83.44 176 ALA A CA 1
ATOM 1454 C C . ALA A 1 176 ? -0.048 -12.641 -32.996 1.00 83.44 176 ALA A C 1
ATOM 1456 O O . ALA A 1 176 ? 0.957 -13.263 -33.351 1.00 83.44 176 ALA A O 1
ATOM 1457 N N . TYR A 1 177 ? -0.612 -12.863 -31.802 1.00 83.19 177 TYR A N 1
ATOM 1458 C CA . TYR A 1 177 ? -0.099 -13.868 -30.856 1.00 83.19 177 TYR A CA 1
ATOM 1459 C C . TYR A 1 177 ? -0.120 -15.289 -31.452 1.00 83.19 177 TYR A C 1
ATOM 1461 O O . TYR A 1 177 ? 0.900 -15.975 -31.455 1.00 83.19 177 TYR A O 1
ATOM 1469 N N . LYS A 1 178 ? -1.217 -15.692 -32.112 1.00 86.25 178 LYS A N 1
ATOM 1470 C CA . LYS A 1 178 ? -1.305 -16.987 -32.827 1.00 86.25 178 LYS A CA 1
ATOM 1471 C C . LYS A 1 178 ? -0.342 -17.117 -34.019 1.00 86.25 178 LYS A C 1
ATOM 1473 O O . LYS A 1 178 ? -0.146 -18.227 -34.520 1.00 86.25 178 LYS A O 1
ATOM 1478 N N . LEU A 1 179 ? 0.226 -16.016 -34.516 1.00 86.88 179 LEU A N 1
ATOM 1479 C CA . LEU A 1 179 ? 1.319 -16.019 -35.492 1.00 86.88 179 LEU A CA 1
ATOM 1480 C C . LEU A 1 179 ? 2.676 -16.208 -34.796 1.00 86.88 179 LEU A C 1
ATOM 1482 O O . LEU A 1 179 ? 3.475 -17.014 -35.270 1.00 86.88 179 LEU A O 1
ATOM 1486 N N . ARG A 1 180 ? 2.902 -15.550 -33.650 1.00 89.19 180 ARG A N 1
ATOM 1487 C CA . ARG A 1 180 ? 4.089 -15.745 -32.797 1.00 89.19 180 ARG A CA 1
ATOM 1488 C C . ARG A 1 180 ? 4.233 -17.212 -32.377 1.00 89.19 180 ARG A C 1
ATOM 1490 O O . ARG A 1 180 ? 5.273 -17.805 -32.645 1.00 89.19 180 ARG A O 1
ATOM 1497 N N . ASP A 1 181 ? 3.163 -17.843 -31.893 1.00 83.69 181 ASP A N 1
ATOM 1498 C CA . ASP A 1 181 ? 3.166 -19.269 -31.518 1.00 83.69 181 ASP A CA 1
ATOM 1499 C C . ASP A 1 181 ? 3.601 -20.192 -32.671 1.00 83.69 181 ASP A C 1
ATOM 1501 O O . ASP A 1 181 ? 4.289 -21.193 -32.467 1.00 83.69 181 ASP A O 1
ATOM 1505 N N . LYS A 1 182 ? 3.207 -19.868 -33.911 1.00 85.69 182 LYS A N 1
ATOM 1506 C CA . LYS A 1 182 ? 3.573 -20.646 -35.106 1.00 85.69 182 LYS A CA 1
ATOM 1507 C C . LYS A 1 182 ? 5.034 -20.449 -35.496 1.00 85.69 182 LYS A C 1
ATOM 1509 O O . LYS A 1 182 ? 5.666 -21.417 -35.916 1.00 85.69 182 LYS A O 1
ATOM 1514 N N . ILE A 1 183 ? 5.558 -19.230 -35.362 1.00 83.81 183 ILE A N 1
ATOM 1515 C CA . ILE A 1 183 ? 6.974 -18.919 -35.596 1.00 83.81 183 ILE A CA 1
ATOM 1516 C C . ILE A 1 183 ? 7.833 -19.688 -34.584 1.00 83.81 183 ILE A C 1
ATOM 1518 O O . ILE A 1 183 ? 8.755 -20.399 -34.985 1.00 83.81 183 ILE A O 1
ATOM 1522 N N . ASP A 1 184 ? 7.470 -19.652 -33.302 1.00 78.94 184 ASP A N 1
ATOM 1523 C CA . ASP A 1 184 ? 8.174 -20.383 -32.244 1.00 78.94 184 ASP A CA 1
ATOM 1524 C C . ASP A 1 184 ? 8.124 -21.898 -32.472 1.00 78.94 184 ASP A C 1
ATOM 1526 O O . ASP A 1 184 ? 9.153 -22.568 -32.410 1.00 78.94 184 ASP A O 1
ATOM 1530 N N . GLN A 1 185 ? 6.962 -22.459 -32.827 1.00 78.44 185 GLN A N 1
ATOM 1531 C CA . GLN A 1 185 ? 6.843 -23.884 -33.160 1.00 78.44 185 GLN A CA 1
ATOM 1532 C C . GLN A 1 185 ? 7.680 -24.290 -34.384 1.00 78.44 185 GLN A C 1
ATOM 1534 O O . GLN A 1 185 ? 8.157 -25.425 -34.443 1.00 78.44 185 GLN A O 1
ATOM 1539 N N . GLN A 1 186 ? 7.879 -23.401 -35.363 1.00 77.69 186 GLN A N 1
ATOM 1540 C CA . GLN A 1 186 ? 8.773 -23.653 -36.498 1.00 77.69 186 GLN A CA 1
ATOM 1541 C C . GLN A 1 186 ? 10.249 -23.617 -36.068 1.00 77.69 186 GLN A C 1
ATOM 1543 O O . GLN A 1 186 ? 10.998 -24.533 -36.410 1.00 77.69 186 GLN A O 1
ATOM 1548 N N . GLN A 1 187 ? 10.651 -22.636 -35.253 1.00 70.06 187 GLN A N 1
ATOM 1549 C CA . GLN A 1 187 ? 12.011 -22.532 -34.698 1.00 70.06 187 GLN A CA 1
ATOM 1550 C C . GLN A 1 187 ? 12.347 -23.651 -33.693 1.00 70.06 187 GLN A C 1
ATOM 1552 O O . GLN A 1 187 ? 13.504 -24.048 -33.557 1.00 70.06 187 GLN A O 1
ATOM 1557 N N . GLN A 1 188 ? 11.352 -24.193 -32.990 1.00 65.00 188 GLN A N 1
ATOM 1558 C CA . GLN A 1 188 ? 11.527 -25.360 -32.127 1.00 65.00 188 GLN A CA 1
ATOM 1559 C C . GLN A 1 188 ? 11.636 -26.651 -32.945 1.00 65.00 188 GLN A C 1
ATOM 1561 O O . GLN A 1 188 ? 12.477 -27.490 -32.633 1.00 65.00 188 GLN A O 1
ATOM 1566 N N . LYS A 1 189 ? 10.867 -26.809 -34.032 1.00 61.34 189 LYS A N 1
ATOM 1567 C CA . LYS A 1 189 ? 10.954 -27.993 -34.909 1.00 61.34 189 LYS A CA 1
ATOM 1568 C C . LYS A 1 189 ? 12.301 -28.128 -35.627 1.00 61.34 189 LYS A C 1
ATOM 1570 O O . LYS A 1 189 ? 12.712 -29.255 -35.880 1.00 61.34 189 LYS A O 1
ATOM 1575 N N . SER A 1 190 ? 13.021 -27.034 -35.883 1.00 53.66 190 SER A N 1
ATOM 1576 C CA . SER A 1 190 ? 14.410 -27.091 -36.371 1.00 53.66 190 SER A CA 1
ATOM 1577 C C . SER A 1 190 ? 15.451 -27.392 -35.278 1.00 53.66 190 SER A C 1
ATOM 1579 O O . SER A 1 190 ? 16.559 -27.806 -35.607 1.00 53.66 190 SER A O 1
ATOM 1581 N N . ARG A 1 191 ? 15.107 -27.250 -33.987 1.00 48.16 191 ARG A N 1
ATOM 1582 C CA . ARG A 1 191 ? 15.952 -27.642 -32.837 1.00 48.16 191 ARG A CA 1
ATOM 1583 C C . ARG A 1 191 ? 15.669 -29.061 -32.317 1.00 48.16 191 ARG A C 1
ATOM 1585 O O . ARG A 1 191 ? 16.593 -29.726 -31.862 1.00 48.16 191 ARG A O 1
ATOM 1592 N N . PHE A 1 192 ? 14.435 -29.561 -32.420 1.00 42.16 192 PHE A N 1
ATOM 1593 C CA . PHE A 1 192 ? 14.012 -30.862 -31.866 1.00 42.16 192 PHE A CA 1
ATOM 1594 C C . PHE A 1 192 ? 14.517 -32.111 -32.614 1.00 42.16 192 PHE A C 1
ATOM 1596 O O . PHE A 1 192 ? 14.107 -33.226 -32.299 1.00 42.16 192 PHE A O 1
ATOM 1603 N N . SER A 1 193 ? 15.466 -31.963 -33.540 1.00 42.84 193 SER A N 1
ATOM 1604 C CA . SER A 1 193 ? 16.216 -33.101 -34.089 1.00 42.84 193 SER A CA 1
ATOM 1605 C C . SER A 1 193 ? 17.247 -33.683 -33.099 1.00 42.84 193 SER A C 1
ATOM 1607 O O . SER A 1 193 ? 17.952 -34.628 -33.458 1.00 42.84 193 SER A O 1
ATOM 1609 N N . THR A 1 194 ? 17.361 -33.127 -31.880 1.00 38.19 194 THR A N 1
ATOM 1610 C CA . THR A 1 194 ? 18.482 -33.382 -30.960 1.00 38.19 194 THR A CA 1
ATOM 1611 C C . THR A 1 194 ? 18.052 -33.404 -29.471 1.00 38.19 194 THR A C 1
ATOM 1613 O O . THR A 1 194 ? 17.815 -32.351 -28.887 1.00 38.19 194 THR A O 1
ATOM 1616 N N . ILE A 1 195 ? 18.079 -34.598 -28.843 1.00 32.50 195 ILE A N 1
ATOM 1617 C CA . ILE A 1 195 ? 18.079 -34.895 -27.373 1.00 32.50 195 ILE A CA 1
ATOM 1618 C C . ILE A 1 195 ? 16.714 -34.854 -26.612 1.00 32.50 195 ILE A C 1
ATOM 1620 O O . ILE A 1 195 ? 15.765 -34.187 -27.012 1.00 32.50 195 ILE A O 1
ATOM 1624 N N . THR A 1 196 ? 16.567 -35.674 -25.546 1.00 29.86 196 THR A N 1
ATOM 1625 C CA . THR A 1 196 ? 15.327 -35.973 -24.760 1.00 29.86 196 THR A CA 1
ATOM 1626 C C . THR A 1 196 ? 15.664 -36.575 -23.352 1.00 29.86 196 THR A C 1
ATOM 1628 O O . THR A 1 196 ? 16.805 -36.999 -23.190 1.00 29.86 196 THR A O 1
ATOM 1631 N N . ILE A 1 197 ? 14.685 -36.704 -22.405 1.00 29.39 197 ILE A N 1
ATOM 1632 C CA . ILE A 1 197 ? 14.711 -37.352 -21.028 1.00 29.39 197 ILE A CA 1
ATOM 1633 C C . ILE A 1 197 ? 15.208 -36.404 -19.879 1.00 29.39 197 ILE A C 1
ATOM 1635 O O . ILE A 1 197 ? 16.058 -35.578 -20.180 1.00 29.39 197 ILE A O 1
ATOM 1639 N N . ALA A 1 198 ? 14.785 -36.349 -18.582 1.00 27.31 198 ALA A N 1
ATOM 1640 C CA . ALA A 1 198 ? 13.850 -37.017 -17.601 1.00 27.31 198 ALA A CA 1
ATOM 1641 C C . ALA A 1 198 ? 13.088 -35.925 -16.737 1.00 27.31 198 ALA A C 1
ATOM 1643 O O . ALA A 1 198 ? 13.235 -34.758 -17.081 1.00 27.31 198 ALA A O 1
ATOM 1644 N N . ARG A 1 199 ? 12.200 -36.070 -15.706 1.00 30.22 199 ARG A N 1
ATOM 1645 C CA . ARG A 1 199 ? 11.719 -37.067 -14.675 1.00 30.22 199 ARG A CA 1
ATOM 1646 C C . ARG A 1 199 ? 12.587 -37.234 -13.383 1.00 30.22 199 ARG A C 1
ATOM 1648 O O . ARG A 1 199 ? 13.797 -37.226 -13.540 1.00 30.22 199 AR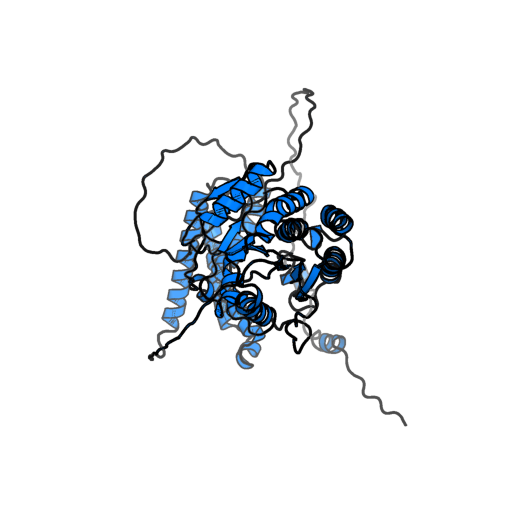G A O 1
ATOM 1655 N N . ILE A 1 200 ? 12.132 -37.453 -12.115 1.00 27.66 200 ILE A N 1
ATOM 1656 C CA . ILE A 1 200 ? 10.854 -37.445 -11.295 1.00 27.66 200 ILE A CA 1
ATOM 1657 C C . ILE A 1 200 ? 11.250 -37.687 -9.777 1.00 27.66 200 ILE A C 1
ATOM 1659 O O . ILE A 1 200 ? 12.320 -38.263 -9.604 1.00 27.66 200 ILE A O 1
ATOM 1663 N N . VAL A 1 201 ? 10.519 -37.464 -8.646 1.00 25.86 201 VAL A N 1
ATOM 1664 C CA . VAL A 1 201 ? 9.562 -36.437 -8.099 1.00 25.86 201 VAL A CA 1
ATOM 1665 C C . VAL A 1 201 ? 9.221 -36.729 -6.581 1.00 25.86 201 VAL A C 1
ATOM 1667 O O . VAL A 1 201 ? 9.378 -37.879 -6.187 1.00 25.86 201 VAL A O 1
ATOM 1670 N N . GLU A 1 202 ? 8.710 -35.754 -5.780 1.00 27.16 202 GLU A N 1
ATOM 1671 C CA . GLU A 1 202 ? 8.021 -35.872 -4.427 1.00 27.16 202 GLU A CA 1
ATOM 1672 C C . GLU A 1 202 ? 8.801 -36.432 -3.182 1.00 27.16 202 GLU A C 1
ATOM 1674 O O . GLU A 1 202 ? 9.866 -37.003 -3.374 1.00 27.16 202 GLU A O 1
ATOM 1679 N N . SER A 1 203 ? 8.429 -36.345 -1.869 1.00 28.73 203 SER A N 1
ATOM 1680 C CA . SER A 1 203 ? 7.448 -35.627 -0.958 1.00 28.73 203 SER A CA 1
ATOM 1681 C C . SER A 1 203 ? 7.929 -35.788 0.553 1.00 28.73 203 SER A C 1
ATOM 1683 O O . SER A 1 203 ? 9.109 -36.094 0.693 1.00 28.73 203 SER A O 1
ATOM 1685 N N . HIS A 1 204 ? 7.277 -35.623 1.748 1.00 27.77 204 HIS A N 1
ATOM 1686 C CA . HIS A 1 204 ? 5.917 -35.307 2.298 1.00 27.77 204 HIS A CA 1
ATOM 1687 C C . HIS A 1 204 ? 5.913 -35.007 3.862 1.00 27.77 204 HIS A C 1
ATOM 1689 O O . HIS A 1 204 ? 6.725 -35.602 4.563 1.00 27.77 204 HIS A O 1
ATOM 1695 N N . SER A 1 205 ? 4.933 -34.244 4.423 1.00 26.42 205 SER A N 1
ATOM 1696 C CA . SER A 1 205 ? 4.350 -34.230 5.833 1.00 26.42 205 SER A CA 1
ATOM 1697 C C . SER A 1 205 ? 5.178 -34.020 7.152 1.00 26.42 205 SER A C 1
ATOM 1699 O O . SER A 1 205 ? 6.381 -34.234 7.144 1.00 26.42 205 SER A O 1
ATOM 1701 N N . GLU A 1 206 ? 4.616 -33.782 8.374 1.00 27.09 206 GLU A N 1
ATOM 1702 C CA . GLU A 1 206 ? 3.585 -32.825 8.914 1.00 27.09 206 GLU A CA 1
ATOM 1703 C C . GLU A 1 206 ? 3.432 -32.888 10.490 1.00 27.09 206 GLU A C 1
ATOM 1705 O O . GLU A 1 206 ? 4.080 -33.719 11.123 1.00 27.09 206 GLU A O 1
ATOM 1710 N N . THR A 1 207 ? 2.521 -32.078 11.097 1.00 25.95 207 THR A N 1
ATOM 1711 C CA . THR A 1 207 ? 1.825 -32.137 12.440 1.00 25.95 207 THR A CA 1
ATOM 1712 C C . THR A 1 207 ? 2.067 -31.033 13.514 1.00 25.95 207 THR A C 1
ATOM 1714 O O . THR A 1 207 ? 3.059 -30.310 13.490 1.00 25.95 207 THR A O 1
ATOM 1717 N N . MET A 1 208 ? 1.087 -30.848 14.432 1.00 25.27 208 MET A N 1
ATOM 1718 C CA . MET A 1 208 ? 0.908 -29.704 15.368 1.00 25.27 208 MET A CA 1
ATOM 1719 C C . MET A 1 208 ? 0.502 -30.111 16.811 1.00 25.27 208 MET A C 1
ATOM 1721 O O . MET A 1 208 ? 0.095 -31.244 17.045 1.00 25.27 208 MET A O 1
ATOM 1725 N N . SER A 1 209 ? 0.482 -29.149 17.756 1.00 26.50 209 SER A N 1
ATOM 1726 C CA . SER A 1 209 ? -0.373 -29.164 18.971 1.00 26.50 209 SER A CA 1
ATOM 1727 C C . SER A 1 209 ? -0.680 -27.731 19.478 1.00 26.50 209 SER A C 1
ATOM 1729 O O . SER A 1 209 ? -0.085 -26.774 18.980 1.00 26.50 209 SER A O 1
ATOM 1731 N N . SER A 1 210 ? -1.621 -27.549 20.421 1.00 27.33 210 SER A N 1
ATOM 1732 C CA . SER A 1 210 ? -2.168 -26.237 20.841 1.00 27.33 210 SER A CA 1
ATOM 1733 C C . SER A 1 210 ? -2.523 -26.121 22.340 1.00 27.33 210 SER A C 1
ATOM 1735 O O . SER A 1 210 ? -2.651 -27.125 23.037 1.00 27.33 210 SER A O 1
ATOM 1737 N N . ALA A 1 211 ? -2.714 -24.883 22.830 1.00 26.30 211 ALA A N 1
ATOM 1738 C CA . ALA A 1 211 ? -3.396 -24.557 24.095 1.00 26.30 211 ALA A CA 1
ATOM 1739 C C . ALA A 1 211 ? -3.865 -23.080 24.124 1.00 26.30 211 ALA A C 1
ATOM 1741 O O . ALA A 1 211 ? -3.279 -22.231 23.453 1.00 26.30 211 ALA A O 1
ATOM 1742 N N . THR A 1 212 ? -4.897 -22.760 24.919 1.00 26.31 212 THR A N 1
ATOM 1743 C CA . THR A 1 212 ? -5.508 -21.413 25.026 1.00 26.31 212 THR A CA 1
ATOM 1744 C C . THR A 1 212 ? -6.026 -21.094 26.431 1.00 26.31 212 THR A C 1
ATOM 1746 O O . THR A 1 212 ? -6.711 -21.929 27.016 1.00 26.31 212 THR A O 1
ATOM 1749 N N . THR A 1 213 ? -5.856 -19.850 26.889 1.00 25.11 213 THR A N 1
ATOM 1750 C CA . THR A 1 213 ? -6.700 -19.173 27.902 1.00 25.11 213 THR A CA 1
ATOM 1751 C C . THR A 1 213 ? -6.671 -17.651 27.681 1.00 25.11 213 THR A C 1
ATOM 1753 O O . THR A 1 213 ? -5.781 -17.139 27.003 1.00 25.11 213 THR A O 1
ATOM 1756 N N . ALA A 1 214 ? -7.664 -16.924 28.208 1.00 26.73 214 ALA A N 1
ATOM 1757 C CA . ALA A 1 214 ? -7.871 -15.490 27.967 1.00 26.73 214 ALA A CA 1
ATOM 1758 C C . ALA A 1 214 ? -7.770 -14.638 29.250 1.00 26.73 214 ALA A C 1
ATOM 1760 O O . ALA A 1 214 ? -7.972 -15.141 30.355 1.00 26.73 214 ALA A O 1
ATOM 1761 N N . ALA A 1 215 ? -7.517 -13.334 29.092 1.00 23.95 215 ALA A N 1
ATOM 1762 C CA . ALA A 1 215 ? -7.539 -12.331 30.162 1.00 23.95 215 ALA A CA 1
ATOM 1763 C C . ALA A 1 215 ? -8.123 -10.993 29.657 1.00 23.95 215 ALA A C 1
ATOM 1765 O O . ALA A 1 215 ? -8.151 -10.733 28.455 1.00 23.95 215 ALA A O 1
ATOM 1766 N N . VAL A 1 216 ? -8.634 -10.164 30.574 1.00 24.91 216 VAL A N 1
ATOM 1767 C CA . VAL A 1 216 ? -9.528 -9.029 30.260 1.00 24.91 216 VAL A CA 1
ATOM 1768 C C . VAL A 1 216 ? -8.784 -7.730 29.911 1.00 24.91 216 VAL A C 1
ATOM 1770 O O . VAL A 1 216 ? -7.726 -7.424 30.457 1.00 24.91 216 VAL A O 1
ATOM 1773 N N . SER A 1 217 ? -9.404 -6.958 29.012 1.00 35.66 217 SER A N 1
ATOM 1774 C CA . SER A 1 217 ? -8.957 -5.668 28.472 1.00 35.66 217 SER A CA 1
ATOM 1775 C C . SER A 1 217 ? -8.360 -4.688 29.494 1.00 35.66 217 SER A C 1
ATOM 1777 O O . SER A 1 217 ? -9.019 -4.228 30.428 1.00 35.66 217 SER A O 1
ATOM 1779 N N . LYS A 1 218 ? -7.129 -4.263 29.200 1.00 25.92 218 LYS A N 1
ATOM 1780 C CA . LYS A 1 218 ? -6.668 -2.877 29.366 1.00 25.92 218 LYS A CA 1
ATOM 1781 C C . LYS A 1 218 ? -6.401 -2.334 27.956 1.00 25.92 218 LYS A C 1
ATOM 1783 O O . LYS A 1 218 ? -6.163 -3.127 27.050 1.00 25.92 218 LYS A O 1
ATOM 1788 N N . ARG A 1 219 ? -6.425 -1.009 27.753 1.00 37.81 219 ARG A N 1
ATOM 1789 C CA . ARG A 1 219 ? -6.118 -0.399 26.441 1.00 37.81 219 ARG A CA 1
ATOM 1790 C C . ARG A 1 219 ? -4.708 -0.796 25.979 1.00 37.81 219 ARG A C 1
ATOM 1792 O O . ARG A 1 219 ? -3.727 -0.279 26.509 1.00 37.81 219 ARG A O 1
ATOM 1799 N N . THR A 1 220 ? -4.620 -1.691 24.997 1.00 27.22 220 THR A N 1
ATOM 1800 C CA . THR A 1 220 ? -3.354 -2.134 24.400 1.00 27.22 220 THR A CA 1
ATOM 1801 C C . THR A 1 220 ? -3.063 -1.283 23.159 1.00 27.22 220 THR A C 1
ATOM 1803 O O . THR A 1 220 ? -3.772 -1.441 22.160 1.00 27.22 220 THR A O 1
ATOM 1806 N N . PRO A 1 221 ? -2.054 -0.388 23.180 1.00 30.94 221 PRO A N 1
ATOM 1807 C CA . PRO A 1 221 ? -1.743 0.472 22.039 1.00 30.94 221 PRO A CA 1
ATOM 1808 C C . PRO A 1 221 ? -1.309 -0.400 20.860 1.00 30.94 221 PRO A C 1
ATOM 1810 O O . PRO A 1 221 ? -0.284 -1.081 20.921 1.00 30.94 221 PRO A O 1
ATOM 1813 N N . THR A 1 222 ? -2.137 -0.450 19.816 1.00 31.20 222 THR A N 1
ATOM 1814 C CA . THR A 1 222 ? -1.989 -1.426 18.735 1.00 31.20 222 THR A CA 1
ATOM 1815 C C . THR A 1 222 ? -2.253 -0.839 17.353 1.00 31.20 222 THR A C 1
ATOM 1817 O O . THR A 1 222 ? -3.028 0.091 17.161 1.00 31.20 222 THR A O 1
ATOM 1820 N N . ARG A 1 223 ? -1.641 -1.528 16.388 1.00 36.94 223 ARG A N 1
ATOM 1821 C CA . ARG A 1 223 ? -1.745 -1.422 14.927 1.00 36.94 223 ARG A CA 1
ATOM 1822 C C . ARG A 1 223 ? -0.955 -0.302 14.286 1.00 36.94 223 ARG A C 1
ATOM 1824 O O . ARG A 1 223 ? -0.969 0.857 14.693 1.00 36.94 223 ARG A O 1
ATOM 1831 N N . ARG A 1 224 ? -0.284 -0.770 13.243 1.00 38.53 224 ARG A N 1
ATOM 1832 C CA . ARG A 1 224 ? 0.853 -0.200 12.558 1.00 38.53 224 ARG A CA 1
ATOM 1833 C C . ARG A 1 224 ? 0.573 -0.349 11.085 1.00 38.53 224 ARG A C 1
ATOM 1835 O O . ARG A 1 224 ? 0.315 -1.465 10.639 1.00 38.53 224 ARG A O 1
ATOM 1842 N N . LEU A 1 225 ? 0.624 0.767 10.381 1.00 35.97 225 LEU A N 1
ATOM 1843 C CA . LEU A 1 225 ? 0.612 0.741 8.936 1.00 35.97 225 LEU A CA 1
ATOM 1844 C C . LEU A 1 225 ? 1.939 0.230 8.386 1.00 35.97 225 LEU A C 1
ATOM 1846 O O . LEU A 1 225 ? 2.945 0.230 9.094 1.00 35.97 225 LEU A O 1
ATOM 1850 N N . ILE A 1 226 ? 1.910 -0.187 7.126 1.00 42.00 226 ILE A N 1
ATOM 1851 C CA . ILE A 1 226 ? 3.049 -0.425 6.257 1.00 42.00 226 ILE A CA 1
ATOM 1852 C C . ILE A 1 226 ? 2.637 0.038 4.852 1.00 42.00 226 ILE A C 1
ATOM 1854 O O . ILE A 1 226 ? 1.457 -0.052 4.512 1.00 42.00 226 ILE A O 1
ATOM 1858 N N . ASP A 1 227 ? 3.604 0.558 4.105 1.00 38.97 227 ASP A N 1
ATOM 1859 C CA . ASP A 1 227 ? 3.528 0.896 2.678 1.00 38.97 227 ASP A CA 1
ATOM 1860 C C . ASP A 1 227 ? 4.547 0.006 1.944 1.00 38.97 227 ASP A C 1
ATOM 1862 O O . ASP A 1 227 ? 5.590 -0.315 2.525 1.00 38.97 227 ASP A O 1
ATOM 1866 N N . THR A 1 228 ? 4.226 -0.524 0.767 1.00 46.75 228 THR A N 1
ATOM 1867 C CA . THR A 1 228 ? 4.636 -1.892 0.400 1.00 46.75 228 THR A CA 1
ATOM 1868 C C . THR A 1 228 ? 4.980 -2.066 -1.077 1.00 46.75 228 THR A C 1
ATOM 1870 O O . THR A 1 228 ? 4.143 -1.876 -1.936 1.00 46.75 228 THR A O 1
ATOM 1873 N N . TYR A 1 229 ? 6.201 -2.531 -1.385 1.00 56.94 229 TYR A N 1
ATOM 1874 C CA . TYR A 1 229 ? 6.570 -2.964 -2.742 1.00 56.94 229 TYR A CA 1
ATOM 1875 C C . TYR A 1 229 ? 5.676 -4.111 -3.233 1.00 56.94 229 TYR A C 1
ATOM 1877 O O . TYR A 1 229 ? 5.588 -5.141 -2.559 1.00 56.94 229 TYR A O 1
ATOM 1885 N N . GLU A 1 230 ? 5.090 -3.939 -4.417 1.00 59.38 230 GLU A N 1
ATOM 1886 C CA . GLU A 1 230 ? 4.015 -4.791 -4.953 1.00 59.38 230 GLU A CA 1
ATOM 1887 C C . GLU A 1 230 ? 4.484 -5.758 -6.057 1.00 59.38 230 GLU A C 1
ATOM 1889 O O . GLU A 1 230 ? 3.771 -6.691 -6.427 1.00 59.38 230 GLU A O 1
ATOM 1894 N N . GLY A 1 231 ? 5.712 -5.578 -6.561 1.00 69.00 231 GLY A N 1
ATOM 1895 C CA . GLY A 1 231 ? 6.262 -6.347 -7.680 1.00 69.00 231 GLY A CA 1
ATOM 1896 C C . GLY A 1 231 ? 6.204 -7.872 -7.459 1.00 69.00 231 GLY A C 1
ATOM 1897 O O . GLY A 1 231 ? 6.689 -8.348 -6.429 1.00 69.00 231 GLY A O 1
ATOM 1898 N N . PRO A 1 232 ? 5.682 -8.676 -8.414 1.00 73.50 232 PRO A N 1
ATOM 1899 C CA . PRO A 1 232 ? 5.561 -10.138 -8.297 1.00 73.50 232 PRO A CA 1
ATOM 1900 C C . PRO A 1 232 ? 6.844 -10.877 -7.887 1.00 73.50 232 PRO A C 1
ATOM 1902 O O . PRO A 1 232 ? 6.789 -11.899 -7.200 1.00 73.50 232 PRO A O 1
ATOM 1905 N N . ASN A 1 233 ? 8.008 -10.336 -8.249 1.00 76.88 233 ASN A N 1
ATOM 1906 C CA . ASN A 1 233 ? 9.336 -10.793 -7.833 1.00 76.88 233 ASN A CA 1
ATOM 1907 C C . ASN A 1 233 ? 9.533 -10.860 -6.306 1.00 76.88 233 ASN A C 1
ATOM 1909 O O . ASN A 1 233 ? 10.299 -11.697 -5.829 1.00 76.88 233 ASN A O 1
ATOM 1913 N N . LEU A 1 234 ? 8.767 -10.104 -5.517 1.00 83.38 234 LEU A N 1
ATOM 1914 C CA . LEU A 1 234 ? 8.727 -10.216 -4.056 1.00 83.38 234 LEU A CA 1
ATOM 1915 C C . LEU A 1 234 ? 8.389 -11.637 -3.548 1.00 83.38 234 LEU A C 1
ATOM 1917 O O . LEU A 1 234 ? 8.787 -12.034 -2.442 1.00 83.38 234 LEU A O 1
ATOM 1921 N N . LEU A 1 235 ? 7.677 -12.449 -4.337 1.00 83.31 235 LEU A N 1
ATOM 1922 C CA . LEU A 1 235 ? 7.375 -13.833 -3.961 1.00 83.31 235 LEU A CA 1
ATOM 1923 C C . LEU A 1 235 ? 8.647 -14.682 -3.783 1.00 83.31 235 LEU A C 1
ATOM 1925 O O . LEU A 1 235 ? 8.672 -15.538 -2.886 1.00 83.31 235 LEU A O 1
ATOM 1929 N N . GLU A 1 236 ? 9.692 -14.408 -4.573 1.00 82.56 236 GLU A N 1
ATOM 1930 C CA . GLU A 1 236 ? 10.972 -15.131 -4.593 1.00 82.56 236 GLU A CA 1
ATOM 1931 C C . GLU A 1 236 ? 12.187 -14.321 -4.102 1.00 82.56 236 GLU A C 1
ATOM 1933 O O . GLU A 1 236 ? 13.212 -14.931 -3.821 1.00 82.56 236 GLU A O 1
ATOM 1938 N N . ASP A 1 237 ? 12.066 -13.004 -3.898 1.00 79.25 237 ASP A N 1
ATOM 1939 C CA . ASP A 1 237 ? 13.087 -12.124 -3.295 1.00 79.25 237 ASP A CA 1
ATOM 1940 C C . ASP A 1 237 ? 13.664 -12.711 -1.984 1.00 79.25 237 ASP A C 1
ATOM 1942 O O . ASP A 1 237 ? 12.908 -13.068 -1.075 1.00 79.25 237 ASP A O 1
ATOM 1946 N N . GLN A 1 238 ? 14.988 -12.837 -1.868 1.00 81.69 238 GLN A N 1
ATOM 1947 C CA . GLN A 1 238 ? 15.663 -13.321 -0.649 1.00 81.69 238 GLN A CA 1
ATOM 1948 C C . GLN A 1 238 ? 16.506 -12.241 0.045 1.00 81.69 238 GLN A C 1
ATOM 1950 O O . GLN A 1 238 ? 17.172 -12.552 1.023 1.00 81.69 238 GLN A O 1
ATOM 1955 N N . ASP A 1 239 ? 16.434 -10.991 -0.415 1.00 80.75 239 ASP A N 1
ATOM 1956 C CA . ASP A 1 239 ? 17.195 -9.861 0.114 1.00 80.75 239 ASP A CA 1
ATOM 1957 C C . ASP A 1 239 ? 16.203 -8.847 0.724 1.00 80.75 239 ASP A C 1
ATOM 1959 O O . ASP A 1 239 ? 15.546 -9.103 1.742 1.00 80.75 239 ASP A O 1
ATOM 1963 N N . LYS A 1 240 ? 16.068 -7.672 0.104 1.00 76.62 240 LYS A N 1
ATOM 1964 C CA . LYS A 1 240 ? 15.272 -6.543 0.572 1.00 76.62 240 LYS A CA 1
ATOM 1965 C C . LYS A 1 240 ? 14.377 -6.077 -0.587 1.00 76.62 240 LYS A C 1
ATOM 1967 O O . LYS A 1 240 ? 14.923 -5.640 -1.590 1.00 76.62 240 LYS A O 1
ATOM 1972 N N . PRO A 1 241 ? 13.040 -6.096 -0.449 1.00 80.44 241 PRO A N 1
ATOM 1973 C CA . PRO A 1 241 ? 12.297 -6.226 0.799 1.00 80.44 241 PRO A CA 1
ATOM 1974 C C . PRO A 1 241 ? 11.895 -7.658 1.201 1.00 80.44 241 PRO A C 1
ATOM 1976 O O . PRO A 1 241 ? 11.154 -7.804 2.169 1.00 80.44 241 PRO A O 1
ATOM 1979 N N . GLY A 1 242 ? 12.375 -8.732 0.565 1.00 84.69 242 GLY A N 1
ATOM 1980 C CA . GLY A 1 242 ? 11.981 -10.109 0.908 1.00 84.69 242 GLY A CA 1
ATOM 1981 C C . GLY A 1 242 ? 12.119 -10.478 2.396 1.00 84.69 242 GLY A C 1
ATOM 1982 O O . GLY A 1 242 ? 11.229 -11.132 2.953 1.00 84.69 242 GLY A O 1
ATOM 1983 N N . HIS A 1 243 ? 13.178 -10.022 3.074 1.00 87.00 243 HIS A N 1
ATOM 1984 C CA . HIS A 1 243 ? 13.351 -10.163 4.528 1.00 87.00 243 HIS A CA 1
ATOM 1985 C C . HIS A 1 243 ? 12.376 -9.311 5.352 1.00 87.00 243 HIS A C 1
ATOM 1987 O O . HIS A 1 243 ? 11.931 -9.747 6.416 1.00 87.00 243 HIS A O 1
ATOM 1993 N N . PHE A 1 244 ? 12.010 -8.122 4.868 1.00 88.50 244 PHE A N 1
ATOM 1994 C CA . PHE A 1 244 ? 11.083 -7.227 5.558 1.00 88.50 244 PHE A CA 1
ATOM 1995 C C . PHE A 1 244 ? 9.709 -7.873 5.735 1.00 88.50 244 PHE A C 1
ATOM 1997 O O . PHE A 1 244 ? 9.169 -7.900 6.840 1.00 88.50 244 PHE A O 1
ATOM 2004 N N . TYR A 1 245 ? 9.176 -8.468 4.669 1.00 89.38 245 TYR A N 1
ATOM 2005 C CA . TYR A 1 245 ? 7.888 -9.153 4.729 1.00 89.38 245 TYR A CA 1
ATOM 2006 C C . TYR A 1 245 ? 7.937 -10.439 5.563 1.00 89.38 245 TYR A C 1
ATOM 2008 O O . TYR A 1 245 ? 6.959 -10.768 6.230 1.00 89.38 245 TYR A O 1
ATOM 2016 N N . ASN A 1 246 ? 9.080 -11.134 5.609 1.00 89.50 246 ASN A N 1
ATOM 2017 C CA . ASN A 1 246 ? 9.271 -12.270 6.516 1.00 89.50 246 ASN A CA 1
ATOM 2018 C C . ASN A 1 246 ? 9.227 -11.817 7.996 1.00 89.50 246 ASN A C 1
ATOM 2020 O O . ASN A 1 246 ? 8.574 -12.458 8.823 1.00 89.50 246 ASN A O 1
ATOM 2024 N N . TRP A 1 247 ? 9.870 -10.687 8.331 1.00 91.25 247 TRP A N 1
ATOM 2025 C CA . TRP A 1 247 ? 9.764 -10.057 9.655 1.00 91.25 247 TRP A CA 1
ATOM 2026 C C . TRP A 1 247 ? 8.331 -9.609 9.956 1.00 91.25 247 TRP A C 1
ATOM 2028 O O . TRP A 1 247 ? 7.819 -9.914 11.031 1.00 91.25 247 TRP A O 1
ATOM 2038 N N . LEU A 1 248 ? 7.661 -8.959 9.000 1.00 90.81 248 LEU A N 1
ATOM 2039 C CA . LEU A 1 248 ? 6.269 -8.528 9.124 1.00 90.81 248 LEU A CA 1
ATOM 2040 C C . LEU A 1 248 ? 5.350 -9.710 9.428 1.00 90.81 248 LEU A C 1
ATOM 2042 O O . LEU A 1 248 ? 4.532 -9.635 10.341 1.00 90.81 248 LEU A O 1
ATOM 2046 N N . GLY A 1 249 ? 5.518 -10.815 8.703 1.00 92.12 249 GLY A N 1
ATOM 2047 C CA . GLY A 1 249 ? 4.781 -12.046 8.941 1.00 92.12 249 GLY A CA 1
ATOM 2048 C C . GLY A 1 249 ? 4.895 -12.504 10.390 1.00 92.12 249 GLY A C 1
ATOM 2049 O O . GLY A 1 249 ? 3.889 -12.651 11.086 1.00 92.12 249 GLY A O 1
ATOM 2050 N N . ASN A 1 250 ? 6.126 -12.632 10.882 1.00 91.75 250 ASN A N 1
ATOM 2051 C CA . ASN A 1 250 ? 6.390 -13.024 12.265 1.00 91.75 250 ASN A CA 1
ATOM 2052 C C . ASN A 1 250 ? 5.847 -12.003 13.279 1.00 91.75 250 ASN A C 1
ATOM 2054 O O . ASN A 1 250 ? 5.328 -12.393 14.323 1.00 91.75 250 ASN A O 1
ATOM 2058 N N . TYR A 1 251 ? 5.918 -10.709 12.966 1.00 90.44 251 TYR A N 1
ATOM 2059 C CA . TYR A 1 251 ? 5.422 -9.636 13.821 1.00 90.44 251 TYR A CA 1
ATOM 2060 C C . TYR A 1 251 ? 3.878 -9.627 13.916 1.00 90.44 251 TYR A C 1
ATOM 2062 O O . TYR A 1 251 ? 3.320 -9.500 15.009 1.00 90.44 251 TYR A O 1
ATOM 2070 N N . LEU A 1 252 ? 3.171 -9.858 12.803 1.00 91.69 252 LEU A N 1
ATOM 2071 C CA . LEU A 1 252 ? 1.715 -10.055 12.783 1.00 91.69 252 LEU A CA 1
ATOM 2072 C C . LEU A 1 252 ? 1.310 -11.306 13.575 1.00 91.69 252 LEU A C 1
ATOM 2074 O O . LEU A 1 252 ? 0.393 -11.228 14.393 1.00 91.69 252 LEU A O 1
ATOM 2078 N N . LYS A 1 253 ? 2.035 -12.419 13.401 1.00 90.56 253 LYS A N 1
ATOM 2079 C CA . LYS A 1 253 ? 1.772 -13.700 14.076 1.00 90.56 253 LYS A CA 1
ATOM 2080 C C . LYS A 1 253 ? 1.943 -13.635 15.590 1.00 90.56 253 LYS A C 1
ATOM 2082 O O . LYS A 1 253 ? 1.121 -14.161 16.340 1.00 90.56 253 LYS A O 1
ATOM 2087 N N . ASN A 1 254 ? 3.057 -13.063 16.038 1.00 89.44 254 ASN A N 1
ATOM 2088 C CA . ASN A 1 254 ? 3.515 -13.210 17.415 1.00 89.44 254 ASN A CA 1
ATOM 2089 C C . ASN A 1 254 ? 3.053 -12.047 18.295 1.00 89.44 254 ASN A C 1
ATOM 2091 O O . ASN A 1 254 ? 2.641 -12.278 19.432 1.00 89.44 254 ASN A O 1
ATOM 2095 N N . GLU A 1 255 ? 3.044 -10.827 17.759 1.00 89.50 255 GLU A N 1
ATOM 2096 C CA . GLU A 1 255 ? 2.910 -9.609 18.559 1.00 89.50 255 GLU A CA 1
ATOM 2097 C C . GLU A 1 255 ? 1.540 -8.939 18.395 1.00 89.50 255 GLU A C 1
ATOM 2099 O O . GLU A 1 255 ? 0.923 -8.576 19.394 1.00 89.50 255 GLU A O 1
ATOM 2104 N N . LEU A 1 256 ? 1.030 -8.795 17.162 1.00 87.75 256 LEU A N 1
ATOM 2105 C CA . LEU A 1 256 ? -0.281 -8.162 16.930 1.00 87.75 256 LEU A CA 1
ATOM 2106 C C . LEU A 1 256 ? -1.460 -9.131 17.034 1.00 87.75 256 LEU A C 1
ATOM 2108 O O . LEU A 1 256 ? -2.480 -8.763 17.610 1.00 87.75 256 LEU A O 1
ATOM 2112 N N . LYS A 1 257 ? -1.344 -10.338 16.461 1.00 92.31 257 LYS A N 1
ATOM 2113 C CA . LYS A 1 257 ? -2.420 -11.346 16.381 1.00 92.31 257 LYS A CA 1
ATOM 2114 C C . LYS A 1 257 ? -3.771 -10.736 15.951 1.00 92.31 257 LYS A C 1
ATOM 2116 O O . LYS A 1 257 ? -4.753 -10.855 16.690 1.00 92.31 257 LYS A O 1
ATOM 2121 N N . PRO A 1 258 ? -3.834 -10.021 14.811 1.00 94.00 258 PRO A N 1
ATOM 2122 C CA . PRO A 1 258 ? -5.022 -9.267 14.434 1.00 94.00 258 PRO A CA 1
ATOM 2123 C C . PRO A 1 258 ? -6.194 -10.181 14.054 1.00 94.00 258 PRO A C 1
ATOM 2125 O O . PRO A 1 258 ? -6.013 -11.263 13.501 1.00 94.00 258 PRO A O 1
ATOM 2128 N N . LYS A 1 259 ? -7.415 -9.699 14.300 1.00 95.00 259 LYS A N 1
ATOM 2129 C CA . LYS A 1 259 ? -8.678 -10.312 13.859 1.00 95.00 259 LYS A CA 1
ATOM 2130 C C . LYS A 1 259 ? -8.799 -10.325 12.330 1.00 95.00 259 LYS A C 1
ATOM 2132 O O . LYS A 1 259 ? -9.420 -11.231 11.784 1.00 95.00 259 LYS A O 1
ATOM 2137 N N . ALA A 1 260 ? -8.264 -9.296 11.674 1.00 96.81 260 ALA A N 1
ATOM 2138 C CA . ALA A 1 260 ? -8.202 -9.139 10.224 1.00 96.81 260 ALA A CA 1
ATOM 2139 C C . ALA A 1 260 ? -7.209 -8.026 9.839 1.00 96.81 260 ALA A C 1
ATOM 2141 O O . ALA A 1 260 ? -6.806 -7.221 10.686 1.00 96.81 260 ALA A O 1
ATOM 2142 N N . ILE A 1 261 ? -6.869 -7.951 8.556 1.00 97.44 261 ILE A N 1
ATOM 2143 C CA . ILE A 1 261 ? -6.106 -6.871 7.927 1.00 97.44 261 ILE A CA 1
ATOM 2144 C C . ILE A 1 261 ? -7.006 -6.203 6.879 1.00 97.44 261 ILE A C 1
ATOM 2146 O O . ILE A 1 261 ? -7.592 -6.887 6.045 1.00 97.44 261 ILE A O 1
ATOM 2150 N N . VAL A 1 262 ? -7.104 -4.876 6.911 1.00 98.56 262 VAL A N 1
ATOM 2151 C CA . VAL A 1 262 ? -7.664 -4.055 5.830 1.00 98.56 262 VAL A CA 1
ATOM 2152 C C . VAL A 1 262 ? -6.494 -3.449 5.061 1.00 98.56 262 VAL A C 1
ATOM 2154 O O . VAL A 1 262 ? -5.666 -2.762 5.659 1.00 98.56 262 VAL A O 1
ATO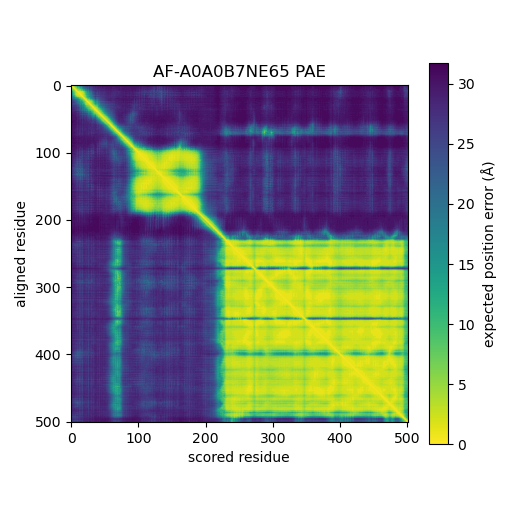M 2157 N N . VAL A 1 263 ? -6.414 -3.710 3.759 1.00 98.06 263 VAL A N 1
ATOM 2158 C CA . VAL A 1 263 ? -5.389 -3.166 2.862 1.00 98.06 263 VAL A CA 1
ATOM 2159 C C . VAL A 1 263 ? -6.051 -2.178 1.908 1.00 98.06 263 VAL A C 1
ATOM 2161 O O . VAL A 1 263 ? -6.981 -2.538 1.191 1.00 98.06 263 VAL A O 1
ATOM 2164 N N . ILE A 1 264 ? -5.586 -0.932 1.913 1.00 97.94 264 ILE A N 1
ATOM 2165 C CA . ILE A 1 264 ? -5.950 0.064 0.905 1.00 97.94 264 ILE A CA 1
ATOM 2166 C C . ILE A 1 264 ? -4.973 -0.085 -0.253 1.00 97.94 264 ILE A C 1
ATOM 2168 O O . ILE A 1 264 ? -3.776 0.036 -0.010 1.00 97.94 264 ILE A O 1
ATOM 2172 N N . SER A 1 265 ? -5.458 -0.363 -1.464 1.00 95.38 265 SER A N 1
ATOM 2173 C CA . SER A 1 265 ? -4.595 -0.625 -2.627 1.00 95.38 265 SER A CA 1
ATOM 2174 C C . SER A 1 265 ? -4.531 0.563 -3.584 1.00 95.38 265 SER A C 1
ATOM 2176 O O . SER A 1 265 ? -5.566 1.125 -3.954 1.00 95.38 265 SER A O 1
ATOM 2178 N N . ALA A 1 266 ? -3.325 0.901 -4.042 1.00 92.69 266 ALA A N 1
ATOM 2179 C CA . ALA A 1 266 ? -3.105 1.773 -5.196 1.00 92.69 266 ALA A CA 1
ATOM 2180 C C . ALA A 1 266 ? -3.735 1.203 -6.484 1.00 92.69 266 ALA A C 1
ATOM 2182 O O . ALA A 1 266 ? -4.184 1.954 -7.350 1.00 92.69 266 ALA A O 1
ATOM 2183 N N . HIS A 1 267 ? -3.826 -0.128 -6.581 1.00 90.38 267 HIS A N 1
ATOM 2184 C CA . HIS A 1 267 ? -4.303 -0.870 -7.750 1.00 90.38 267 HIS A CA 1
ATOM 2185 C C . HIS A 1 267 ? -5.837 -1.038 -7.829 1.00 90.38 267 HIS A C 1
ATOM 2187 O O . HIS A 1 267 ? -6.361 -1.634 -8.779 1.00 90.38 267 HIS A O 1
ATOM 2193 N N . TRP A 1 268 ? -6.586 -0.434 -6.898 1.00 94.25 268 TRP A N 1
ATOM 2194 C CA . TRP A 1 268 ? -8.039 -0.283 -6.991 1.00 94.25 268 TRP A CA 1
ATOM 2195 C C . TRP A 1 268 ? -8.458 1.151 -6.688 1.00 94.25 268 TRP A C 1
ATOM 2197 O O . TRP A 1 268 ? -8.406 1.604 -5.545 1.00 94.25 268 TRP A O 1
ATOM 2207 N N . GLN A 1 269 ? -8.940 1.850 -7.712 1.00 91.44 269 GLN A N 1
ATOM 2208 C CA . GLN A 1 269 ? -9.564 3.164 -7.583 1.00 91.44 269 GLN A CA 1
ATOM 2209 C C . GLN A 1 269 ? -11.087 3.066 -7.756 1.00 91.44 269 GLN A C 1
ATOM 2211 O O . GLN A 1 269 ? -11.600 2.140 -8.392 1.00 91.44 269 GLN A O 1
ATOM 2216 N N . GLY A 1 270 ? -11.812 4.040 -7.202 1.00 86.62 270 GLY A N 1
ATOM 2217 C CA . GLY A 1 270 ? -13.236 4.252 -7.475 1.00 86.62 270 GLY A CA 1
ATOM 2218 C C . GLY A 1 270 ? -13.526 4.557 -8.955 1.00 86.62 270 GLY A C 1
ATOM 2219 O O . GLY A 1 270 ? -12.618 4.844 -9.730 1.00 86.62 270 GLY A O 1
ATOM 2220 N N . GLN A 1 271 ? -14.802 4.515 -9.352 1.00 75.50 271 GLN A N 1
ATOM 2221 C CA . GLN A 1 271 ? -15.245 4.840 -10.717 1.00 75.50 271 GLN A CA 1
ATOM 2222 C C . GLN A 1 271 ? -16.172 6.058 -10.711 1.00 75.50 271 GLN A C 1
ATOM 2224 O O . GLN A 1 271 ? -17.290 6.000 -10.188 1.00 75.50 271 GLN A O 1
ATOM 2229 N N . GLY A 1 272 ? -15.718 7.171 -11.285 1.00 60.44 272 GLY A N 1
ATOM 2230 C CA . GLY A 1 272 ? -16.308 8.486 -11.064 1.00 60.44 272 GLY A CA 1
ATOM 2231 C C . GLY A 1 272 ? -16.031 9.008 -9.647 1.00 60.44 272 GLY A C 1
ATOM 2232 O O . GLY A 1 272 ? -15.547 8.297 -8.761 1.00 60.44 272 GLY A O 1
ATOM 2233 N N . ASN A 1 273 ? -16.495 10.231 -9.371 1.00 58.00 273 ASN A N 1
ATOM 2234 C CA . ASN A 1 273 ? -16.584 10.811 -8.018 1.00 58.00 273 ASN A CA 1
ATOM 2235 C C . ASN A 1 273 ? -17.705 10.141 -7.173 1.00 58.00 273 ASN A C 1
ATOM 2237 O O . ASN A 1 273 ? -18.551 10.797 -6.552 1.00 58.00 273 ASN A O 1
ATOM 2241 N N . SER A 1 274 ? -17.765 8.809 -7.213 1.00 62.25 274 SER A N 1
ATOM 2242 C CA . SER A 1 274 ? -18.907 7.980 -6.819 1.00 62.25 274 SER A CA 1
ATOM 2243 C C . SER A 1 274 ? -18.734 7.298 -5.467 1.00 62.25 274 SER A C 1
ATOM 2245 O O . SER A 1 274 ? -19.736 6.874 -4.896 1.00 62.25 274 SER A O 1
ATOM 2247 N N . GLY A 1 275 ? -17.510 7.215 -4.939 1.00 88.00 275 GLY A N 1
ATOM 2248 C CA . GLY A 1 275 ? -17.204 6.573 -3.661 1.00 88.00 275 GLY A CA 1
ATOM 2249 C C . GLY A 1 275 ? -15.998 5.639 -3.721 1.00 88.00 275 GLY A C 1
ATOM 2250 O O . GLY A 1 275 ? -15.229 5.674 -4.679 1.00 88.00 275 GLY A O 1
ATOM 2251 N N . VAL A 1 276 ? -15.878 4.804 -2.689 1.00 95.62 276 VAL A N 1
ATOM 2252 C CA . VAL A 1 276 ? -14.908 3.701 -2.595 1.00 95.62 276 VAL A CA 1
ATOM 2253 C C . VAL A 1 276 ? -15.604 2.340 -2.513 1.00 95.62 276 VAL A C 1
ATOM 2255 O O . VAL A 1 276 ? -16.771 2.231 -2.115 1.00 95.62 276 VAL A O 1
ATOM 2258 N N . PHE A 1 277 ? -14.869 1.296 -2.873 1.00 97.12 277 PHE A N 1
ATOM 2259 C CA . PHE A 1 277 ? -15.331 -0.087 -2.912 1.00 97.12 277 PHE A CA 1
ATOM 2260 C C . PHE A 1 277 ? -14.580 -0.953 -1.895 1.00 97.12 277 PHE A C 1
ATOM 2262 O O . PHE A 1 277 ? -13.435 -0.668 -1.553 1.00 97.12 277 PHE A O 1
ATOM 2269 N N . VAL A 1 278 ? -15.229 -2.000 -1.383 1.00 98.19 278 VAL A N 1
ATOM 2270 C CA . VAL A 1 278 ? -14.664 -2.899 -0.362 1.00 98.19 278 VAL A CA 1
ATOM 2271 C C . VAL A 1 278 ? -14.885 -4.347 -0.773 1.00 98.19 278 VAL A C 1
ATOM 2273 O O . VAL A 1 278 ? -16.007 -4.718 -1.113 1.00 98.19 278 VAL A O 1
ATOM 2276 N N . GLU A 1 279 ? -13.853 -5.184 -0.722 1.00 97.69 279 GLU A N 1
ATOM 2277 C CA . GLU A 1 279 ? -13.963 -6.603 -1.073 1.00 97.69 279 GLU A CA 1
ATOM 2278 C C . GLU A 1 279 ? -14.718 -7.380 0.025 1.00 97.69 279 GLU A C 1
ATOM 2280 O O . GLU A 1 279 ? -14.313 -7.407 1.189 1.00 97.69 279 GLU A O 1
ATOM 2285 N N . THR A 1 280 ? -15.843 -8.008 -0.336 1.00 97.62 280 THR A N 1
ATOM 2286 C CA . THR A 1 280 ? -16.784 -8.657 0.603 1.00 97.62 280 THR A CA 1
ATOM 2287 C C . THR A 1 280 ? -16.805 -10.187 0.540 1.00 97.62 280 THR A C 1
ATOM 2289 O O . THR A 1 280 ? -17.640 -10.819 1.194 1.00 97.62 280 THR A O 1
ATOM 2292 N N . SER A 1 281 ? -15.936 -10.820 -0.246 1.00 96.06 281 SER A N 1
ATOM 2293 C CA . SER A 1 281 ? -15.864 -12.280 -0.353 1.00 96.06 281 SER A CA 1
ATOM 2294 C C . SER A 1 281 ? -15.243 -12.924 0.888 1.00 96.06 281 SER A C 1
ATOM 2296 O O . SER A 1 281 ? -14.298 -12.416 1.480 1.00 96.06 281 SER A O 1
ATOM 2298 N N . GLU A 1 282 ? -15.745 -14.101 1.262 1.00 94.69 282 GLU A N 1
ATOM 2299 C CA . GLU A 1 282 ? -15.122 -14.951 2.289 1.00 94.69 282 GLU A CA 1
ATOM 2300 C C . GLU A 1 282 ? -13.859 -15.658 1.763 1.00 94.69 282 GLU A C 1
ATOM 2302 O O . GLU A 1 282 ? -12.926 -15.913 2.520 1.00 94.69 282 GLU A O 1
ATOM 2307 N N . LYS A 1 283 ? -13.807 -15.901 0.448 1.00 95.19 283 LYS A N 1
ATOM 2308 C CA . LYS A 1 283 ? -12.642 -16.358 -0.320 1.00 95.19 283 LYS A CA 1
ATOM 2309 C C . LYS A 1 283 ? -12.511 -15.474 -1.569 1.00 95.19 283 LYS A C 1
ATOM 2311 O O . LYS A 1 283 ? -13.227 -15.723 -2.541 1.00 95.19 283 LYS A O 1
ATOM 2316 N N . PRO A 1 284 ? -11.707 -14.399 -1.534 1.00 94.31 284 PRO A N 1
ATOM 2317 C CA . PRO A 1 284 ? -11.443 -13.572 -2.709 1.00 94.31 284 PRO A CA 1
ATOM 2318 C C . PRO A 1 284 ? -10.679 -14.355 -3.788 1.00 94.31 284 PRO A C 1
ATOM 2320 O O . PRO A 1 284 ? -9.835 -15.193 -3.478 1.00 94.31 284 PRO A O 1
ATOM 2323 N N . ASN A 1 285 ? -10.941 -14.057 -5.061 1.00 94.31 285 ASN A N 1
ATOM 2324 C CA . ASN A 1 285 ? -10.082 -14.511 -6.161 1.00 94.31 285 ASN A CA 1
ATOM 2325 C C . ASN A 1 285 ? -8.785 -13.684 -6.211 1.00 94.31 285 ASN A C 1
ATOM 2327 O O . ASN A 1 285 ? -8.737 -12.590 -5.655 1.00 94.31 285 ASN A O 1
ATOM 2331 N N . LEU A 1 286 ? -7.763 -14.164 -6.926 1.00 94.25 286 LEU A N 1
ATOM 2332 C CA . LEU A 1 286 ? -6.573 -13.367 -7.251 1.00 94.25 286 LEU A CA 1
ATOM 2333 C C . LEU A 1 286 ? -6.705 -12.750 -8.650 1.00 94.25 286 LEU A C 1
ATOM 2335 O O . LEU A 1 286 ? -7.040 -13.451 -9.610 1.00 94.25 286 LEU A O 1
ATOM 2339 N N . ILE A 1 287 ? -6.407 -11.459 -8.758 1.00 91.81 287 ILE A N 1
ATOM 2340 C CA . ILE A 1 287 ? -6.329 -10.683 -9.999 1.00 91.81 287 ILE A CA 1
ATOM 2341 C C . ILE A 1 287 ? -4.849 -10.583 -10.392 1.00 91.81 287 ILE A C 1
ATOM 2343 O O . ILE A 1 287 ? -3.972 -10.485 -9.535 1.00 91.81 287 ILE A O 1
ATOM 2347 N N . TYR A 1 288 ? -4.556 -10.660 -11.687 1.00 84.56 288 TYR A N 1
ATOM 2348 C CA . TYR A 1 288 ? -3.187 -10.674 -12.211 1.00 84.56 288 TYR A CA 1
ATOM 2349 C C . TYR A 1 288 ? -2.968 -9.453 -13.107 1.00 84.56 288 TYR A C 1
ATOM 2351 O O . TYR A 1 288 ? -2.745 -9.577 -14.308 1.00 84.56 288 TYR A O 1
ATOM 2359 N N . ASP A 1 289 ? -3.093 -8.270 -12.512 1.00 79.19 289 ASP A N 1
ATOM 2360 C CA . ASP A 1 289 ? -3.052 -6.948 -13.151 1.00 79.19 289 ASP A CA 1
ATOM 2361 C C . ASP A 1 289 ? -1.620 -6.401 -13.361 1.00 79.19 289 ASP A C 1
ATOM 2363 O O . ASP A 1 289 ? -1.398 -5.197 -13.476 1.00 79.19 289 ASP A O 1
ATOM 2367 N N . PHE A 1 290 ? -0.639 -7.303 -13.464 1.00 73.81 290 PHE A N 1
ATOM 2368 C CA . PHE A 1 290 ? 0.753 -7.016 -13.816 1.00 73.81 290 PHE A CA 1
ATOM 2369 C C . PHE A 1 290 ? 1.139 -7.681 -15.139 1.00 73.81 290 PHE A C 1
ATOM 2371 O O . PHE A 1 290 ? 0.628 -8.741 -15.503 1.00 73.81 290 PHE A O 1
ATOM 2378 N N . PHE A 1 291 ? 2.106 -7.098 -15.850 1.00 67.88 291 PHE A N 1
ATOM 2379 C CA . PHE A 1 291 ? 2.470 -7.490 -17.216 1.00 67.88 291 PHE A CA 1
ATOM 2380 C C . PHE A 1 291 ? 3.987 -7.642 -17.380 1.00 67.88 291 PHE A C 1
ATOM 2382 O O . PHE A 1 291 ? 4.761 -7.045 -16.637 1.00 67.88 291 PHE A O 1
ATOM 2389 N N . ASN A 1 292 ? 4.409 -8.423 -18.379 1.00 66.06 292 ASN A N 1
ATOM 2390 C CA . ASN A 1 292 ? 5.818 -8.684 -18.725 1.00 66.06 292 ASN A CA 1
ATOM 2391 C C . ASN A 1 292 ? 6.644 -9.428 -17.652 1.00 66.06 292 ASN A C 1
ATOM 2393 O O . ASN A 1 292 ? 7.870 -9.374 -17.676 1.00 66.06 292 ASN A O 1
ATOM 2397 N N . PHE A 1 293 ? 5.995 -10.153 -16.735 1.00 67.94 293 PHE A N 1
ATOM 2398 C CA . PHE A 1 293 ? 6.682 -11.024 -15.774 1.00 67.94 293 PHE A CA 1
ATOM 2399 C C . PHE A 1 293 ? 6.820 -12.473 -16.295 1.00 67.94 293 PHE A C 1
ATOM 2401 O O . PHE A 1 293 ? 5.991 -12.940 -17.079 1.00 67.94 293 PHE A O 1
ATOM 2408 N N . PRO A 1 294 ? 7.826 -13.243 -15.839 1.00 73.50 294 PRO A N 1
ATOM 2409 C CA . PRO A 1 294 ? 7.928 -14.673 -16.123 1.00 73.50 294 PRO A CA 1
ATOM 2410 C C . PRO A 1 294 ? 6.667 -15.476 -15.753 1.00 73.50 294 PRO A C 1
ATOM 2412 O O . PRO A 1 294 ? 6.097 -15.307 -14.676 1.00 73.50 294 PRO A O 1
ATOM 2415 N N . ARG A 1 295 ? 6.278 -16.435 -16.606 1.00 74.12 295 ARG A N 1
ATOM 2416 C CA . ARG A 1 295 ? 5.036 -17.233 -16.486 1.00 74.12 295 ARG A CA 1
ATOM 2417 C C . ARG A 1 295 ? 4.729 -17.763 -15.071 1.00 74.12 295 ARG A C 1
ATOM 2419 O O . ARG A 1 295 ? 3.572 -17.725 -14.661 1.00 74.12 295 ARG A O 1
ATOM 2426 N N . ARG A 1 296 ? 5.754 -18.181 -14.314 1.00 78.94 296 ARG A N 1
ATOM 2427 C CA . ARG A 1 296 ? 5.633 -18.702 -12.935 1.00 78.94 296 ARG A CA 1
ATOM 2428 C C . ARG A 1 296 ? 4.860 -17.786 -11.974 1.00 78.94 296 ARG A C 1
ATOM 2430 O O . ARG A 1 296 ? 4.247 -18.286 -11.038 1.00 78.94 296 ARG A O 1
ATOM 2437 N N . TYR A 1 297 ? 4.857 -16.472 -12.207 1.00 77.88 297 TYR A N 1
ATOM 2438 C CA . TYR A 1 297 ? 4.124 -15.506 -11.383 1.00 77.88 297 TYR A CA 1
ATOM 2439 C C . TYR A 1 297 ? 2.604 -15.531 -11.633 1.00 77.88 297 TYR A C 1
ATOM 2441 O O . TYR A 1 297 ? 1.835 -15.337 -10.696 1.00 77.88 297 TYR A O 1
ATOM 2449 N N . TYR A 1 298 ? 2.160 -15.859 -12.851 1.00 81.50 298 TYR A N 1
ATOM 2450 C CA . TYR A 1 298 ? 0.739 -16.029 -13.210 1.00 81.50 298 TYR A CA 1
ATOM 2451 C C . TYR A 1 298 ? 0.172 -17.401 -12.812 1.00 81.50 298 TYR A C 1
ATOM 2453 O O . TYR A 1 298 ? -1.038 -17.604 -12.757 1.00 81.50 298 TYR A O 1
ATOM 2461 N N . GLU A 1 299 ? 1.053 -18.355 -12.509 1.00 85.88 299 GLU A N 1
ATOM 2462 C CA . GLU A 1 299 ? 0.708 -19.685 -11.990 1.00 85.88 299 GLU A CA 1
ATOM 2463 C C . GLU A 1 299 ? 0.697 -19.717 -10.445 1.00 85.88 299 GLU A C 1
ATOM 2465 O O . GLU A 1 299 ? 0.394 -20.742 -9.834 1.00 85.88 299 GLU A O 1
ATOM 2470 N N . ALA A 1 300 ? 1.014 -18.596 -9.785 1.00 87.38 300 ALA A N 1
ATOM 2471 C CA . ALA A 1 300 ? 1.257 -18.526 -8.349 1.00 87.38 300 ALA A CA 1
ATOM 2472 C C . ALA A 1 300 ? -0.034 -18.381 -7.511 1.00 87.38 300 ALA A C 1
ATOM 2474 O O . ALA A 1 300 ? -0.295 -17.332 -6.922 1.00 87.38 300 ALA A O 1
ATOM 2475 N N . THR A 1 301 ? -0.783 -19.469 -7.330 1.00 91.31 301 THR A N 1
ATOM 2476 C CA . THR A 1 301 ? -2.014 -19.505 -6.511 1.00 91.31 301 THR A CA 1
ATOM 2477 C C . THR A 1 301 ? -1.797 -19.243 -5.014 1.00 91.31 301 THR A C 1
ATOM 2479 O O . THR A 1 301 ? -0.736 -19.551 -4.463 1.00 91.31 301 THR A O 1
ATOM 2482 N N . TRP A 1 302 ? -2.825 -18.734 -4.334 1.00 92.06 302 TRP A N 1
ATOM 2483 C CA . TRP A 1 302 ? -2.933 -18.620 -2.876 1.00 92.0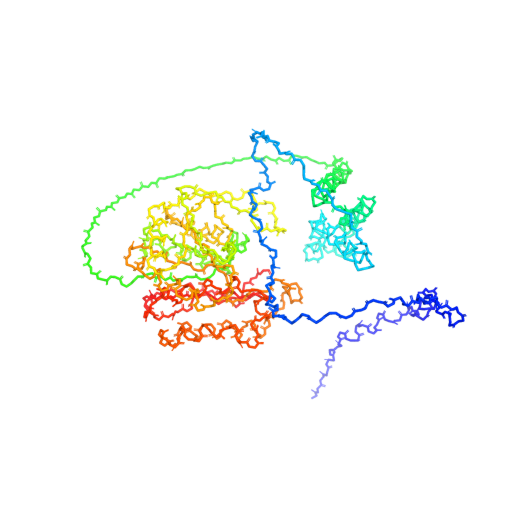6 302 TRP A CA 1
ATOM 2484 C C . TRP A 1 302 ? -4.409 -18.778 -2.491 1.00 92.06 302 TRP A C 1
ATOM 2486 O O . TRP A 1 302 ? -5.265 -18.238 -3.186 1.00 92.06 302 TRP A O 1
ATOM 2496 N N . ASP A 1 303 ? -4.699 -19.538 -1.435 1.00 91.25 303 ASP A N 1
ATOM 2497 C CA . ASP A 1 303 ? -6.032 -19.613 -0.834 1.00 91.25 303 ASP A CA 1
ATOM 2498 C C . ASP A 1 303 ? -5.983 -18.874 0.505 1.00 91.25 303 ASP A C 1
ATOM 2500 O O . ASP A 1 303 ? -5.369 -19.353 1.460 1.00 91.25 303 ASP A O 1
ATOM 2504 N N . HIS A 1 304 ? -6.575 -17.683 0.554 1.00 93.56 304 HIS A N 1
ATOM 2505 C CA . HIS A 1 304 ? -6.692 -16.870 1.761 1.00 93.56 304 HIS A CA 1
ATOM 2506 C C . HIS A 1 304 ? -8.154 -16.529 2.040 1.00 93.56 304 HIS A C 1
ATOM 2508 O O . HIS A 1 304 ? -9.030 -16.616 1.178 1.00 93.56 304 HIS A O 1
ATOM 2514 N N . LYS A 1 305 ? -8.426 -16.145 3.285 1.00 95.56 305 LYS A N 1
ATOM 2515 C CA . LYS A 1 305 ? -9.767 -15.759 3.724 1.00 95.56 305 LYS A CA 1
ATOM 2516 C C . LYS A 1 305 ? -9.934 -14.252 3.629 1.00 95.56 305 LYS A C 1
ATOM 2518 O O . LYS A 1 305 ? -9.037 -13.503 4.007 1.00 95.56 305 LYS A O 1
ATOM 2523 N N . GLY A 1 306 ? -11.109 -13.818 3.197 1.00 96.25 306 GLY A N 1
ATOM 2524 C CA . GLY A 1 306 ? -11.622 -12.489 3.505 1.00 96.25 306 GLY A CA 1
ATOM 2525 C C . GLY A 1 306 ? -12.456 -12.506 4.783 1.00 96.25 306 GLY A C 1
ATOM 2526 O O . GLY A 1 306 ? -12.622 -13.541 5.432 1.00 96.25 306 GLY A O 1
ATOM 2527 N N . SER A 1 307 ? -13.007 -11.357 5.173 1.00 97.38 307 SER A N 1
ATOM 2528 C CA . SER A 1 307 ? -14.000 -11.303 6.251 1.00 97.38 307 SER A CA 1
ATOM 2529 C C . SER A 1 307 ? -15.147 -10.367 5.882 1.00 97.38 307 SER A C 1
ATOM 2531 O O . SER A 1 307 ? -15.029 -9.156 6.092 1.00 97.38 307 SER A O 1
ATOM 2533 N N . PRO A 1 308 ? -16.294 -10.905 5.419 1.00 97.25 308 PRO A N 1
ATOM 2534 C CA . PRO A 1 308 ? -17.484 -10.103 5.137 1.00 97.25 308 PRO A CA 1
ATOM 2535 C C . PRO A 1 308 ? -17.893 -9.244 6.345 1.00 97.25 308 PRO A C 1
ATOM 2537 O O . PRO A 1 308 ? -18.274 -8.089 6.192 1.00 97.25 308 PRO A O 1
ATOM 2540 N N . SER A 1 309 ? -17.729 -9.772 7.566 1.00 97.12 309 SER A N 1
ATOM 2541 C CA . SER A 1 309 ? -18.021 -9.051 8.815 1.00 97.12 309 SER A CA 1
ATOM 2542 C C . SER A 1 309 ? -17.179 -7.785 9.024 1.00 97.12 309 SER A C 1
ATOM 2544 O O . SER A 1 309 ? -17.678 -6.806 9.573 1.00 97.12 309 SER A O 1
ATOM 2546 N N . VAL A 1 310 ? -15.914 -7.787 8.586 1.00 98.06 310 VAL A N 1
ATOM 2547 C CA . VAL A 1 310 ? -15.022 -6.623 8.692 1.00 98.06 310 VAL A CA 1
ATOM 2548 C C . VAL A 1 310 ? -15.209 -5.712 7.482 1.00 98.06 310 VAL A C 1
ATOM 2550 O O . VAL A 1 310 ? -15.240 -4.501 7.656 1.00 98.06 310 VAL A O 1
ATOM 2553 N N . ALA A 1 311 ? -15.449 -6.262 6.290 1.00 98.50 311 ALA A N 1
ATOM 2554 C CA . ALA A 1 311 ? -15.777 -5.483 5.097 1.00 98.50 311 ALA A CA 1
ATOM 2555 C C . ALA A 1 311 ? -17.051 -4.634 5.288 1.00 98.50 311 ALA A C 1
ATOM 2557 O O . ALA A 1 311 ? -17.034 -3.431 5.042 1.00 98.50 311 ALA A O 1
ATOM 2558 N N . TYR A 1 312 ? -18.134 -5.202 5.834 1.00 98.31 312 TYR A N 1
ATOM 2559 C CA . TYR A 1 312 ? -19.332 -4.415 6.160 1.00 98.31 312 TYR A CA 1
ATOM 2560 C C . TYR A 1 312 ? -19.097 -3.390 7.279 1.00 98.31 312 TYR A C 1
ATOM 2562 O O . TYR A 1 312 ? -19.709 -2.325 7.253 1.00 98.31 312 TYR A O 1
ATOM 2570 N N . ARG A 1 313 ? -18.175 -3.649 8.216 1.00 98.25 313 ARG A N 1
ATOM 2571 C CA . ARG A 1 313 ? -17.777 -2.681 9.252 1.00 98.25 313 ARG A CA 1
ATOM 2572 C C . ARG A 1 313 ? -16.955 -1.514 8.685 1.00 98.25 313 ARG A C 1
ATOM 2574 O O . ARG A 1 313 ? -17.166 -0.376 9.094 1.00 98.25 313 ARG A O 1
ATOM 2581 N N . VAL A 1 314 ? -16.078 -1.776 7.712 1.00 98.62 314 VAL A N 1
ATOM 2582 C CA . VAL A 1 314 ? -15.373 -0.752 6.917 1.00 98.62 314 VAL A CA 1
ATOM 2583 C C . VAL A 1 314 ? -16.390 0.135 6.188 1.00 98.62 314 VAL A C 1
ATOM 2585 O O . VAL A 1 314 ? -16.345 1.355 6.331 1.00 98.62 314 VAL A O 1
ATOM 2588 N N . ILE A 1 315 ? -17.354 -0.469 5.481 1.00 98.50 315 ILE A N 1
ATOM 2589 C CA . ILE A 1 315 ? -18.432 0.252 4.781 1.00 98.50 315 ILE A CA 1
ATOM 2590 C C . ILE A 1 315 ? -19.237 1.124 5.759 1.00 98.50 315 ILE A C 1
ATOM 2592 O O . ILE A 1 315 ? -19.454 2.303 5.489 1.00 98.50 315 ILE A O 1
ATOM 2596 N N . GLU A 1 316 ? -19.646 0.575 6.907 1.00 98.56 316 GLU A N 1
ATOM 2597 C CA . GLU A 1 316 ? -20.424 1.286 7.931 1.00 98.56 316 GLU A CA 1
ATOM 2598 C C . GLU A 1 316 ? -19.690 2.526 8.472 1.00 98.56 316 GLU A C 1
ATOM 2600 O O . GLU A 1 316 ? -20.298 3.587 8.625 1.00 98.56 316 GLU A O 1
ATOM 2605 N N . LEU A 1 317 ? -18.388 2.410 8.758 1.00 98.62 317 LEU A N 1
ATOM 2606 C CA . LEU A 1 317 ? -17.568 3.517 9.256 1.00 98.62 317 LEU A CA 1
ATOM 2607 C C . LEU A 1 317 ? -17.408 4.627 8.212 1.00 98.62 317 LEU A C 1
ATOM 2609 O O . LEU A 1 317 ? -17.623 5.799 8.521 1.00 98.62 317 LEU A O 1
ATOM 2613 N N . LEU A 1 318 ? -17.111 4.261 6.964 1.00 98.31 318 LEU A N 1
ATOM 2614 C CA . LEU A 1 318 ? -16.979 5.211 5.859 1.00 98.31 318 LEU A CA 1
ATOM 2615 C C . LEU A 1 318 ? -18.301 5.953 5.593 1.00 98.31 318 LEU A C 1
ATOM 2617 O O . LEU A 1 318 ? -18.305 7.181 5.502 1.00 98.31 318 LEU A O 1
ATOM 2621 N N . GLN A 1 319 ? -19.428 5.232 5.566 1.00 97.56 319 GLN A N 1
ATOM 2622 C CA . GLN A 1 319 ? -20.764 5.820 5.410 1.00 97.56 319 GLN A CA 1
ATOM 2623 C C . GLN A 1 319 ? -21.136 6.750 6.574 1.00 97.56 319 GLN A C 1
ATOM 2625 O O . GLN A 1 319 ? -21.701 7.820 6.345 1.00 97.56 319 GLN A O 1
ATOM 2630 N N . LYS A 1 320 ? -20.779 6.400 7.818 1.00 98.06 320 LYS A N 1
ATOM 2631 C CA . LYS A 1 320 ? -20.995 7.263 8.995 1.00 98.06 320 LYS A CA 1
ATOM 2632 C C . LYS A 1 320 ? -20.180 8.557 8.958 1.00 98.06 320 LYS A C 1
ATOM 2634 O O . LYS A 1 320 ? -20.665 9.570 9.454 1.00 98.06 320 LYS A O 1
ATOM 2639 N N . SER A 1 321 ? -19.009 8.546 8.325 1.00 97.25 321 SER A N 1
ATOM 2640 C CA . SER A 1 321 ? -18.210 9.751 8.050 1.00 97.25 321 SER A CA 1
ATOM 2641 C C . SER A 1 321 ? -18.620 10.493 6.766 1.00 97.25 321 SER A C 1
ATOM 2643 O O . SER A 1 321 ? -17.938 11.429 6.355 1.00 97.25 321 SER A O 1
ATOM 2645 N N . GLY A 1 322 ? -19.739 10.116 6.135 1.00 95.88 322 GLY A N 1
ATOM 2646 C CA . GLY A 1 322 ? -20.302 10.804 4.968 1.00 95.88 322 GLY A CA 1
ATOM 2647 C C . GLY A 1 322 ? -19.738 10.365 3.613 1.00 95.88 322 GLY A C 1
ATOM 2648 O O . GLY A 1 322 ? -20.125 10.930 2.589 1.00 95.88 322 GLY A O 1
ATOM 2649 N N . PHE A 1 323 ? -18.862 9.358 3.568 1.00 95.25 323 PHE A N 1
ATOM 2650 C CA . PHE A 1 323 ? -18.365 8.811 2.309 1.00 95.25 323 PHE A CA 1
ATOM 2651 C C . PHE A 1 323 ? -19.373 7.850 1.681 1.00 95.25 323 PHE A C 1
ATOM 2653 O O . PHE A 1 323 ? -19.980 7.013 2.350 1.00 95.25 323 PHE A O 1
ATOM 2660 N N . LYS A 1 324 ? -19.492 7.897 0.354 1.00 95.44 324 LYS A N 1
ATOM 2661 C CA . LYS A 1 324 ? -20.101 6.796 -0.393 1.00 95.44 324 LYS A CA 1
ATOM 2662 C C . LYS A 1 324 ? -19.134 5.610 -0.343 1.00 95.44 324 LYS A C 1
ATOM 2664 O O . LYS A 1 324 ? -18.018 5.707 -0.848 1.00 95.44 324 LYS A O 1
ATOM 2669 N N . ALA A 1 325 ? -19.558 4.510 0.269 1.00 96.12 325 ALA A N 1
ATOM 2670 C CA . ALA A 1 325 ? -18.822 3.251 0.292 1.00 96.12 325 ALA A CA 1
ATOM 2671 C C . ALA A 1 325 ? -19.773 2.094 -0.023 1.00 96.12 325 ALA A C 1
ATOM 2673 O O . ALA A 1 325 ? -20.902 2.075 0.479 1.00 96.12 325 ALA A O 1
ATOM 2674 N N . THR A 1 326 ? -19.336 1.144 -0.849 1.00 95.12 326 THR A N 1
ATOM 2675 C CA . THR A 1 326 ? -20.131 -0.033 -1.243 1.00 95.12 326 THR A CA 1
ATOM 2676 C C . THR A 1 326 ? -19.282 -1.305 -1.254 1.00 95.12 326 THR A C 1
ATOM 2678 O O . THR A 1 326 ? -18.056 -1.240 -1.237 1.00 95.12 326 THR A O 1
ATOM 2681 N N . GLY A 1 327 ? -19.934 -2.468 -1.203 1.00 95.69 327 GLY A N 1
ATOM 2682 C CA . GLY A 1 327 ? -19.262 -3.766 -1.160 1.00 95.69 327 GLY A CA 1
ATOM 2683 C C . GLY A 1 327 ? -19.297 -4.474 -2.510 1.00 95.69 327 GLY A C 1
ATOM 2684 O O . GLY A 1 327 ? -20.375 -4.638 -3.077 1.00 95.69 327 GLY A O 1
ATOM 2685 N N . GLU A 1 328 ? -18.142 -4.937 -2.977 1.00 93.75 328 GLU A N 1
ATOM 2686 C CA . GLU A 1 328 ? -17.982 -5.692 -4.222 1.00 93.75 328 GLU A CA 1
ATOM 2687 C C . GLU A 1 328 ? -17.420 -7.099 -3.971 1.00 93.75 328 GLU A C 1
ATOM 2689 O O . GLU A 1 328 ? -17.153 -7.492 -2.830 1.00 93.75 328 GLU A O 1
ATOM 2694 N N . LYS A 1 329 ? -17.297 -7.880 -5.052 1.00 94.06 329 LYS A N 1
ATOM 2695 C CA . LYS A 1 329 ? -16.661 -9.207 -5.097 1.00 94.06 329 LYS A CA 1
ATOM 2696 C C . LYS A 1 329 ? -15.768 -9.312 -6.335 1.00 94.06 329 LYS A C 1
ATOM 2698 O O . LYS A 1 329 ? -16.016 -10.110 -7.238 1.00 94.06 329 LYS A O 1
ATOM 2703 N N . ARG A 1 330 ? -14.781 -8.421 -6.384 1.00 90.75 330 ARG A N 1
ATOM 2704 C CA . ARG A 1 330 ? -13.791 -8.236 -7.453 1.00 90.75 330 ARG A CA 1
ATOM 2705 C C . ARG A 1 330 ? -12.701 -9.315 -7.382 1.00 90.75 330 ARG A C 1
ATOM 2707 O O . ARG A 1 330 ? -12.252 -9.809 -8.415 1.00 90.75 330 ARG A O 1
ATOM 2714 N N . GLY A 1 331 ? -12.329 -9.721 -6.167 1.00 94.50 331 GLY A N 1
ATOM 2715 C CA . GLY A 1 331 ? -11.055 -10.381 -5.883 1.00 94.50 331 GLY A CA 1
ATOM 2716 C C . GLY A 1 331 ? -9.970 -9.360 -5.532 1.00 94.50 331 GLY A C 1
ATOM 2717 O O . GLY A 1 331 ? -10.205 -8.159 -5.610 1.00 94.50 331 GLY A O 1
ATOM 2718 N N . ASN A 1 332 ? -8.795 -9.850 -5.138 1.00 95.44 332 ASN A N 1
ATOM 2719 C CA . ASN A 1 332 ? -7.670 -9.018 -4.728 1.00 95.44 332 ASN A CA 1
ATOM 2720 C C . ASN A 1 332 ? -6.696 -8.729 -5.869 1.00 95.44 332 ASN A C 1
ATOM 2722 O O . ASN A 1 332 ? -6.311 -9.658 -6.585 1.00 95.44 332 ASN A O 1
ATOM 2726 N N . ASP A 1 333 ? -6.245 -7.481 -5.987 1.00 94.69 333 ASP A N 1
ATOM 2727 C CA . ASP A 1 333 ? -5.149 -7.094 -6.887 1.00 94.69 333 ASP A CA 1
ATOM 2728 C C . ASP A 1 333 ? -3.766 -7.445 -6.335 1.00 94.69 333 ASP A C 1
ATOM 2730 O O . ASP A 1 333 ? -3.611 -7.871 -5.183 1.00 94.69 333 ASP A O 1
ATOM 2734 N N . HIS A 1 334 ? -2.748 -7.357 -7.195 1.00 90.06 334 HIS A N 1
ATOM 2735 C CA . HIS A 1 334 ? -1.401 -7.778 -6.824 1.00 90.06 334 HIS A CA 1
ATOM 2736 C C . HIS A 1 334 ? -0.771 -6.911 -5.730 1.00 90.06 334 HIS A C 1
ATOM 2738 O O . HIS A 1 334 ? -0.018 -7.458 -4.920 1.00 90.06 334 HIS A O 1
ATOM 2744 N N . GLY A 1 335 ? -1.163 -5.637 -5.629 1.00 89.06 335 GLY A N 1
ATOM 2745 C CA . GLY A 1 335 ? -0.804 -4.756 -4.520 1.00 89.06 335 GLY A CA 1
ATOM 2746 C C . GLY A 1 335 ? -1.231 -5.298 -3.164 1.00 89.06 335 GLY A C 1
ATOM 2747 O O . GLY A 1 335 ? -0.473 -5.244 -2.199 1.00 89.06 335 GLY A O 1
ATOM 2748 N N . VAL A 1 336 ? -2.381 -5.968 -3.088 1.00 94.25 336 VAL A N 1
ATOM 2749 C CA . VAL A 1 336 ? -2.762 -6.707 -1.880 1.00 94.25 336 VAL A CA 1
ATOM 2750 C C . VAL A 1 336 ? -2.128 -8.094 -1.831 1.00 94.25 336 VAL A C 1
ATOM 2752 O O . VAL A 1 336 ? -1.467 -8.442 -0.844 1.00 94.25 336 VAL A O 1
ATOM 2755 N N . TRP A 1 337 ? -2.338 -8.938 -2.846 1.00 93.56 337 TRP A N 1
ATOM 2756 C CA . TRP A 1 337 ? -2.068 -10.367 -2.676 1.00 93.56 337 TRP A CA 1
ATOM 2757 C C . TRP A 1 337 ? -0.587 -10.734 -2.734 1.00 93.56 337 TRP A C 1
ATOM 2759 O O . TRP A 1 337 ? -0.196 -11.652 -2.018 1.00 93.56 337 TRP A O 1
ATOM 2769 N N . VAL A 1 338 ? 0.264 -10.046 -3.501 1.00 91.94 338 VAL A N 1
ATOM 2770 C CA . VAL A 1 338 ? 1.704 -10.368 -3.573 1.00 91.94 338 VAL A CA 1
ATOM 2771 C C . VAL A 1 338 ? 2.415 -10.114 -2.231 1.00 91.94 338 VAL A C 1
ATOM 2773 O O . VAL A 1 338 ? 2.988 -11.068 -1.681 1.00 91.94 338 VAL A O 1
ATOM 2776 N N . PRO A 1 339 ? 2.370 -8.900 -1.639 1.00 91.31 339 PRO A N 1
ATOM 2777 C CA . PRO A 1 339 ? 3.020 -8.644 -0.358 1.00 91.31 339 PRO A CA 1
ATOM 2778 C C . PRO A 1 339 ? 2.357 -9.392 0.799 1.00 91.31 339 PRO A C 1
ATOM 2780 O O . PRO A 1 339 ? 3.065 -9.893 1.681 1.00 91.31 339 PRO A O 1
ATOM 2783 N N . MET A 1 340 ? 1.027 -9.552 0.798 1.00 93.44 340 MET A N 1
ATOM 2784 C CA . MET A 1 340 ? 0.364 -10.319 1.854 1.00 93.44 340 MET A CA 1
ATOM 2785 C C . MET A 1 340 ? 0.670 -11.814 1.748 1.00 93.44 340 MET A C 1
ATOM 2787 O O . MET A 1 340 ? 1.022 -12.409 2.761 1.00 93.44 340 MET A O 1
ATOM 2791 N N . LYS A 1 341 ? 0.688 -12.425 0.556 1.00 93.06 341 LYS A N 1
ATOM 2792 C CA . LYS A 1 341 ? 1.141 -13.818 0.377 1.00 93.06 341 LYS A CA 1
ATOM 2793 C C . LYS A 1 341 ? 2.573 -14.011 0.864 1.00 93.06 341 LYS A C 1
ATOM 2795 O O . LYS A 1 341 ? 2.893 -15.047 1.448 1.00 93.06 341 LYS A O 1
ATOM 2800 N N . ARG A 1 342 ? 3.443 -13.014 0.660 1.00 90.75 342 ARG A N 1
ATOM 2801 C CA . ARG A 1 342 ? 4.815 -13.051 1.172 1.00 90.75 342 ARG A CA 1
ATOM 2802 C C . ARG A 1 342 ? 4.864 -12.983 2.702 1.00 90.75 342 ARG A C 1
ATOM 2804 O O . ARG A 1 342 ? 5.546 -13.812 3.301 1.00 90.75 342 ARG A O 1
ATOM 2811 N N . ALA A 1 343 ? 4.138 -12.059 3.329 1.00 90.62 343 ALA A N 1
ATOM 2812 C CA . ALA A 1 343 ? 4.087 -11.930 4.789 1.00 90.62 343 ALA A CA 1
ATOM 2813 C C . ALA A 1 343 ? 3.347 -13.095 5.475 1.00 90.62 343 ALA A C 1
ATOM 2815 O O . ALA A 1 343 ? 3.691 -13.510 6.581 1.00 90.62 343 ALA A O 1
ATOM 2816 N N . MET A 1 344 ? 2.347 -13.681 4.821 1.00 90.62 344 MET A N 1
ATOM 2817 C CA . MET A 1 344 ? 1.574 -14.787 5.381 1.00 90.62 344 MET A CA 1
ATOM 2818 C C . MET A 1 344 ? 2.302 -16.139 5.312 1.00 90.62 344 MET A C 1
ATOM 2820 O O . MET A 1 344 ? 1.829 -17.084 5.933 1.00 90.62 344 MET A O 1
ATOM 2824 N N . LYS A 1 345 ? 3.500 -16.233 4.700 1.00 86.31 345 LYS A N 1
ATOM 2825 C CA . LYS A 1 345 ? 4.347 -17.451 4.710 1.00 86.31 345 LYS A CA 1
ATOM 2826 C C . LYS A 1 345 ? 4.603 -18.032 6.112 1.00 86.31 345 LYS A C 1
ATOM 2828 O O . LYS A 1 345 ? 4.900 -19.218 6.216 1.00 86.31 345 LYS A O 1
ATOM 2833 N N . SER A 1 346 ? 4.507 -17.233 7.181 1.00 78.88 346 SER A N 1
ATOM 2834 C CA . SER A 1 346 ? 4.615 -17.713 8.567 1.00 78.88 346 SER A CA 1
ATOM 2835 C C . SER A 1 346 ? 3.310 -17.671 9.378 1.00 78.88 346 SER A C 1
ATOM 2837 O O . SER A 1 346 ? 3.305 -18.163 10.509 1.00 78.88 346 SER A O 1
ATOM 2839 N N . ASN A 1 347 ? 2.206 -17.139 8.843 1.00 73.94 347 ASN A N 1
ATOM 2840 C CA . ASN A 1 347 ? 0.952 -16.904 9.572 1.00 73.94 347 ASN A CA 1
ATOM 2841 C C . ASN A 1 347 ? -0.118 -17.982 9.321 1.00 73.94 347 ASN A C 1
ATOM 2843 O O . ASN A 1 347 ? -0.183 -18.528 8.225 1.00 73.94 347 ASN A O 1
ATOM 2847 N N . PRO A 1 348 ? -1.012 -18.234 10.295 1.00 60.56 348 PRO A N 1
ATOM 2848 C CA . PRO A 1 348 ? -2.272 -18.928 10.057 1.00 60.56 348 PRO A CA 1
ATOM 2849 C C . PRO A 1 348 ? -3.367 -17.933 9.630 1.00 60.56 348 PRO A C 1
ATOM 2851 O O . PRO A 1 348 ? -3.734 -17.069 10.421 1.00 60.56 348 PRO A O 1
ATOM 2854 N N . ASP A 1 349 ? -3.897 -18.078 8.413 1.00 80.69 349 ASP A N 1
ATOM 2855 C CA . ASP A 1 349 ? -5.217 -17.606 7.949 1.00 80.69 349 ASP A CA 1
ATOM 2856 C C . ASP A 1 349 ? -5.753 -16.265 8.507 1.00 80.69 349 ASP A C 1
ATOM 2858 O O . ASP A 1 349 ? -6.930 -16.164 8.865 1.00 80.69 349 ASP A O 1
ATOM 2862 N N . ILE A 1 350 ? -4.926 -15.215 8.571 1.00 94.25 350 ILE A N 1
ATOM 2863 C CA . ILE A 1 350 ? -5.399 -13.879 8.961 1.00 94.25 350 ILE A CA 1
ATOM 2864 C C . ILE A 1 350 ? -6.305 -13.348 7.835 1.00 94.25 350 ILE A C 1
ATOM 2866 O O . ILE A 1 350 ? -5.830 -13.235 6.704 1.00 94.25 350 ILE A O 1
ATOM 2870 N N . PRO A 1 351 ? -7.583 -13.004 8.101 1.00 96.44 351 PRO A N 1
ATOM 2871 C CA . PRO A 1 351 ? -8.482 -12.528 7.057 1.00 96.44 351 PRO A CA 1
ATOM 2872 C C . PRO A 1 351 ? -8.033 -11.190 6.466 1.00 96.44 351 PRO A C 1
ATOM 2874 O O . PRO A 1 351 ? -7.714 -10.269 7.219 1.00 96.44 351 PRO A O 1
ATOM 2877 N N . ILE A 1 352 ? -8.058 -11.065 5.140 1.00 97.25 352 ILE A N 1
ATOM 2878 C CA . ILE A 1 352 ? -7.641 -9.865 4.402 1.00 97.25 352 ILE A CA 1
ATOM 2879 C C . ILE A 1 352 ? -8.835 -9.267 3.658 1.00 97.25 352 ILE A C 1
ATOM 2881 O O . ILE A 1 352 ? -9.572 -9.962 2.966 1.00 97.25 352 ILE A O 1
ATOM 2885 N N . ILE A 1 353 ? -9.027 -7.964 3.825 1.00 98.25 353 ILE A N 1
ATOM 2886 C CA . ILE A 1 353 ? -10.071 -7.168 3.189 1.00 98.25 353 ILE A CA 1
ATOM 2887 C C . ILE A 1 353 ? -9.357 -6.096 2.379 1.00 98.25 353 ILE A C 1
ATOM 2889 O O . ILE A 1 353 ? -8.521 -5.377 2.920 1.00 98.25 353 ILE A O 1
ATOM 2893 N N . GLU A 1 354 ? -9.692 -5.974 1.105 1.00 98.06 354 GLU A N 1
ATOM 2894 C CA . GLU A 1 354 ? -9.187 -4.901 0.253 1.00 98.06 354 GLU A CA 1
ATOM 2895 C C . GLU A 1 354 ? -10.202 -3.760 0.179 1.00 98.06 354 GLU A C 1
ATOM 2897 O O . GLU A 1 354 ? -11.415 -3.977 0.248 1.00 98.06 354 GLU A O 1
ATOM 2902 N N . LEU A 1 355 ? -9.682 -2.541 0.094 1.00 98.06 355 LEU A N 1
ATOM 2903 C CA . LEU A 1 355 ? -10.425 -1.291 0.096 1.00 98.06 355 LEU A CA 1
ATOM 2904 C C . LEU A 1 355 ? -9.857 -0.394 -1.010 1.00 98.06 355 LEU A C 1
ATOM 2906 O O . LEU A 1 355 ? -8.655 -0.131 -1.039 1.00 98.06 355 LEU A O 1
ATOM 2910 N N . SER A 1 356 ? -10.715 0.065 -1.919 1.00 97.25 356 SER A N 1
ATOM 2911 C CA . SER A 1 356 ? -10.305 0.962 -2.996 1.00 97.25 356 SER A CA 1
ATOM 2912 C C . SER A 1 356 ? -9.926 2.341 -2.457 1.00 97.25 356 SER A C 1
ATOM 2914 O O . SER A 1 356 ? -10.456 2.814 -1.450 1.00 97.25 356 SER A O 1
ATOM 2916 N N . THR A 1 357 ? -9.056 3.023 -3.186 1.00 95.44 357 THR A N 1
ATOM 2917 C CA . THR A 1 357 ? -8.856 4.474 -3.106 1.00 95.44 357 THR A CA 1
ATOM 2918 C C . THR A 1 357 ? -9.9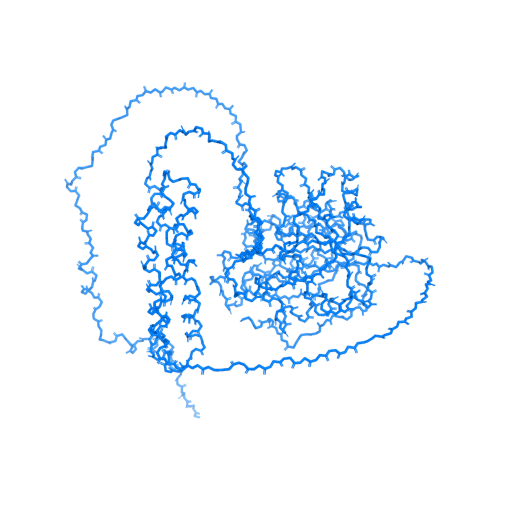53 5.200 -3.903 1.00 95.44 357 THR A C 1
ATOM 2920 O O . THR A 1 357 ? -10.793 4.561 -4.552 1.00 95.44 357 THR A O 1
ATOM 2923 N N . PHE A 1 358 ? -9.996 6.534 -3.857 1.00 94.94 358 PHE A N 1
ATOM 2924 C CA . PHE A 1 358 ? -10.841 7.323 -4.763 1.00 94.94 358 PHE A CA 1
ATOM 2925 C C . PHE A 1 358 ? -10.164 7.486 -6.141 1.00 94.94 358 PHE A C 1
ATOM 2927 O O . PHE A 1 358 ? -8.944 7.400 -6.259 1.00 94.94 358 PHE A O 1
ATOM 2934 N N . GLU A 1 359 ? -10.945 7.774 -7.188 1.00 91.44 359 GLU A N 1
ATOM 2935 C CA . GLU A 1 359 ? -10.409 8.099 -8.527 1.00 91.44 359 GLU A CA 1
ATOM 2936 C C . GLU A 1 359 ? -9.586 9.406 -8.524 1.00 91.44 359 GLU A C 1
ATOM 2938 O O . GLU A 1 359 ? -8.610 9.547 -9.255 1.00 91.44 359 GLU A O 1
ATOM 2943 N N . HIS A 1 360 ? -9.968 10.369 -7.678 1.00 91.25 360 HIS A N 1
ATOM 2944 C CA . HIS A 1 360 ? -9.366 11.701 -7.619 1.00 91.25 360 HIS A CA 1
ATOM 2945 C C . HIS A 1 360 ? -8.113 11.773 -6.726 1.00 91.25 360 HIS A C 1
ATOM 2947 O O . HIS A 1 360 ? -8.031 11.142 -5.674 1.00 91.25 360 HIS A O 1
ATOM 2953 N N . GLU A 1 361 ? -7.180 12.664 -7.053 1.00 92.06 361 GLU A N 1
ATOM 2954 C CA . GLU A 1 361 ? -5.912 12.828 -6.321 1.00 92.06 361 GLU A CA 1
ATOM 2955 C C . GLU A 1 361 ? -6.003 13.733 -5.065 1.00 92.06 361 GLU A C 1
ATOM 2957 O O . GLU A 1 361 ? -4.987 14.233 -4.587 1.00 92.06 361 GLU A O 1
ATOM 2962 N N . ASP A 1 362 ? -7.199 13.977 -4.505 1.00 94.75 362 ASP A N 1
ATOM 2963 C CA . ASP A 1 362 ? -7.349 14.780 -3.278 1.00 94.75 362 ASP A CA 1
ATOM 2964 C C . ASP A 1 362 ? -6.768 14.054 -2.048 1.00 94.75 362 ASP A C 1
ATOM 2966 O O . ASP A 1 362 ? -7.390 13.167 -1.446 1.00 94.75 362 ASP A O 1
ATOM 2970 N N . MET A 1 363 ? -5.570 14.487 -1.655 1.00 95.75 363 MET A N 1
ATOM 2971 C CA . MET A 1 363 ? -4.832 14.034 -0.474 1.00 95.75 363 MET A CA 1
ATOM 2972 C C . MET A 1 363 ? -5.608 14.256 0.830 1.00 95.75 363 MET A C 1
ATOM 2974 O O . MET A 1 363 ? -5.586 13.407 1.721 1.00 95.75 363 MET A O 1
ATOM 2978 N N . ALA A 1 364 ? -6.337 15.371 0.953 1.00 97.12 364 ALA A N 1
ATOM 2979 C CA . ALA A 1 364 ? -7.069 15.711 2.168 1.00 97.12 364 ALA A CA 1
ATOM 2980 C C . ALA A 1 364 ? -8.322 14.845 2.348 1.00 97.12 364 ALA A C 1
ATOM 2982 O O . ALA A 1 364 ? -8.675 14.507 3.480 1.00 97.12 364 ALA A O 1
ATOM 2983 N N . THR A 1 365 ? -8.978 14.449 1.257 1.00 96.38 365 THR A N 1
ATOM 2984 C CA . THR A 1 365 ? -10.081 13.476 1.300 1.00 96.38 365 THR A CA 1
ATOM 2985 C C . THR A 1 365 ? -9.585 12.067 1.634 1.00 96.38 365 THR A C 1
ATOM 2987 O O . THR A 1 365 ? -10.203 11.400 2.466 1.00 96.38 365 THR A O 1
ATOM 2990 N N . HIS A 1 366 ? -8.426 11.647 1.118 1.00 96.94 366 HIS A N 1
ATOM 2991 C CA . HIS A 1 366 ? -7.797 10.387 1.533 1.00 96.94 366 HIS A CA 1
ATOM 2992 C C . HIS A 1 366 ? -7.365 10.395 3.010 1.00 96.94 366 HIS A C 1
ATOM 2994 O O . HIS A 1 366 ? -7.640 9.439 3.731 1.00 96.94 366 HIS A O 1
ATOM 3000 N N . THR A 1 367 ? -6.799 11.493 3.518 1.00 97.94 367 THR A N 1
ATOM 3001 C CA . THR A 1 367 ? -6.497 11.634 4.955 1.00 97.94 367 THR A CA 1
ATOM 3002 C C . THR A 1 367 ? -7.759 11.501 5.824 1.00 97.94 367 THR A C 1
ATOM 3004 O O . THR A 1 367 ? -7.743 10.752 6.800 1.00 97.94 367 THR A O 1
ATOM 3007 N N . LYS A 1 368 ? -8.886 12.124 5.443 1.00 98.00 368 LYS A N 1
ATOM 3008 C CA . LYS A 1 368 ? -10.175 11.987 6.160 1.00 98.00 368 LYS A CA 1
ATOM 3009 C C . LYS A 1 368 ? -10.768 10.577 6.083 1.00 98.00 368 LYS A C 1
ATOM 3011 O O . LYS A 1 368 ? -11.381 10.114 7.041 1.00 98.00 368 LYS A O 1
ATOM 3016 N N . MET A 1 369 ? -10.595 9.885 4.956 1.00 97.62 369 MET A N 1
ATOM 3017 C CA . MET A 1 369 ? -10.931 8.463 4.832 1.00 97.62 369 MET A CA 1
ATOM 3018 C C . MET A 1 369 ? -10.113 7.631 5.828 1.00 97.62 369 MET A C 1
ATOM 3020 O O . MET A 1 369 ? -10.655 6.731 6.461 1.00 97.62 369 MET A O 1
ATOM 3024 N N . GLY A 1 370 ? -8.848 7.993 6.045 1.00 97.81 370 GLY A N 1
ATOM 3025 C CA . GLY A 1 370 ? -8.020 7.452 7.118 1.00 97.81 370 GLY A CA 1
ATOM 3026 C C . GLY A 1 370 ? -8.605 7.673 8.508 1.00 97.81 370 GLY A C 1
ATOM 3027 O O . GLY A 1 370 ? -8.798 6.718 9.257 1.00 97.81 370 GLY A O 1
ATOM 3028 N N . GLU A 1 371 ? -8.933 8.922 8.843 1.00 98.00 371 GLU A N 1
ATOM 3029 C CA . GLU A 1 371 ? -9.549 9.286 10.130 1.00 98.00 371 GLU A CA 1
ATOM 3030 C C . GLU A 1 371 ? -10.874 8.524 10.364 1.00 98.00 371 GLU A C 1
ATOM 3032 O O . GLU A 1 371 ? -11.133 8.046 11.466 1.00 98.00 371 GLU A O 1
ATOM 3037 N N . ALA A 1 372 ? -11.680 8.300 9.318 1.00 98.38 372 ALA A N 1
ATOM 3038 C CA . ALA A 1 372 ? -12.898 7.486 9.391 1.00 98.38 372 ALA A CA 1
ATOM 3039 C C . ALA A 1 372 ? -12.644 5.991 9.676 1.00 98.38 372 ALA A C 1
ATOM 3041 O O . ALA A 1 372 ? -13.515 5.314 10.222 1.00 98.38 372 ALA A O 1
ATOM 3042 N N . LEU A 1 373 ? -11.464 5.472 9.324 1.00 98.31 373 LEU A N 1
ATOM 3043 C CA . LEU A 1 373 ? -11.054 4.086 9.567 1.00 98.31 373 LEU A CA 1
ATOM 3044 C C . LEU A 1 373 ? -10.335 3.903 10.914 1.00 98.31 373 LEU A C 1
ATOM 3046 O O . LEU A 1 373 ? -10.171 2.760 11.344 1.00 98.31 373 LEU A O 1
ATOM 3050 N N . GLU A 1 374 ? -9.957 4.979 11.619 1.00 96.81 374 GLU A N 1
ATOM 3051 C CA . GLU A 1 374 ? -9.305 4.902 12.937 1.00 96.81 374 GLU A CA 1
ATOM 3052 C C . GLU A 1 374 ? -10.043 3.988 13.944 1.00 96.81 374 GLU A C 1
ATOM 3054 O O . GLU A 1 374 ? -9.356 3.220 14.613 1.00 96.81 374 GLU A O 1
ATOM 3059 N N . PRO A 1 375 ? -11.391 3.924 14.032 1.00 97.38 375 PRO A N 1
ATOM 3060 C CA . PRO A 1 375 ? -12.076 3.019 14.966 1.00 97.38 375 PRO A CA 1
ATOM 3061 C C . PRO A 1 375 ? -11.802 1.519 14.743 1.00 97.38 375 PRO A C 1
ATOM 3063 O O . PRO A 1 375 ? -11.853 0.733 15.692 1.00 97.38 375 PRO A O 1
ATOM 3066 N N . LEU A 1 376 ? -11.408 1.101 13.531 1.00 97.12 376 LEU A N 1
ATOM 3067 C CA . LEU A 1 376 ? -10.915 -0.265 13.291 1.00 97.12 376 LEU A CA 1
ATOM 3068 C C . LEU A 1 376 ? -9.658 -0.563 14.127 1.00 97.12 376 LEU A C 1
ATOM 3070 O O . LEU A 1 376 ? -9.384 -1.725 14.440 1.00 97.12 376 LEU A O 1
ATOM 3074 N N . ARG A 1 377 ? -8.930 0.483 14.554 1.00 94.06 377 ARG A N 1
ATOM 3075 C CA . ARG A 1 377 ? -7.775 0.424 15.456 1.00 94.06 377 ARG A CA 1
ATOM 3076 C C . ARG A 1 377 ? -8.111 0.231 16.937 1.00 94.06 377 ARG A C 1
ATOM 3078 O O . ARG A 1 377 ? -7.188 0.017 17.717 1.00 94.06 377 ARG A O 1
ATOM 3085 N N . ASP A 1 378 ? -9.389 0.093 17.295 1.00 93.56 378 ASP A N 1
ATOM 3086 C CA . ASP A 1 378 ? -9.812 -0.543 18.552 1.00 93.56 378 ASP A CA 1
ATOM 3087 C C . ASP A 1 378 ? -10.221 -2.025 18.352 1.00 93.56 378 ASP A C 1
ATOM 3089 O O . ASP A 1 378 ? -9.852 -2.885 19.149 1.00 93.56 378 ASP A O 1
ATOM 3093 N N . GLU A 1 379 ? -10.806 -2.405 17.208 1.00 95.31 379 GLU A N 1
ATOM 3094 C CA . GLU A 1 379 ? -11.487 -3.709 16.959 1.00 95.31 379 GLU A CA 1
ATOM 3095 C C . GLU A 1 379 ? -10.602 -4.945 16.623 1.00 95.31 379 GLU A C 1
ATOM 3097 O O . GLU A 1 379 ? -11.009 -5.873 15.922 1.00 95.31 379 GLU A O 1
ATOM 3102 N N . ASN A 1 380 ? -9.363 -4.958 17.107 1.00 94.38 380 ASN A N 1
ATOM 3103 C CA . ASN A 1 380 ? -8.236 -5.801 16.673 1.00 94.38 380 ASN A CA 1
ATOM 3104 C C . ASN A 1 380 ? -8.007 -5.941 15.141 1.00 94.38 380 ASN A C 1
ATOM 3106 O O . ASN A 1 380 ? -7.474 -6.955 14.693 1.00 94.38 380 ASN A O 1
ATOM 3110 N N . VAL A 1 381 ? -8.382 -4.952 14.322 1.00 96.56 381 VAL A N 1
ATOM 3111 C CA . VAL A 1 381 ? -8.101 -4.927 12.870 1.00 96.56 381 VAL A CA 1
ATOM 3112 C C . VAL A 1 381 ? -6.847 -4.095 12.581 1.00 96.56 381 VAL A C 1
ATOM 3114 O O . VAL A 1 381 ? -6.702 -2.991 13.105 1.00 96.56 381 VAL A O 1
ATOM 3117 N N . VAL A 1 382 ? -5.933 -4.615 11.759 1.00 95.88 382 VAL A N 1
ATOM 3118 C CA . VAL A 1 382 ? -4.761 -3.881 11.240 1.00 95.88 382 VAL A CA 1
ATOM 3119 C C . VAL A 1 382 ? -5.132 -3.170 9.942 1.00 95.88 382 VAL A C 1
ATOM 3121 O O . VAL A 1 382 ? -5.894 -3.709 9.149 1.00 95.88 382 VAL A O 1
ATOM 3124 N N . ILE A 1 383 ? -4.578 -1.979 9.722 1.00 97.69 383 ILE A N 1
ATOM 3125 C CA . ILE A 1 383 ? -4.729 -1.209 8.483 1.00 97.69 383 ILE A CA 1
ATOM 3126 C C . ILE A 1 383 ? -3.355 -1.151 7.808 1.00 97.69 383 ILE A C 1
ATOM 3128 O O . ILE A 1 383 ? -2.363 -0.877 8.484 1.00 97.69 383 ILE A O 1
ATOM 3132 N N . ILE A 1 384 ? -3.300 -1.407 6.504 1.00 96.50 384 ILE A N 1
ATOM 3133 C CA . ILE A 1 384 ? -2.121 -1.305 5.631 1.00 96.50 384 ILE A CA 1
ATOM 3134 C C . ILE A 1 384 ? -2.507 -0.402 4.454 1.00 96.50 384 ILE A C 1
ATOM 3136 O O . ILE A 1 384 ? -3.631 -0.491 3.967 1.00 96.50 384 ILE A O 1
ATOM 3140 N N . GLY A 1 385 ? -1.610 0.480 4.016 1.00 95.62 385 GLY A N 1
ATOM 3141 C CA . GLY A 1 385 ? -1.823 1.320 2.839 1.00 95.62 385 GLY A CA 1
ATOM 3142 C C . GLY A 1 385 ? -0.780 0.945 1.805 1.00 95.62 385 GLY A C 1
ATOM 3143 O O . GLY A 1 385 ? 0.344 1.412 1.920 1.00 95.62 385 GLY A O 1
ATOM 3144 N N . SER A 1 386 ? -1.144 0.078 0.863 1.00 93.19 386 SER A N 1
ATOM 3145 C CA . SER A 1 386 ? -0.236 -0.462 -0.143 1.00 93.19 386 SER A CA 1
ATOM 3146 C C . SER A 1 386 ? -0.158 0.455 -1.356 1.00 93.19 386 SER A C 1
ATOM 3148 O O . SER A 1 386 ? -1.164 0.693 -2.026 1.00 93.19 386 SER A O 1
ATOM 3150 N N . GLY A 1 387 ? 1.034 0.999 -1.580 1.00 90.31 387 GLY A N 1
ATOM 3151 C CA . GLY A 1 387 ? 1.411 1.766 -2.753 1.00 90.31 387 GLY A CA 1
ATOM 3152 C C . GLY A 1 387 ? 2.929 1.935 -2.771 1.00 90.31 387 GLY A C 1
ATOM 3153 O O . GLY A 1 387 ? 3.681 0.961 -2.758 1.00 90.31 387 GLY A O 1
ATOM 3154 N N . SER A 1 388 ? 3.414 3.175 -2.830 1.00 87.94 388 SER A N 1
ATOM 3155 C CA . SER A 1 388 ? 4.845 3.448 -2.707 1.00 87.94 388 SER A CA 1
ATOM 3156 C C . SER A 1 388 ? 5.130 4.913 -2.386 1.00 87.94 388 SER A C 1
ATOM 3158 O O . SER A 1 388 ? 4.518 5.826 -2.938 1.00 87.94 388 SER A O 1
ATOM 3160 N N . ALA A 1 389 ? 6.177 5.153 -1.592 1.00 89.62 389 ALA A N 1
ATOM 3161 C CA . ALA A 1 389 ? 6.708 6.490 -1.344 1.00 89.62 389 ALA A CA 1
ATOM 3162 C C . ALA A 1 389 ? 7.116 7.243 -2.630 1.00 89.62 389 ALA A C 1
ATOM 3164 O O . ALA A 1 389 ? 6.988 8.467 -2.691 1.00 89.62 389 ALA A O 1
ATOM 3165 N N . VAL A 1 390 ? 7.588 6.543 -3.672 1.00 91.50 390 VAL A N 1
ATOM 3166 C CA . VAL A 1 390 ? 7.936 7.114 -4.987 1.00 91.50 390 VAL A CA 1
ATOM 3167 C C . VAL A 1 390 ? 7.689 6.068 -6.074 1.00 91.50 390 VAL A C 1
ATOM 3169 O O . VAL A 1 390 ? 8.386 5.055 -6.088 1.00 91.50 390 VAL A O 1
ATOM 3172 N N . HIS A 1 391 ? 6.768 6.328 -7.007 1.00 87.31 391 HIS A N 1
ATOM 3173 C CA . HIS A 1 391 ? 6.392 5.392 -8.067 1.00 87.31 391 HIS A CA 1
ATOM 3174 C C . HIS A 1 391 ? 6.370 6.038 -9.464 1.00 87.31 391 HIS A C 1
ATOM 3176 O O . HIS A 1 391 ? 5.357 6.561 -9.927 1.00 87.31 391 HIS A O 1
ATOM 3182 N N . ASN A 1 392 ? 7.496 5.974 -10.188 1.00 86.69 392 ASN A N 1
ATOM 3183 C CA . ASN A 1 392 ? 7.552 6.415 -11.584 1.00 86.69 392 ASN A CA 1
ATOM 3184 C C . ASN A 1 392 ? 8.171 5.356 -12.507 1.00 86.69 392 ASN A C 1
ATOM 3186 O O . ASN A 1 392 ? 9.368 5.383 -12.811 1.00 86.69 392 ASN A O 1
ATOM 3190 N N . LEU A 1 393 ? 7.322 4.459 -13.016 1.00 80.19 393 LEU A N 1
ATOM 3191 C CA . LEU A 1 393 ? 7.712 3.419 -13.974 1.00 80.19 393 LEU A CA 1
ATOM 3192 C C . LEU A 1 393 ? 8.137 3.979 -15.346 1.00 80.19 393 LEU A C 1
ATOM 3194 O O . LEU A 1 393 ? 9.015 3.406 -15.988 1.00 80.19 393 LEU A O 1
ATOM 3198 N N . SER A 1 394 ? 7.599 5.130 -15.776 1.00 76.06 394 SER A N 1
ATOM 3199 C CA . SER A 1 394 ? 7.900 5.729 -17.096 1.00 76.06 394 SER A CA 1
ATOM 3200 C C . SER A 1 394 ? 9.373 6.119 -17.289 1.00 76.06 394 SER A C 1
ATOM 3202 O O . SER A 1 394 ? 9.840 6.272 -18.416 1.00 76.06 394 SER A O 1
ATOM 3204 N N . THR A 1 395 ? 10.121 6.263 -16.191 1.00 79.12 395 THR A N 1
ATOM 3205 C CA . THR A 1 395 ? 11.558 6.582 -16.198 1.00 79.12 395 THR A CA 1
ATOM 3206 C C . THR A 1 395 ? 12.439 5.472 -15.619 1.00 79.12 395 THR A C 1
ATOM 3208 O O . THR A 1 395 ? 13.664 5.617 -15.614 1.00 79.12 395 THR A O 1
ATOM 3211 N N . LEU A 1 396 ? 11.851 4.330 -15.236 1.00 72.06 396 LEU A N 1
ATOM 3212 C CA . LEU A 1 396 ? 12.544 3.213 -14.586 1.00 72.06 396 LEU A CA 1
ATOM 3213 C C . LEU A 1 396 ? 13.727 2.701 -15.418 1.00 72.06 396 LEU A C 1
ATOM 3215 O O . LEU A 1 396 ? 14.843 2.582 -14.917 1.00 72.06 396 LEU A O 1
ATOM 3219 N N . TRP A 1 397 ? 13.507 2.466 -16.710 1.00 69.19 397 TRP A N 1
ATOM 3220 C CA . TRP A 1 397 ? 14.534 1.959 -17.625 1.00 69.19 397 TRP A CA 1
ATOM 3221 C C . TRP A 1 397 ? 15.546 3.030 -18.066 1.00 69.19 397 TRP A C 1
ATOM 3223 O O . TRP A 1 397 ? 16.662 2.706 -18.468 1.00 69.19 397 TRP A O 1
ATOM 3233 N N . THR A 1 398 ? 15.200 4.316 -17.944 1.00 73.12 398 THR A N 1
ATOM 3234 C CA . THR A 1 398 ? 16.103 5.443 -18.246 1.00 73.12 398 THR A CA 1
ATOM 3235 C C . THR A 1 398 ? 17.226 5.544 -17.213 1.00 73.12 398 THR A C 1
ATOM 3237 O O . THR A 1 398 ? 18.376 5.852 -17.555 1.00 73.12 398 THR A O 1
ATOM 3240 N N . TYR A 1 399 ? 16.923 5.259 -15.945 1.00 67.62 399 TYR A N 1
ATOM 3241 C CA . TYR A 1 399 ? 17.931 5.194 -14.890 1.00 67.62 399 TYR A CA 1
ATOM 3242 C C . TYR A 1 399 ? 18.519 3.784 -14.756 1.00 67.62 399 TYR A C 1
ATOM 3244 O O . TYR A 1 399 ? 19.744 3.671 -14.804 1.00 67.62 399 TYR A O 1
ATOM 3252 N N . GLY A 1 400 ? 17.694 2.734 -14.719 1.00 71.25 400 GLY A N 1
ATOM 3253 C CA . GLY A 1 400 ? 18.141 1.347 -14.550 1.00 71.25 400 GLY A CA 1
ATOM 3254 C C . GLY A 1 400 ? 18.960 1.177 -13.270 1.00 71.25 400 GLY A C 1
ATOM 3255 O O . GLY A 1 400 ? 18.675 1.817 -12.261 1.00 71.25 400 GLY A O 1
ATOM 3256 N N . ASP A 1 401 ? 20.042 0.407 -13.347 1.00 70.94 401 ASP A N 1
ATOM 3257 C CA . ASP A 1 401 ? 20.909 0.043 -12.211 1.00 70.94 401 ASP A CA 1
ATOM 3258 C C . ASP A 1 401 ? 21.799 1.205 -11.702 1.00 70.94 401 ASP A C 1
ATOM 3260 O O . ASP A 1 401 ? 22.748 1.013 -10.939 1.00 70.94 401 ASP A O 1
ATOM 3264 N N . LYS A 1 402 ? 21.529 2.441 -12.141 1.00 75.88 402 LYS A N 1
ATOM 3265 C CA . LYS A 1 402 ? 22.173 3.650 -11.610 1.00 75.88 402 LYS A CA 1
ATOM 3266 C C . LYS A 1 402 ? 21.598 3.959 -10.220 1.00 75.88 402 LYS A C 1
ATOM 3268 O O . LYS A 1 402 ? 20.400 3.769 -10.010 1.00 75.88 402 LYS A O 1
ATOM 3273 N N . PRO A 1 403 ? 22.395 4.534 -9.298 1.00 82.62 403 PRO A N 1
ATOM 3274 C CA . PRO A 1 403 ? 21.882 5.026 -8.023 1.00 82.62 403 PRO A CA 1
ATOM 3275 C C . PRO A 1 403 ? 20.671 5.943 -8.223 1.00 82.62 403 PRO A C 1
ATOM 3277 O O . PRO A 1 403 ? 20.713 6.852 -9.059 1.00 82.62 403 PRO A O 1
ATOM 3280 N N . SER A 1 404 ? 19.608 5.700 -7.452 1.00 88.38 404 SER A N 1
ATOM 3281 C CA . SER A 1 404 ? 18.336 6.409 -7.584 1.00 88.38 404 SER A CA 1
ATOM 3282 C C . SER A 1 404 ? 18.508 7.934 -7.575 1.00 88.38 404 SER A C 1
ATOM 3284 O O . SER A 1 404 ? 19.263 8.460 -6.748 1.00 88.38 404 SER A O 1
ATOM 3286 N N . PRO A 1 405 ? 17.818 8.673 -8.466 1.00 91.75 405 PRO A N 1
ATOM 3287 C CA . PRO A 1 405 ? 17.944 10.123 -8.552 1.00 91.75 405 PRO A CA 1
ATOM 3288 C C . PRO A 1 405 ? 17.694 10.818 -7.215 1.00 91.75 405 PRO A C 1
ATOM 3290 O O . PRO A 1 405 ? 16.798 10.436 -6.464 1.00 91.75 405 PRO A O 1
ATOM 3293 N N . LYS A 1 406 ? 18.416 11.916 -6.954 1.00 94.81 406 LYS A N 1
ATOM 3294 C CA . LYS A 1 406 ? 18.283 12.687 -5.706 1.00 94.81 406 LYS A CA 1
ATOM 3295 C C . LYS A 1 406 ? 16.828 13.054 -5.368 1.00 94.81 406 LYS A C 1
ATOM 3297 O O . LYS A 1 406 ? 16.470 13.014 -4.200 1.00 94.81 406 LYS A O 1
ATOM 3302 N N . PHE A 1 407 ? 15.979 13.327 -6.365 1.00 94.62 407 PHE A N 1
ATOM 3303 C CA . PHE A 1 407 ? 14.565 13.641 -6.123 1.00 94.62 407 PHE A CA 1
ATOM 3304 C C . PHE A 1 407 ? 13.769 12.483 -5.491 1.00 94.62 407 PHE A C 1
ATOM 3306 O O . PHE A 1 407 ? 12.855 12.753 -4.723 1.00 94.62 407 PHE A O 1
ATOM 3313 N N . VAL A 1 408 ? 14.131 11.223 -5.765 1.00 93.56 408 VAL A N 1
ATOM 3314 C CA . VAL A 1 408 ? 13.516 10.022 -5.165 1.00 93.56 408 VAL A CA 1
ATOM 3315 C C . VAL A 1 408 ? 13.870 9.947 -3.678 1.00 93.56 408 VAL A C 1
ATOM 3317 O O . VAL A 1 408 ? 13.001 9.803 -2.822 1.00 93.56 408 VAL A O 1
ATOM 3320 N N . VAL A 1 409 ? 15.164 10.097 -3.378 1.00 94.62 409 VAL A N 1
ATOM 3321 C CA . VAL A 1 409 ? 15.717 10.024 -2.017 1.00 94.62 409 VAL A CA 1
ATOM 3322 C C . VAL A 1 409 ? 15.259 11.204 -1.156 1.00 94.62 409 VAL A C 1
ATOM 3324 O O . VAL A 1 409 ? 15.019 11.034 0.035 1.00 94.62 409 VAL A O 1
ATOM 3327 N N . ASP A 1 410 ? 15.123 12.395 -1.743 1.00 96.00 410 ASP A N 1
ATOM 3328 C CA . ASP A 1 410 ? 14.616 13.577 -1.043 1.00 96.00 410 ASP A CA 1
ATOM 3329 C C . ASP A 1 410 ? 13.116 13.446 -0.726 1.00 96.00 410 ASP A C 1
ATOM 3331 O O . ASP A 1 410 ? 12.720 13.713 0.406 1.00 96.00 410 ASP A O 1
ATOM 3335 N N . PHE A 1 411 ? 12.292 12.981 -1.678 1.00 96.62 411 PHE A N 1
ATOM 3336 C CA . PHE A 1 411 ? 10.840 12.837 -1.484 1.00 96.62 411 PHE A CA 1
ATOM 3337 C C . PHE A 1 411 ? 10.503 11.844 -0.364 1.00 96.62 411 PHE A C 1
ATOM 3339 O O . PHE A 1 411 ? 9.747 12.174 0.547 1.00 96.62 411 PHE A O 1
ATOM 3346 N N . ASP A 1 412 ? 11.132 10.665 -0.371 1.00 94.94 412 ASP A N 1
ATOM 3347 C CA . ASP A 1 412 ? 10.987 9.666 0.695 1.00 94.94 412 ASP A CA 1
ATOM 3348 C C . ASP A 1 412 ? 11.477 10.203 2.061 1.00 94.94 412 ASP A C 1
ATOM 3350 O O . ASP A 1 412 ? 10.888 9.924 3.106 1.00 94.94 412 ASP A O 1
ATOM 3354 N N . LYS A 1 413 ? 12.513 11.051 2.086 1.00 95.62 413 LYS A N 1
ATOM 3355 C CA . LYS A 1 413 ? 12.996 11.667 3.335 1.00 95.62 413 LYS A CA 1
ATOM 3356 C C . LYS A 1 413 ? 12.086 12.768 3.864 1.00 95.62 413 LYS A C 1
ATOM 3358 O O . LYS A 1 413 ? 11.951 12.883 5.083 1.00 95.62 413 LYS A O 1
ATOM 3363 N N . ASP A 1 414 ? 11.423 13.535 3.004 1.00 96.75 414 ASP A N 1
ATOM 3364 C CA . ASP A 1 414 ? 10.381 14.458 3.456 1.00 96.75 414 ASP A CA 1
ATOM 3365 C C . ASP A 1 414 ? 9.097 13.708 3.871 1.00 96.75 414 ASP A C 1
ATOM 3367 O O . ASP A 1 414 ? 8.504 14.082 4.883 1.00 96.75 414 ASP A O 1
ATOM 3371 N N . MET A 1 415 ? 8.731 12.584 3.236 1.00 95.31 415 MET A N 1
ATOM 3372 C CA . MET A 1 415 ? 7.680 11.680 3.745 1.00 95.31 415 MET A CA 1
ATOM 3373 C C . MET A 1 415 ? 8.030 11.089 5.120 1.00 95.31 415 MET A C 1
ATOM 3375 O O . MET A 1 415 ? 7.199 11.110 6.030 1.00 95.31 415 MET A O 1
ATOM 3379 N N . GLU A 1 416 ? 9.269 10.628 5.324 1.00 94.94 416 GLU A N 1
ATOM 3380 C CA . GLU A 1 416 ? 9.754 10.148 6.625 1.00 94.94 416 GLU A CA 1
ATOM 3381 C C . GLU A 1 416 ? 9.655 11.233 7.695 1.00 94.94 416 GLU A C 1
ATOM 3383 O O . GLU A 1 416 ? 9.168 10.993 8.803 1.00 94.94 416 GLU A O 1
ATOM 3388 N N . LYS A 1 417 ? 10.102 12.442 7.362 1.00 96.50 417 LYS A N 1
ATOM 3389 C CA . LYS A 1 417 ? 10.046 13.609 8.237 1.00 96.50 417 LYS A CA 1
ATOM 3390 C C . LYS A 1 417 ? 8.597 13.945 8.605 1.00 96.50 417 LYS A C 1
ATOM 3392 O O . LYS A 1 417 ? 8.318 14.106 9.792 1.00 96.50 417 LYS A O 1
ATOM 3397 N N . ILE A 1 418 ? 7.683 13.963 7.629 1.00 96.12 418 ILE A N 1
ATOM 3398 C CA . ILE A 1 418 ? 6.233 14.126 7.826 1.00 96.12 418 ILE A CA 1
ATOM 3399 C C . ILE A 1 418 ? 5.699 13.059 8.792 1.00 96.12 418 ILE A C 1
ATOM 3401 O O . ILE A 1 418 ? 5.142 13.402 9.835 1.00 96.12 418 ILE A O 1
ATOM 3405 N N . ALA A 1 419 ? 5.927 11.776 8.506 1.00 92.38 419 ALA A N 1
ATOM 3406 C CA . ALA A 1 419 ? 5.399 10.666 9.298 1.00 92.38 419 ALA A CA 1
ATOM 3407 C C . ALA A 1 419 ? 5.963 10.602 10.732 1.00 92.38 419 ALA A C 1
ATOM 3409 O O . ALA A 1 419 ? 5.227 10.295 11.675 1.00 92.38 419 ALA A O 1
ATOM 3410 N N . CYS A 1 420 ? 7.261 10.872 10.907 1.00 93.12 420 CYS A N 1
ATOM 3411 C CA . CYS A 1 420 ? 8.004 10.494 12.114 1.00 93.12 420 CYS A CA 1
ATOM 3412 C C . CYS A 1 420 ? 8.415 11.663 13.027 1.00 93.12 420 CYS A C 1
ATOM 3414 O O . CYS A 1 420 ? 8.875 11.408 14.142 1.00 93.12 420 CYS A O 1
ATOM 3416 N N . ARG A 1 421 ? 8.326 12.930 12.584 1.00 94.62 421 ARG A N 1
ATOM 3417 C CA . ARG A 1 421 ? 8.899 14.081 13.325 1.00 94.62 421 ARG A CA 1
ATOM 3418 C C . ARG A 1 421 ? 7.895 15.131 13.804 1.00 94.62 421 ARG A C 1
ATOM 3420 O O . ARG A 1 421 ? 8.235 15.871 14.722 1.00 94.62 421 ARG A O 1
ATOM 3427 N N . PHE A 1 422 ? 6.695 15.185 13.233 1.00 94.62 422 PHE A N 1
ATOM 3428 C CA . PHE A 1 422 ? 5.681 16.200 13.549 1.00 94.62 422 PHE A CA 1
ATOM 3429 C C . PHE A 1 422 ? 4.554 15.676 14.454 1.00 94.62 422 PHE A C 1
ATOM 3431 O O . PHE A 1 422 ? 4.383 14.466 14.625 1.00 94.62 422 PHE A O 1
ATOM 3438 N N . THR A 1 423 ? 3.762 16.590 15.024 1.00 93.31 423 THR A N 1
ATOM 3439 C CA . THR A 1 423 ? 2.480 16.250 15.668 1.00 93.31 423 THR A CA 1
ATOM 3440 C C . THR A 1 423 ? 1.440 15.803 14.631 1.00 93.31 423 THR A C 1
ATOM 3442 O O . THR A 1 423 ? 1.624 16.020 13.437 1.00 93.31 423 THR A O 1
ATOM 3445 N N . SER A 1 424 ? 0.330 15.187 15.059 1.00 91.88 424 SER A N 1
ATOM 3446 C CA . SER A 1 424 ? -0.693 14.675 14.126 1.00 91.88 424 SER A CA 1
ATOM 3447 C C . SER A 1 424 ? -1.289 15.760 13.214 1.00 91.88 424 SER A C 1
ATOM 3449 O O . SER A 1 424 ? -1.379 15.559 12.005 1.00 91.88 424 SER A O 1
ATOM 3451 N N . GLU A 1 425 ? -1.613 16.942 13.749 1.00 94.25 425 GLU A N 1
ATOM 3452 C CA . GLU A 1 425 ? -2.188 18.039 12.952 1.00 94.25 425 GLU A CA 1
ATOM 3453 C C . GLU A 1 425 ? -1.184 18.638 11.957 1.00 94.25 425 GLU A C 1
ATOM 3455 O O . GLU A 1 425 ? -1.514 18.859 10.792 1.00 94.25 425 GLU A O 1
ATOM 3460 N N . GLU A 1 426 ? 0.069 18.840 12.374 1.00 96.62 426 GLU A N 1
ATOM 3461 C CA . GLU A 1 426 ? 1.151 19.264 11.477 1.00 96.62 426 GLU A CA 1
ATOM 3462 C C . GLU A 1 426 ? 1.423 18.216 10.389 1.00 96.62 426 GLU A C 1
ATOM 3464 O O . GLU A 1 426 ? 1.556 18.563 9.217 1.00 96.62 426 GLU A O 1
ATOM 3469 N N . ARG A 1 427 ? 1.462 16.932 10.764 1.00 95.44 427 ARG A N 1
ATOM 3470 C CA . ARG A 1 427 ? 1.662 15.797 9.858 1.00 95.44 427 ARG A CA 1
ATOM 3471 C C . ARG A 1 427 ? 0.556 15.726 8.806 1.00 95.44 427 ARG A C 1
ATOM 3473 O O . ARG A 1 427 ? 0.872 15.649 7.622 1.00 95.44 427 ARG A O 1
ATOM 3480 N N . LYS A 1 428 ? -0.718 15.796 9.214 1.00 95.75 428 LYS A N 1
ATOM 3481 C CA . LYS A 1 428 ? -1.876 15.846 8.302 1.00 95.75 428 LYS A CA 1
ATOM 3482 C C . LYS A 1 428 ? -1.797 17.047 7.366 1.00 95.75 428 LYS A C 1
ATOM 3484 O O . LYS A 1 428 ? -1.957 16.887 6.160 1.00 95.75 428 LYS A O 1
ATOM 3489 N N . LYS A 1 429 ? -1.489 18.235 7.898 1.00 97.50 429 LYS A N 1
ATOM 3490 C CA . LYS A 1 429 ? -1.327 19.451 7.092 1.00 97.50 429 LYS A CA 1
ATOM 3491 C C . LYS A 1 429 ? -0.232 19.299 6.033 1.00 97.50 429 LYS A C 1
ATOM 3493 O O . LYS A 1 429 ? -0.475 19.650 4.888 1.00 97.50 429 LYS A O 1
ATOM 3498 N N . LEU A 1 430 ? 0.945 18.794 6.403 1.00 97.88 430 LEU A N 1
ATOM 3499 C CA . LEU A 1 430 ? 2.092 18.675 5.497 1.00 97.88 430 LEU A CA 1
ATOM 3500 C C . LEU A 1 430 ? 1.926 17.549 4.466 1.00 97.88 430 LEU A C 1
ATOM 3502 O O . LEU A 1 430 ? 2.340 17.722 3.324 1.00 97.88 430 LEU A O 1
ATOM 3506 N N . ALA A 1 431 ? 1.299 16.429 4.840 1.00 96.00 431 ALA A N 1
ATOM 3507 C CA . ALA A 1 431 ? 0.952 15.361 3.902 1.00 96.00 431 ALA A CA 1
ATOM 3508 C C . ALA A 1 431 ? -0.003 15.875 2.815 1.00 96.00 431 ALA A C 1
ATOM 3510 O O . ALA A 1 431 ? 0.305 15.787 1.631 1.00 96.00 431 ALA A O 1
ATOM 3511 N N . ASN A 1 432 ? -1.070 16.574 3.222 1.00 97.62 432 ASN A N 1
ATOM 3512 C CA . ASN A 1 432 ? -2.042 17.221 2.331 1.00 97.62 432 ASN A CA 1
ATOM 3513 C C . ASN A 1 432 ? -1.468 18.392 1.485 1.00 97.62 432 ASN A C 1
ATOM 3515 O O . ASN A 1 432 ? -2.240 19.178 0.939 1.00 97.62 432 ASN A O 1
ATOM 3519 N N . GLN A 1 433 ? -0.140 18.546 1.420 1.00 97.19 433 GLN A N 1
ATOM 3520 C CA . GLN A 1 433 ? 0.591 19.484 0.559 1.00 97.19 433 GLN A CA 1
ATOM 3521 C C . GLN A 1 433 ? 1.717 18.792 -0.249 1.00 97.19 433 GLN A C 1
ATOM 3523 O O . GLN A 1 433 ? 2.535 19.469 -0.874 1.00 97.19 433 GLN A O 1
ATOM 3528 N N . LEU A 1 434 ? 1.800 17.452 -0.245 1.00 96.00 434 LEU A N 1
ATOM 3529 C CA . LEU A 1 434 ? 2.793 16.690 -1.022 1.00 96.00 434 LEU A CA 1
ATOM 3530 C C . LEU A 1 434 ? 2.584 16.805 -2.541 1.00 96.00 434 LEU A C 1
ATOM 3532 O O . LEU A 1 434 ? 3.550 16.700 -3.297 1.00 96.00 434 LEU A O 1
ATOM 3536 N N . ASP A 1 435 ? 1.359 17.092 -2.979 1.00 94.88 435 ASP A N 1
ATOM 3537 C CA . ASP A 1 435 ? 0.993 17.437 -4.358 1.00 94.88 435 ASP A CA 1
ATOM 3538 C C . ASP A 1 435 ? 1.689 18.724 -4.852 1.00 94.88 435 ASP A C 1
ATOM 3540 O O . ASP A 1 435 ? 2.050 18.846 -6.024 1.00 94.88 435 ASP A O 1
ATOM 3544 N N . GLN A 1 436 ? 1.938 19.666 -3.935 1.00 96.19 436 GLN A N 1
ATOM 3545 C CA . GLN A 1 436 ? 2.604 20.949 -4.189 1.00 96.19 436 GLN A CA 1
ATOM 3546 C C . GLN A 1 436 ? 4.137 20.832 -4.193 1.00 96.19 436 GLN A C 1
ATOM 3548 O O . GLN A 1 436 ? 4.837 21.804 -4.491 1.00 96.19 436 GLN A O 1
ATOM 3553 N N . HIS A 1 437 ? 4.695 19.661 -3.866 1.00 96.38 437 HIS A N 1
ATOM 3554 C CA . HIS A 1 437 ? 6.139 19.473 -3.827 1.00 96.38 437 HIS A CA 1
ATOM 3555 C C . HIS A 1 437 ? 6.761 19.557 -5.233 1.00 96.38 437 HIS A C 1
ATOM 3557 O O . HIS A 1 437 ? 6.303 18.924 -6.182 1.00 96.38 437 HIS A O 1
ATOM 3563 N N . ALA A 1 438 ? 7.883 20.271 -5.375 1.00 96.50 438 ALA A N 1
ATOM 3564 C CA . ALA A 1 438 ? 8.505 20.567 -6.675 1.00 96.50 438 ALA A CA 1
ATOM 3565 C C . ALA A 1 438 ? 8.982 19.334 -7.480 1.00 96.50 438 ALA A C 1
ATOM 3567 O O . ALA A 1 438 ? 9.293 19.448 -8.669 1.00 96.50 438 ALA A O 1
ATOM 3568 N N . SER A 1 439 ? 9.051 18.155 -6.850 1.00 96.44 439 SER A N 1
ATOM 3569 C CA . SER A 1 439 ? 9.326 16.878 -7.525 1.00 96.44 439 SER A CA 1
ATOM 3570 C C . SER A 1 439 ? 8.122 15.933 -7.597 1.00 96.44 439 SER A C 1
ATOM 3572 O O . SER A 1 439 ? 8.298 14.820 -8.079 1.00 96.44 439 SER A O 1
ATOM 3574 N N . PHE A 1 440 ? 6.921 16.340 -7.165 1.00 96.19 440 PHE A N 1
ATOM 3575 C CA . PHE A 1 440 ? 5.733 15.480 -7.073 1.00 96.19 440 PHE A CA 1
ATOM 3576 C C . PHE A 1 440 ? 5.467 14.707 -8.371 1.00 96.19 440 PHE A C 1
ATOM 3578 O O . PHE A 1 440 ? 5.671 13.500 -8.390 1.00 96.19 440 PHE A O 1
ATOM 3585 N N . ARG A 1 441 ? 5.211 15.391 -9.496 1.00 95.00 441 ARG A N 1
ATOM 3586 C CA . ARG A 1 441 ? 4.989 14.752 -10.816 1.00 95.00 441 ARG A CA 1
ATOM 3587 C C . ARG A 1 441 ? 6.201 14.022 -11.420 1.00 95.00 441 ARG A C 1
ATOM 3589 O O . ARG A 1 441 ? 6.081 13.402 -12.471 1.00 95.00 441 ARG A O 1
ATOM 3596 N N . LYS A 1 442 ? 7.378 14.090 -10.784 1.00 93.81 442 LYS A N 1
ATOM 3597 C CA . LYS A 1 442 ? 8.549 13.254 -11.125 1.00 93.81 442 LYS A CA 1
ATOM 3598 C C . LYS A 1 442 ? 8.605 11.984 -10.281 1.00 93.81 442 LYS A C 1
ATOM 3600 O O . LYS A 1 442 ? 9.127 10.982 -10.757 1.00 93.81 442 LYS A O 1
ATOM 3605 N N . CYS A 1 443 ? 8.089 12.038 -9.056 1.00 92.25 443 CYS A N 1
ATOM 3606 C CA . CYS A 1 443 ? 7.972 10.896 -8.155 1.00 92.25 443 CYS A CA 1
ATOM 3607 C C . CYS A 1 443 ? 6.722 10.063 -8.456 1.00 92.25 443 CYS A C 1
ATOM 3609 O O . CYS A 1 443 ? 6.785 8.848 -8.377 1.00 92.25 443 CYS A O 1
ATOM 3611 N N . HIS A 1 444 ? 5.633 10.740 -8.820 1.00 92.94 444 HIS A N 1
ATOM 3612 C CA . HIS A 1 444 ? 4.268 10.237 -8.951 1.00 92.94 444 HIS A CA 1
ATOM 3613 C C . HIS A 1 444 ? 3.619 10.928 -10.160 1.00 92.94 444 HIS A C 1
ATOM 3615 O O . HIS A 1 444 ? 3.128 12.051 -10.021 1.00 92.94 444 HIS A O 1
ATOM 3621 N N . PRO A 1 445 ? 3.701 10.356 -11.379 1.00 91.31 445 PRO A N 1
ATOM 3622 C CA . PRO A 1 445 ? 3.086 10.946 -12.574 1.00 91.31 445 PRO A CA 1
ATOM 3623 C C . PRO A 1 445 ? 1.582 11.173 -12.363 1.00 91.31 445 PRO A C 1
ATOM 3625 O O . PRO A 1 445 ? 1.075 12.275 -12.586 1.00 91.31 445 PRO A O 1
ATOM 3628 N N . THR A 1 446 ? 0.930 10.151 -11.819 1.00 90.75 446 THR A N 1
ATOM 3629 C CA . THR A 1 446 ? -0.378 10.150 -11.160 1.00 90.75 446 THR A CA 1
ATOM 3630 C C . THR A 1 446 ? -0.185 9.719 -9.697 1.00 90.75 446 THR A C 1
ATOM 3632 O O . THR A 1 446 ? 0.889 9.236 -9.333 1.00 90.75 446 THR A O 1
ATOM 3635 N N . ALA A 1 447 ? -1.155 10.004 -8.827 1.00 93.00 447 ALA A N 1
ATOM 3636 C CA . ALA A 1 447 ? -0.978 9.936 -7.372 1.00 93.00 447 ALA A CA 1
ATOM 3637 C C . ALA A 1 447 ? -1.467 8.644 -6.689 1.00 93.00 447 ALA A C 1
ATOM 3639 O O . ALA A 1 447 ? -1.424 8.561 -5.459 1.00 93.00 447 ALA A O 1
ATOM 3640 N N . GLU A 1 448 ? -1.951 7.657 -7.442 1.00 90.44 448 GLU A N 1
ATOM 3641 C CA . GLU A 1 448 ? -2.599 6.446 -6.917 1.00 90.44 448 GLU A CA 1
ATOM 3642 C C . GLU A 1 448 ? -1.698 5.632 -5.973 1.00 90.44 448 GLU A C 1
ATOM 3644 O O . GLU A 1 448 ? -2.184 5.104 -4.977 1.00 90.44 448 GLU A O 1
ATOM 3649 N N . HIS A 1 449 ? -0.379 5.630 -6.192 1.00 91.56 449 HIS A N 1
ATOM 3650 C CA . HIS A 1 449 ? 0.587 5.003 -5.282 1.00 91.56 449 HIS A CA 1
ATOM 3651 C C . HIS A 1 449 ? 0.899 5.818 -4.013 1.00 91.56 449 HIS A C 1
ATOM 3653 O O . HIS A 1 449 ? 1.403 5.252 -3.045 1.00 91.56 449 HIS A O 1
ATOM 3659 N N . LEU A 1 450 ? 0.576 7.118 -3.963 1.00 95.12 450 LEU A N 1
ATOM 3660 C CA . LEU A 1 450 ? 0.827 7.986 -2.800 1.00 95.12 450 LEU A CA 1
ATOM 3661 C C . LEU A 1 450 ? -0.407 8.175 -1.897 1.00 95.12 450 LEU A C 1
ATOM 3663 O O . LEU A 1 450 ? -0.278 8.447 -0.699 1.00 95.12 450 LEU A O 1
ATOM 3667 N N . VAL A 1 451 ? -1.624 8.045 -2.425 1.00 95.19 451 VAL A N 1
ATOM 3668 C CA . VAL A 1 451 ? -2.842 8.180 -1.605 1.00 95.19 451 VAL A CA 1
ATOM 3669 C C . VAL A 1 451 ? -3.020 7.109 -0.501 1.00 95.19 451 VAL A C 1
ATOM 3671 O O . VAL A 1 451 ? -3.582 7.464 0.541 1.00 95.19 451 VAL A O 1
ATOM 3674 N N . PRO A 1 452 ? -2.482 5.870 -0.583 1.00 96.38 452 PRO A N 1
ATOM 3675 C CA . PRO A 1 452 ? -2.518 4.912 0.527 1.00 96.38 452 PRO A CA 1
ATOM 3676 C C . PRO A 1 452 ? -1.762 5.416 1.768 1.00 96.38 452 PRO A C 1
ATOM 3678 O O . PRO A 1 452 ? -2.246 5.244 2.889 1.00 96.38 452 PRO A O 1
ATOM 3681 N N . PHE A 1 453 ? -0.650 6.146 1.588 1.00 96.00 453 PHE A N 1
ATOM 3682 C CA . PHE A 1 453 ? 0.063 6.839 2.673 1.00 96.00 453 PHE A CA 1
ATOM 3683 C C . PHE A 1 453 ? -0.789 7.932 3.346 1.00 96.00 453 PHE A C 1
ATOM 3685 O O . PHE A 1 453 ? -0.605 8.212 4.529 1.00 96.00 453 PHE A O 1
ATOM 3692 N N . HIS A 1 454 ? -1.761 8.522 2.649 1.00 97.12 454 HIS A N 1
ATOM 3693 C CA . HIS A 1 454 ? -2.658 9.530 3.225 1.00 97.12 454 HIS A CA 1
ATOM 3694 C C . HIS A 1 454 ? -3.762 8.892 4.074 1.00 97.12 454 HIS A C 1
ATOM 3696 O O . HIS A 1 454 ? -3.931 9.259 5.240 1.00 97.12 454 HIS A O 1
ATOM 3702 N N . VAL A 1 455 ? -4.437 7.861 3.547 1.00 97.50 455 VAL A N 1
ATOM 3703 C CA . VAL A 1 455 ? -5.404 7.056 4.321 1.00 97.50 455 VAL A CA 1
ATOM 3704 C C . VAL A 1 455 ? -4.734 6.464 5.565 1.00 97.50 455 VAL A C 1
ATOM 3706 O O . VAL A 1 455 ? -5.281 6.481 6.668 1.00 97.50 455 VAL A O 1
ATOM 3709 N N . ALA A 1 456 ? -3.490 6.022 5.427 1.00 95.38 456 ALA A N 1
ATOM 3710 C CA . ALA A 1 456 ? -2.693 5.549 6.540 1.00 95.38 456 ALA A CA 1
ATOM 3711 C C . ALA A 1 456 ? -2.457 6.573 7.656 1.00 95.38 456 ALA A C 1
ATOM 3713 O O . ALA A 1 456 ? -2.585 6.280 8.847 1.00 95.38 456 ALA A O 1
ATOM 3714 N N . LEU A 1 457 ? -2.045 7.767 7.246 1.00 95.19 457 LEU A N 1
ATOM 3715 C CA . LEU A 1 457 ? -1.577 8.848 8.098 1.00 95.19 457 LEU A CA 1
ATOM 3716 C C . LEU A 1 457 ? -2.723 9.526 8.859 1.00 95.19 457 LEU A C 1
ATOM 3718 O O . LEU A 1 457 ? -2.501 10.018 9.973 1.00 95.19 457 LEU A O 1
ATOM 3722 N N . GLY A 1 458 ? -3.932 9.498 8.287 1.00 96.50 458 GLY A N 1
ATOM 3723 C CA . GLY A 1 458 ? -5.184 9.806 8.978 1.00 96.50 458 GLY A CA 1
ATOM 3724 C C . GLY A 1 458 ? -5.545 8.744 10.019 1.00 96.50 458 GLY A C 1
ATOM 3725 O O . GLY A 1 458 ? -5.713 9.071 11.191 1.00 96.50 458 GLY A O 1
ATOM 3726 N N . ALA A 1 459 ? -5.556 7.460 9.635 1.00 97.00 459 ALA A N 1
ATOM 3727 C CA . ALA A 1 459 ? -5.897 6.358 10.546 1.00 97.00 459 ALA A CA 1
ATOM 3728 C C . ALA A 1 459 ? -4.933 6.233 11.743 1.00 97.00 459 ALA A C 1
ATOM 3730 O O . ALA A 1 459 ? -5.285 5.688 12.788 1.00 97.00 459 ALA A O 1
ATOM 3731 N N . ALA A 1 460 ? -3.710 6.749 11.619 1.00 94.19 460 ALA A N 1
ATOM 3732 C CA . ALA A 1 460 ? -2.721 6.795 12.689 1.00 94.19 460 ALA A CA 1
ATOM 3733 C C . ALA A 1 460 ? -3.136 7.622 13.924 1.00 94.19 460 ALA A C 1
ATOM 3735 O O . ALA A 1 460 ? -2.541 7.441 14.990 1.00 94.19 460 ALA A O 1
ATOM 3736 N N . GLY A 1 461 ? -4.111 8.531 13.810 1.00 90.94 461 GLY A N 1
ATOM 3737 C CA . GLY A 1 461 ? -4.561 9.347 14.938 1.00 90.94 461 GLY A CA 1
ATOM 3738 C C . GLY A 1 461 ? -3.422 10.154 15.564 1.00 90.94 461 GLY A C 1
ATOM 3739 O O . GLY A 1 461 ? -2.636 10.803 14.864 1.00 90.94 461 GLY A O 1
ATOM 3740 N N . SER A 1 462 ? -3.285 10.095 16.891 1.00 91.44 462 SER A N 1
ATOM 3741 C CA . SER A 1 462 ? -2.216 10.787 17.634 1.00 91.44 462 SER A CA 1
ATOM 3742 C C . SER A 1 462 ? -0.861 10.058 17.668 1.00 91.44 462 SER A C 1
ATOM 3744 O O . SER A 1 462 ? 0.121 10.641 18.135 1.00 91.44 462 SER A O 1
ATOM 3746 N N . ASP A 1 463 ? -0.765 8.824 17.159 1.00 91.00 463 AS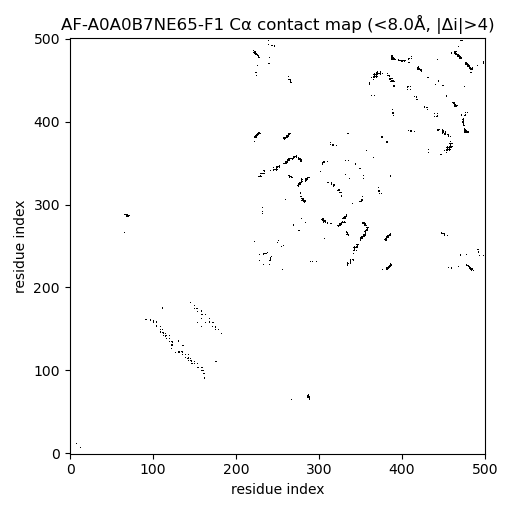P A N 1
ATOM 3747 C CA . ASP A 1 463 ? 0.466 8.032 17.236 1.00 91.00 463 ASP A CA 1
ATOM 3748 C C . ASP A 1 463 ? 1.608 8.601 16.382 1.00 91.00 463 ASP A C 1
ATOM 3750 O O . ASP A 1 463 ? 1.405 9.120 15.282 1.00 91.00 463 ASP A O 1
ATOM 3754 N N . LYS A 1 464 ? 2.848 8.427 16.856 1.00 87.25 464 LYS A N 1
ATOM 3755 C CA . LYS A 1 464 ? 4.067 8.767 16.104 1.00 87.25 464 LYS A CA 1
ATOM 3756 C C . LYS A 1 464 ? 4.393 7.697 15.062 1.00 87.25 464 LYS A C 1
ATOM 3758 O O . LYS A 1 464 ? 4.237 6.506 15.333 1.00 87.25 464 LYS A O 1
ATOM 3763 N N . GLY A 1 465 ? 4.896 8.125 13.905 1.00 90.81 465 GLY A N 1
ATOM 3764 C CA . GLY A 1 465 ? 5.460 7.237 12.891 1.00 90.81 465 GLY A CA 1
ATOM 3765 C C . GLY A 1 465 ? 6.904 6.820 13.197 1.00 90.81 465 GLY A C 1
ATOM 3766 O O . GLY A 1 465 ? 7.665 7.562 13.819 1.00 90.81 465 GLY A O 1
ATOM 3767 N N . LYS A 1 466 ? 7.289 5.637 12.716 1.00 90.25 466 LYS A N 1
ATOM 3768 C CA . LYS A 1 466 ? 8.664 5.134 12.608 1.00 90.25 466 LYS A CA 1
ATOM 3769 C C . LYS A 1 466 ? 8.814 4.458 11.244 1.00 90.25 466 LYS A C 1
ATOM 3771 O O . LYS A 1 466 ? 7.981 3.632 10.866 1.00 90.25 466 LYS A O 1
ATOM 3776 N N . LYS A 1 467 ? 9.870 4.804 10.503 1.00 90.25 467 LYS A N 1
ATOM 3777 C CA . LYS A 1 467 ? 10.216 4.134 9.243 1.00 90.25 467 LYS A CA 1
ATOM 3778 C C . LYS A 1 467 ? 10.619 2.684 9.528 1.00 90.25 467 LYS A C 1
ATOM 3780 O O . LYS A 1 467 ? 11.358 2.416 10.476 1.00 90.25 467 LYS A O 1
ATOM 3785 N N . LEU A 1 468 ? 10.080 1.762 8.739 1.00 87.38 468 LEU A N 1
ATOM 3786 C CA . LEU A 1 468 ? 10.325 0.321 8.817 1.00 87.38 468 LEU A CA 1
ATOM 3787 C C . LEU A 1 468 ? 11.304 -0.160 7.748 1.00 87.38 468 LEU A C 1
ATOM 3789 O O . LEU A 1 468 ? 12.095 -1.071 7.987 1.00 87.38 468 LEU A O 1
ATOM 3793 N N . LEU A 1 469 ? 11.220 0.453 6.570 1.00 86.25 469 LEU A N 1
ATOM 3794 C CA . LEU A 1 469 ? 11.979 0.100 5.386 1.00 86.25 469 LEU A CA 1
ATOM 3795 C C . LEU A 1 469 ? 12.471 1.386 4.724 1.00 86.25 469 LEU A C 1
ATOM 3797 O O . LEU A 1 469 ? 11.727 2.352 4.581 1.00 86.25 469 LEU A O 1
ATOM 3801 N N . GLU A 1 470 ? 13.736 1.383 4.323 1.00 86.31 470 GLU A N 1
ATOM 3802 C CA . GLU A 1 470 ? 14.298 2.328 3.363 1.00 86.31 470 GLU A CA 1
ATOM 3803 C C . GLU A 1 470 ? 14.949 1.487 2.265 1.00 86.31 470 GLU A C 1
ATOM 3805 O O . GLU A 1 470 ? 15.787 0.620 2.547 1.00 86.31 470 GLU A O 1
ATOM 3810 N N . GLY A 1 471 ? 14.551 1.709 1.021 1.00 82.50 471 GLY A N 1
ATOM 3811 C CA . GLY A 1 471 ? 15.085 1.009 -0.135 1.00 82.50 471 GLY A CA 1
ATOM 3812 C C . GLY A 1 471 ? 14.713 1.761 -1.399 1.00 82.50 471 GLY A C 1
ATOM 3813 O O . GLY A 1 471 ? 13.642 2.355 -1.472 1.00 82.50 471 GLY A O 1
ATOM 3814 N N . TYR A 1 472 ? 15.627 1.767 -2.359 1.00 84.31 472 TYR A N 1
ATOM 3815 C CA . TYR A 1 472 ? 15.503 2.528 -3.591 1.00 84.31 472 TYR A CA 1
ATOM 3816 C C . TYR A 1 472 ? 16.025 1.668 -4.740 1.00 84.31 472 TYR A C 1
ATOM 3818 O O . TYR A 1 472 ? 17.056 1.010 -4.582 1.00 84.31 472 TYR A O 1
ATOM 3826 N N . TYR A 1 473 ? 15.341 1.705 -5.879 1.00 79.06 473 TYR A N 1
ATOM 3827 C CA . TYR A 1 473 ? 15.810 1.129 -7.139 1.00 79.06 473 TYR A CA 1
ATOM 3828 C C . TYR A 1 473 ? 15.355 2.030 -8.278 1.00 79.06 473 TYR A C 1
ATOM 3830 O O . TYR A 1 473 ? 14.160 2.292 -8.412 1.00 79.06 473 TYR A O 1
ATOM 3838 N N . SER A 1 474 ? 16.293 2.525 -9.091 1.00 86.25 474 SER A N 1
ATOM 3839 C CA . SER A 1 474 ? 15.992 3.441 -10.194 1.00 86.25 474 SER A CA 1
ATOM 3840 C C . SER A 1 474 ? 15.077 4.598 -9.728 1.00 86.25 474 SER A C 1
ATOM 3842 O O . SER A 1 474 ? 15.466 5.352 -8.833 1.00 86.25 474 SER A O 1
ATOM 3844 N N . THR A 1 475 ? 13.863 4.733 -10.268 1.00 86.62 475 THR A N 1
ATOM 3845 C CA . THR A 1 475 ? 12.852 5.742 -9.903 1.00 86.62 475 THR A CA 1
ATOM 3846 C C . THR A 1 475 ? 11.747 5.231 -8.972 1.00 86.62 475 THR A C 1
ATOM 3848 O O . THR A 1 475 ? 10.630 5.747 -9.008 1.00 86.62 475 THR A O 1
ATOM 3851 N N . LEU A 1 476 ? 12.064 4.246 -8.124 1.00 85.19 476 LEU A N 1
ATOM 3852 C CA . LEU A 1 476 ? 11.190 3.701 -7.081 1.00 85.19 476 LEU A CA 1
ATOM 3853 C C . LEU A 1 476 ? 11.758 3.912 -5.668 1.00 85.19 476 LEU A C 1
ATOM 3855 O O . LEU A 1 476 ? 12.977 3.855 -5.473 1.00 85.19 476 LEU A O 1
ATOM 3859 N N . SER A 1 477 ? 10.874 4.071 -4.677 1.00 89.06 477 SER A N 1
ATOM 3860 C CA . SER A 1 477 ? 11.204 3.941 -3.248 1.00 89.06 477 SER A CA 1
ATOM 3861 C C . SER A 1 477 ? 10.247 2.990 -2.525 1.00 89.06 477 SER A C 1
ATOM 3863 O O . SER A 1 477 ? 9.032 3.039 -2.706 1.00 89.06 477 SER A O 1
ATOM 3865 N N . TRP A 1 478 ? 10.800 2.161 -1.642 1.00 83.00 478 TRP A N 1
ATOM 3866 C CA . TRP A 1 478 ? 10.068 1.307 -0.703 1.00 83.00 478 TRP A CA 1
ATOM 3867 C C . TRP A 1 478 ? 10.157 1.894 0.714 1.00 83.00 478 TRP A C 1
ATOM 3869 O O . TRP A 1 478 ? 10.518 1.214 1.675 1.00 83.00 478 TRP A O 1
ATOM 3879 N N . GLY A 1 479 ? 9.905 3.198 0.834 1.00 87.50 479 GLY A N 1
ATOM 3880 C CA . GLY A 1 479 ? 9.799 3.898 2.110 1.00 87.50 479 GLY A CA 1
ATOM 3881 C C . GLY A 1 479 ? 8.560 3.451 2.888 1.00 87.50 479 GLY A C 1
ATOM 3882 O O . GLY A 1 479 ? 7.490 4.019 2.721 1.00 87.50 479 GLY A O 1
ATOM 3883 N N . SER A 1 480 ? 8.691 2.435 3.745 1.00 89.00 480 SER A N 1
ATOM 3884 C CA . SER A 1 480 ? 7.571 1.919 4.550 1.00 89.00 480 SER A CA 1
ATOM 3885 C C . SER A 1 480 ? 7.476 2.621 5.905 1.00 89.00 480 SER A C 1
ATOM 3887 O O . SER A 1 480 ? 8.462 2.661 6.647 1.00 89.00 480 SER A O 1
ATOM 3889 N N . PHE A 1 481 ? 6.281 3.070 6.303 1.00 90.56 481 PHE A N 1
ATOM 3890 C CA . PHE A 1 481 ? 6.059 3.794 7.564 1.00 90.56 481 PHE A CA 1
ATOM 3891 C C . PHE A 1 481 ? 5.016 3.127 8.459 1.00 90.56 481 PHE A C 1
ATOM 3893 O O . PHE A 1 481 ? 3.927 2.796 8.002 1.00 90.56 481 PHE A O 1
ATOM 3900 N N . ALA A 1 482 ? 5.329 3.009 9.753 1.00 91.44 482 ALA A N 1
ATOM 3901 C CA . ALA A 1 482 ? 4.432 2.469 10.768 1.00 91.44 482 ALA A CA 1
ATOM 3902 C C . ALA A 1 482 ? 4.165 3.454 11.900 1.00 91.44 482 ALA A C 1
ATOM 3904 O O . ALA A 1 482 ? 5.088 3.938 12.551 1.00 91.44 482 ALA A O 1
ATOM 3905 N N . PHE A 1 483 ? 2.888 3.668 12.189 1.00 91.31 483 PHE A N 1
ATOM 3906 C CA . PHE A 1 483 ? 2.411 4.402 13.360 1.00 91.31 483 PHE A CA 1
ATOM 3907 C C . PHE A 1 483 ? 2.114 3.432 14.515 1.00 91.31 483 PHE A C 1
ATOM 3909 O O . PHE A 1 483 ? 1.986 2.232 14.289 1.00 91.31 483 PHE A O 1
ATOM 3916 N N . GLY A 1 484 ? 2.044 3.904 15.761 1.00 87.00 484 GLY A N 1
ATOM 3917 C CA . GLY A 1 484 ? 1.657 3.057 16.904 1.00 87.00 484 GLY A CA 1
ATOM 3918 C C . GLY A 1 484 ? 2.625 1.891 17.151 1.00 87.00 484 GLY A C 1
ATOM 3919 O O . GLY A 1 484 ? 2.217 0.769 17.462 1.00 87.00 484 GLY A O 1
ATOM 3920 N N . LEU A 1 485 ? 3.924 2.132 16.942 1.00 83.81 485 LEU A N 1
ATOM 3921 C CA . LEU A 1 485 ? 4.981 1.129 17.032 1.00 83.81 485 LEU A CA 1
ATOM 3922 C C . LEU A 1 485 ? 5.692 1.200 18.400 1.00 83.81 485 LEU A C 1
ATOM 3924 O O . LEU A 1 485 ? 6.591 2.027 18.543 1.00 83.81 485 LEU A O 1
ATOM 3928 N N . PRO A 1 486 ? 5.343 0.349 19.396 1.00 81.94 486 PRO A N 1
ATOM 3929 C CA . PRO A 1 486 ? 6.107 0.165 20.628 1.00 81.94 486 PRO A CA 1
ATOM 3930 C C . PRO A 1 486 ? 7.624 0.283 20.447 1.00 81.94 486 PRO A C 1
ATOM 3932 O O . PRO A 1 486 ? 8.214 -0.404 19.609 1.00 81.94 486 PRO A O 1
ATOM 3935 N N . GLU A 1 487 ? 8.249 1.163 21.229 1.00 77.31 487 GLU A N 1
ATOM 3936 C CA . GLU A 1 487 ? 9.613 1.655 20.983 1.00 77.31 487 GLU A CA 1
ATOM 3937 C C . GLU A 1 487 ? 10.655 0.527 20.947 1.00 77.31 487 GLU A C 1
ATOM 3939 O O . GLU A 1 487 ? 11.524 0.519 20.075 1.00 77.31 487 GLU A O 1
ATOM 3944 N N . HIS A 1 488 ? 10.478 -0.487 21.804 1.00 80.94 488 HIS A N 1
ATOM 3945 C CA . HIS A 1 488 ? 11.290 -1.708 21.893 1.00 80.94 488 HIS A CA 1
ATOM 3946 C C . HIS A 1 488 ? 11.164 -2.662 20.686 1.00 80.94 488 HIS A C 1
ATOM 3948 O O . HIS A 1 488 ? 11.702 -3.765 20.717 1.00 80.94 488 HIS A O 1
ATOM 3954 N N . THR A 1 489 ? 10.444 -2.286 19.625 1.00 81.88 489 THR A N 1
ATOM 3955 C CA . THR A 1 489 ? 10.352 -3.101 18.406 1.00 81.88 489 THR A CA 1
ATOM 3956 C C . THR A 1 489 ? 11.674 -3.076 17.643 1.00 81.88 489 THR A C 1
ATOM 3958 O O . THR A 1 489 ? 11.973 -2.106 16.929 1.00 81.88 489 THR A O 1
ATOM 3961 N N . THR A 1 490 ? 12.406 -4.184 17.739 1.00 83.31 490 THR A N 1
ATOM 3962 C CA . THR A 1 490 ? 13.528 -4.531 16.863 1.00 83.31 490 THR A CA 1
ATOM 3963 C C . THR A 1 490 ? 13.036 -4.702 15.426 1.00 83.31 490 THR A C 1
ATOM 3965 O O . THR A 1 490 ? 12.127 -5.491 15.149 1.00 83.31 490 THR A O 1
ATOM 3968 N N . LEU A 1 491 ? 13.632 -3.937 14.516 1.00 82.62 491 LEU A N 1
ATOM 3969 C CA . LEU A 1 491 ? 13.466 -4.087 13.070 1.00 82.62 491 LEU A CA 1
ATOM 3970 C C . LEU A 1 491 ? 14.516 -5.080 12.543 1.00 82.62 491 LEU A C 1
ATOM 3972 O O . LEU A 1 491 ? 15.531 -5.271 13.212 1.00 82.62 491 LEU A O 1
ATOM 3976 N N . PRO A 1 492 ? 14.308 -5.717 11.379 1.00 79.56 492 PRO A N 1
ATOM 3977 C CA . PRO A 1 492 ? 15.344 -6.545 10.777 1.00 79.56 492 PRO A CA 1
ATOM 3978 C C . PRO A 1 492 ? 16.544 -5.674 10.379 1.00 79.56 492 PRO A C 1
ATOM 3980 O O . PRO A 1 492 ? 16.380 -4.606 9.784 1.00 79.56 492 PRO A O 1
ATOM 3983 N N . GLU A 1 493 ? 17.744 -6.142 10.704 1.00 72.88 493 GLU A N 1
ATOM 3984 C CA . GLU A 1 493 ? 18.992 -5.592 10.174 1.00 72.88 493 GLU A CA 1
ATOM 3985 C C . GLU A 1 493 ? 19.248 -6.155 8.765 1.00 72.88 493 GLU A C 1
ATOM 3987 O O . GLU A 1 493 ? 18.786 -7.248 8.431 1.00 72.88 493 GLU A O 1
ATOM 3992 N N . TYR A 1 494 ? 19.964 -5.397 7.931 1.00 67.19 494 TYR A N 1
ATOM 3993 C CA . TYR A 1 494 ? 20.307 -5.768 6.554 1.00 67.19 494 TYR A CA 1
ATOM 3994 C C . TYR A 1 494 ? 21.811 -5.554 6.353 1.00 67.19 494 TYR A C 1
ATOM 3996 O O . TYR A 1 494 ? 22.321 -4.475 6.657 1.00 67.19 494 TYR A O 1
ATOM 4004 N N . ASP A 1 495 ? 22.518 -6.543 5.816 1.00 51.03 495 ASP A N 1
ATOM 4005 C CA . ASP A 1 495 ? 23.980 -6.573 5.661 1.00 51.03 495 ASP A CA 1
ATOM 4006 C C . ASP A 1 495 ? 24.484 -5.853 4.391 1.00 51.03 495 ASP A C 1
ATOM 4008 O O . ASP A 1 495 ? 25.500 -6.211 3.795 1.00 51.03 495 ASP A O 1
ATOM 4012 N N . GLY A 1 496 ? 23.793 -4.787 3.979 1.00 46.16 496 GLY A N 1
ATOM 4013 C CA . GLY A 1 496 ? 24.182 -3.987 2.822 1.00 46.16 496 GLY A CA 1
ATOM 4014 C C . GLY A 1 496 ? 23.254 -2.813 2.519 1.00 46.16 496 GLY A C 1
ATOM 4015 O O . GLY A 1 496 ? 22.072 -2.796 2.870 1.00 46.16 496 GLY A O 1
ATOM 4016 N N . SER A 1 497 ? 23.802 -1.808 1.835 1.00 39.16 497 SER A N 1
ATOM 4017 C CA . SER A 1 497 ? 23.031 -0.704 1.266 1.00 39.16 497 SER A CA 1
ATOM 4018 C C . SER A 1 497 ? 22.442 -1.102 -0.087 1.00 39.16 497 SER A C 1
ATOM 4020 O O . SER A 1 497 ? 23.199 -1.343 -1.026 1.00 39.16 497 SER A O 1
ATOM 4022 N N . GLN A 1 498 ? 21.112 -1.047 -0.183 1.00 40.22 498 GLN A N 1
ATOM 4023 C CA . GLN A 1 498 ? 20.306 -1.406 -1.358 1.00 40.22 498 GLN A CA 1
ATOM 4024 C C . GLN A 1 498 ? 20.324 -2.901 -1.718 1.00 40.22 498 GLN A C 1
ATOM 4026 O O . GLN A 1 498 ? 21.234 -3.656 -1.384 1.00 40.22 498 GLN A O 1
ATOM 4031 N N . ALA A 1 499 ? 19.230 -3.321 -2.343 1.00 37.09 499 ALA A N 1
ATOM 4032 C CA . ALA A 1 499 ? 19.007 -4.682 -2.799 1.00 37.09 499 ALA A CA 1
ATOM 4033 C C . ALA A 1 499 ? 19.683 -4.920 -4.151 1.00 37.09 499 ALA A C 1
ATOM 4035 O O . ALA A 1 499 ? 19.823 -3.987 -4.944 1.00 37.09 499 ALA A O 1
ATOM 4036 N N . LYS A 1 500 ? 20.070 -6.167 -4.422 1.00 32.19 500 LYS A N 1
ATOM 4037 C CA . LYS A 1 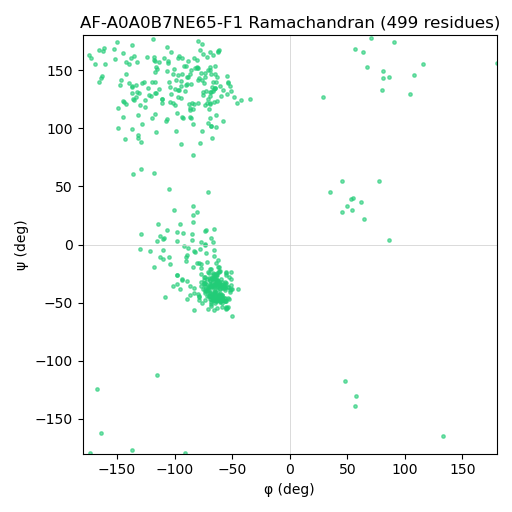500 ? 20.678 -6.566 -5.695 1.00 32.19 500 LYS A CA 1
ATOM 4038 C C . LYS A 1 500 ? 19.586 -7.102 -6.621 1.00 32.19 500 LYS A C 1
ATOM 4040 O O . LYS A 1 500 ? 19.321 -8.301 -6.631 1.00 32.19 500 LYS A O 1
ATOM 4045 N N . TYR A 1 501 ? 18.949 -6.180 -7.339 1.00 34.59 501 TYR A N 1
ATOM 4046 C CA . TYR A 1 501 ? 18.092 -6.480 -8.489 1.00 34.59 501 TYR A CA 1
ATOM 4047 C C . TYR A 1 501 ?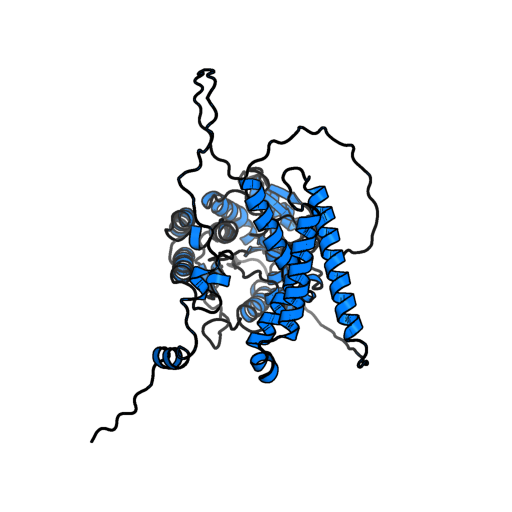 18.938 -6.656 -9.757 1.00 34.59 501 TYR A C 1
ATOM 4049 O O . TYR A 1 501 ? 19.992 -5.984 -9.838 1.00 34.59 501 TYR A O 1
#

pLDDT: mean 72.86, std 24.97, range [23.95, 98.62]

Foldseek 3Di:
DDDDDDDDDVVVVVVVVPPDDDPPVVVVPDDDDDDPPDDDDDDDDDDDDDDDDDDDDDDPDDDDALDFADQPPDDDDDDDDDDDDDDDDDDDDDPVQVVVLLVVLQVLLCQLLVVLVVVLVCCCVPNDPVCVVVSVVVSVVLSCVSSVVSSVQCVVLCQSNPPDDPVRNVVSSVVSNVVNVVSVVVVVVVVVVDDDDDDDDDDDDDDDDDDDDDDDDDDDLDAKAWADDLDLCLLVDPAPPLVQLQVLLVCCAPPLVFLAEEEEALSFADDPQQFKEKEQFQWAHETESDDDDPPVSSVDDDTAGAHNPVRVVLCVLCVVLVTDYYYDRSGDYSLPCSSVVSNNPNPDRHHYMYMYHYPDQQLLVLLSSLLSCLVVSRVRYYYYLYAFLFDDPVCQVVQAQHPADPLLVVSLVVLQCLQAPDFLVSSLVVSSCSCVDPCNCVRCVDCSRPSSSSSNSNSLPGWGKDFQDFADHHRGTSGIIITSDDPPDDHDDHPDHHDDD

InterPro domains:
  IPR004183 Extradiol ring-cleavage dioxygenase, class III enzyme, subunit B [PF02900] (242-474)
  IPR014436 Extradiol aromatic ring-opening dioxygenase, DODA-type [cd07363] (231-483)

Mean predicted aligned error: 19.03 Å

Secondary structure (DSSP, 8-state):
---------HHHHHHTTSSS--STTTTTTS-PPP-TTS----PPPPP-------------------PPPP-SS----------PPPPP------TTHHHHHHHHHHHHHHHTTHHHHHHHHHHHHHS-HHHHHTTTHHHHHHHHHHHHHHHHHHHHTTTT-TT--HHHHHHHHHHHHHHHHHHHHHHHHTTTTS-------------------------------------GGGGT--STTHHHHHHHHHHIIIII--SEEEEEEEEEE-SSTT-EEEE--SSPPBP----S--GGGTT--------HHHHHHHHHHHHHTT--EEEE---B-HHHHHHHHHHGGGSS---EEEEEE-SS--HHHHHHHHHHHGGGGTTTEEEEEES-SEE-GGGHHHHTTSPPPHHHHHHHHHHHHHHHHS-HHHHHHHHTTGGGSTTHHHH-SSSTTTHHHHHHHHHTTTPPEEEEE--EETTEE--EEEES--TT-PPPP-SSSS---

Radius of gyration: 28.5 Å; Cα contacts (8 Å, |Δi|>4): 726; chains: 1; bounding box: 91×72×88 Å

Sequence (501 aa):
MSNNKEQASARDYIKSYVKESNSDDYLQKEQPRYDPTKPIESPQPTPVEQELISESAQTSVHYNVHLPTQNPIPSNDRKDPKLQPEKQQEPVWAARDFKEQRSEIHETSLTICADLHENLMTCFQHGSWWDKAKMCEEQKQKFWTCYNAQKKFLKEVNYKGPVNKEKEDNEILLRAYKLRDKIDQQQQKSRFSTITIARIVESHSETMSSATTAAVSKRTPTRRLIDTYEGPNLLEDQDKPGHFYNWLGNYLKNELKPKAIVVISAHWQGQGNSGVFVETSEKPNLIYDFFNFPRRYYEATWDHKGSPSVAYRVIELLQKSGFKATGEKRGNDHGVWVPMKRAMKSNPDIPIIELSTFEHEDMATHTKMGEALEPLRDENVVIIGSGSAVHNLSTLWTYGDKPSPKFVVDFDKDMEKIACRFTSEERKKLANQLDQHASFRKCHPTAEHLVPFHVALGAAGSDKGKKLLEGYYSTLSWGSFAFGLPEHTTLPEYDGSQAKY

Nearest PDB structures (foldseek):
  8in2-assembly2_B  TM=8.856E-01  e=2.990E-19  Beta vulgaris
  2pw6-assembly1_A-2  TM=8.422E-01  e=5.114E-13  Escherichia coli K-12
  7txy-assembly2_E  TM=7.243E-01  e=6.938E-09  Micromonospora rosaria
  7m8h-assembly4_D  TM=5.870E-01  e=8.040E-05  Homo sapiens
  3bd0-assembly1_A  TM=5.290E-01  e=4.278E-05  Homo sapiens